Protein AF-A0A6N6RNP7-F1 (afdb_monomer_lite)

Radius of gyration: 32.23 Å; chains: 1; bounding box: 74×58×143 Å

Organism: NCBI:txid511998

Foldseek 3Di:
DDDDDDDDDDDDDDDDDDDPPPPPPPPDLPWQDEKEAEDLATKAFKKKWKAFQQQVDLVRGHDTDWIFGQHLLRITDRGTDSALQTKIKIKIFDDPCMAGFLLRHGDLDGIWIAIRHRDPDPDSPDHHYFYTALLRRLLLVLLSVPLQPPAAQADHVVPPGGDPVSSVRSSVVSNLLSCLFQLLLLDLVPPLTGQHLLLLPQDDPVSSLSSVSSSLSSQLSVLLLVQLCVPHRSVVSSVQQSVCSSNQFNAAGPRGGVVSVVVCQVCSQQGCRVSQPNDGSQCVQVSSCSSCVSVPHHDNCPVRHFFPHRDGDGGQQQCPPPDGLSRDQCRNPQVDGPVRCRNVVDDCPVRLVVVVVVCCVPPPPDDDDDDDDPPPPPPPDDPVVVVVSVVVSVVVVVVPDDDPLVVLLVVLVVQCVPPDPPDPSVVVSVVSVVVPPDPDDDD

pLDDT: mean 77.76, std 23.22, range [27.58, 98.75]

Secondary structure (DSSP, 8-state):
------------------------------PEEEE-BBBTTBEES-EEEEEEE-TTSTT-EEEEEEEEEE-TTSBEES-EES-TTS-EEEEEE--TT-EETTT-PPPSS-EEEEEE---S---TTS-EE--B-HHHHHHHHHHHHHTT--STT-----SS---HHHHHHHHHHHHHHHHHHHSTTSSTT--TTTS-S-GGG-SSHHHHHHHHHHHHHHHHHHHHHHHHTTTS-HHHHHHHHHHHGGGTB--B-SS-BHHHHHHHHTTGGGSBPTT-TT-BGGGHHHHHHHHHHHTT-----TT-PPPS-----SBSSSS-SSS-GGG-SSTT-SSS-HHHHHHHT----S-HHHHHHHHHHHH--PPPPP---TT-------HHHHHHHHHHHHHHHGGGSS-THHHHHHHHHHHHHHSPTTSHHHHHHHHHHHTT-S-----

Structure (mmCIF, N/CA/C/O backbone):
data_AF-A0A6N6RNP7-F1
#
_entry.id   AF-A0A6N6RNP7-F1
#
loop_
_atom_site.group_PDB
_atom_site.id
_atom_site.type_symbol
_atom_site.label_atom_id
_atom_site.label_alt_id
_atom_site.label_comp_id
_atom_site.label_asym_id
_atom_site.label_entity_id
_atom_site.label_seq_id
_atom_site.pdbx_PDB_ins_code
_atom_site.Cartn_x
_atom_site.Cartn_y
_atom_site.Cartn_z
_atom_site.occupancy
_atom_site.B_iso_or_equiv
_atom_site.auth_seq_id
_atom_site.auth_comp_id
_atom_site.auth_asym_id
_atom_site.auth_atom_id
_atom_site.pdbx_PDB_model_num
ATOM 1 N N . MET A 1 1 ? 1.261 -36.736 83.393 1.00 34.31 1 MET A N 1
ATOM 2 C CA . MET A 1 1 ? 2.538 -37.057 82.714 1.00 34.31 1 MET A CA 1
ATOM 3 C C . MET A 1 1 ? 2.283 -36.834 81.224 1.00 34.31 1 MET A C 1
ATOM 5 O O . MET A 1 1 ? 1.522 -37.599 80.670 1.00 34.31 1 MET A O 1
ATOM 9 N N . LYS A 1 2 ? 2.687 -35.765 80.535 1.00 36.19 2 LYS A N 1
ATOM 10 C CA . LYS A 1 2 ? 3.751 -34.768 80.705 1.00 36.19 2 LYS A CA 1
ATOM 11 C C . LYS A 1 2 ? 3.185 -33.338 80.804 1.00 36.19 2 LYS A C 1
ATOM 13 O O . LYS A 1 2 ? 2.125 -33.043 80.273 1.00 36.19 2 LYS A O 1
ATOM 18 N N . ILE A 1 3 ? 3.935 -32.510 81.520 1.00 34.00 3 ILE A N 1
ATOM 19 C CA . ILE A 1 3 ? 3.835 -31.059 81.726 1.00 34.00 3 ILE A CA 1
ATOM 20 C C . ILE A 1 3 ? 4.841 -30.405 80.766 1.00 34.00 3 ILE A C 1
ATOM 22 O O . ILE A 1 3 ? 5.908 -30.987 80.624 1.00 34.00 3 ILE A O 1
ATOM 26 N N . PHE A 1 4 ? 4.536 -29.247 80.164 1.00 36.50 4 PHE A N 1
ATOM 27 C CA . PHE A 1 4 ? 5.463 -28.124 79.867 1.00 36.50 4 PHE A CA 1
ATOM 28 C C . PHE A 1 4 ? 4.624 -26.968 79.263 1.00 36.50 4 PHE A C 1
ATOM 30 O O . PHE A 1 4 ? 3.989 -27.160 78.235 1.00 36.50 4 PHE A O 1
ATOM 37 N N . LEU A 1 5 ? 4.270 -25.923 80.020 1.00 33.34 5 LEU A N 1
ATOM 38 C CA . LEU A 1 5 ? 5.004 -24.682 80.355 1.00 33.34 5 LEU A CA 1
ATOM 39 C C . LEU A 1 5 ? 5.030 -23.592 79.246 1.00 33.34 5 LEU A C 1
ATOM 41 O O . LEU A 1 5 ? 5.875 -23.615 78.365 1.00 33.34 5 LEU A O 1
ATOM 45 N N . ILE A 1 6 ? 4.109 -22.626 79.383 1.00 35.81 6 ILE A N 1
ATOM 46 C CA . ILE A 1 6 ? 4.297 -21.154 79.410 1.00 35.81 6 ILE A CA 1
ATOM 47 C C . ILE A 1 6 ? 5.072 -20.482 78.259 1.00 35.81 6 ILE A C 1
ATOM 49 O O . ILE A 1 6 ? 6.287 -20.592 78.181 1.00 35.81 6 ILE A O 1
ATOM 53 N N . ALA A 1 7 ? 4.387 -19.565 77.562 1.00 33.91 7 ALA A N 1
ATOM 54 C CA . ALA A 1 7 ? 4.843 -18.176 77.408 1.00 33.91 7 ALA A CA 1
ATOM 55 C C . ALA A 1 7 ? 3.651 -17.258 77.090 1.00 33.91 7 ALA A C 1
ATOM 57 O O . ALA A 1 7 ? 3.058 -17.313 76.019 1.00 33.91 7 ALA A O 1
ATOM 58 N N . TRP A 1 8 ? 3.297 -16.434 78.074 1.00 31.23 8 TRP A N 1
ATOM 59 C CA . TRP A 1 8 ? 2.457 -15.251 77.933 1.00 31.23 8 TRP A CA 1
ATOM 60 C C . TRP A 1 8 ? 3.291 -14.117 77.329 1.00 31.23 8 TRP A C 1
ATOM 62 O O . TRP A 1 8 ? 4.338 -13.789 77.884 1.00 31.23 8 TRP A O 1
ATOM 72 N N . ILE A 1 9 ? 2.791 -13.459 76.284 1.00 41.38 9 ILE A N 1
ATOM 73 C CA . ILE A 1 9 ? 3.102 -12.051 76.011 1.00 41.38 9 ILE A CA 1
ATOM 74 C C . ILE A 1 9 ? 1.772 -11.347 75.760 1.00 41.38 9 ILE A C 1
ATOM 76 O O . ILE A 1 9 ? 1.000 -11.727 74.886 1.00 41.38 9 ILE A O 1
ATOM 80 N N . LEU A 1 10 ? 1.515 -10.341 76.585 1.00 39.69 10 LEU A N 1
ATOM 81 C CA . LEU A 1 10 ? 0.362 -9.459 76.555 1.00 39.69 10 LEU A CA 1
ATOM 82 C C . LEU A 1 10 ? 0.952 -8.056 76.398 1.00 39.69 10 LEU A C 1
ATOM 84 O O . LEU A 1 10 ? 1.680 -7.616 77.285 1.00 39.69 10 LEU A O 1
ATOM 88 N N . PHE A 1 11 ? 0.679 -7.374 75.287 1.00 37.47 11 PHE A N 1
ATOM 89 C CA . PHE A 1 11 ? 0.795 -5.919 75.208 1.00 37.47 11 PHE A CA 1
ATOM 90 C C . PHE A 1 11 ? -0.313 -5.340 74.322 1.00 37.47 11 PHE A C 1
ATOM 92 O O . PHE A 1 11 ? -0.812 -5.978 73.402 1.00 37.47 11 PHE A O 1
ATOM 99 N N . PHE A 1 12 ? -0.739 -4.160 74.744 1.00 35.28 12 PHE A N 1
ATOM 100 C CA . PHE A 1 12 ? -2.036 -3.509 74.597 1.00 35.28 12 PHE A CA 1
ATOM 101 C C . PHE A 1 12 ? -2.176 -2.600 73.354 1.00 35.28 12 PHE A C 1
ATOM 103 O O . PHE A 1 12 ? -1.173 -2.050 72.914 1.00 35.28 12 PHE A O 1
ATOM 110 N N . LEU A 1 13 ? -3.452 -2.306 73.003 1.00 32.56 13 LEU A N 1
ATOM 111 C CA . LEU A 1 13 ? -4.001 -1.069 72.374 1.00 32.56 13 LEU A CA 1
ATOM 112 C C . LEU A 1 13 ? -3.645 -0.854 70.878 1.00 32.56 13 LEU A C 1
ATOM 114 O O . LEU A 1 13 ? -2.506 -1.047 70.497 1.00 32.56 13 LEU A O 1
ATOM 118 N N . SER A 1 14 ? -4.497 -0.437 69.928 1.00 36.53 14 SER A N 1
ATOM 119 C CA . SER A 1 14 ? -5.805 0.257 69.848 1.00 36.53 14 SER A CA 1
ATOM 120 C C . SER A 1 14 ? -6.376 -0.040 68.433 1.00 36.53 14 SER A C 1
ATOM 122 O O . SER A 1 14 ? -5.580 -0.206 67.522 1.00 36.53 14 SER A O 1
ATOM 124 N N . GLY A 1 15 ? -7.678 -0.226 68.189 1.00 31.52 15 GLY A N 1
ATOM 125 C CA . GLY A 1 15 ? -8.587 0.848 67.746 1.00 31.52 15 GLY A CA 1
ATOM 126 C C . GLY A 1 15 ? -8.828 0.869 66.214 1.00 31.52 15 GLY A C 1
ATOM 127 O O . GLY A 1 15 ? -7.873 0.807 65.459 1.00 31.52 15 GLY A O 1
ATOM 128 N N . CYS A 1 16 ? -10.100 1.040 65.814 1.00 35.25 16 CYS A N 1
ATOM 129 C CA . CYS A 1 16 ? -10.663 1.303 64.468 1.00 35.25 16 CYS A CA 1
ATOM 130 C C . CYS A 1 16 ? -10.990 0.129 63.516 1.00 35.25 16 CYS A C 1
ATOM 132 O O . CYS A 1 16 ? -10.142 -0.388 62.808 1.00 35.25 16 CYS A O 1
ATOM 134 N N . THR A 1 17 ? -12.287 -0.217 63.513 1.00 40.47 17 THR A N 1
ATOM 135 C CA . THR A 1 17 ? -13.199 -0.287 62.348 1.00 40.47 17 THR A CA 1
ATOM 136 C C . THR A 1 17 ? -12.589 -0.583 60.974 1.00 40.47 17 THR A C 1
ATOM 138 O O . THR A 1 17 ? -12.050 0.330 60.358 1.00 40.47 17 THR A O 1
ATOM 141 N N . ASP A 1 18 ? -12.823 -1.790 60.450 1.00 34.75 18 ASP A N 1
ATOM 142 C CA . ASP A 1 18 ? -12.670 -2.064 59.019 1.00 34.75 18 ASP A CA 1
ATOM 143 C C . ASP A 1 18 ? -14.036 -2.195 58.343 1.00 34.75 18 ASP A C 1
ATOM 145 O O . ASP A 1 18 ? -14.863 -3.065 58.633 1.00 34.75 18 ASP A O 1
ATOM 149 N N . GLU A 1 19 ? -14.241 -1.223 57.468 1.00 37.06 19 GLU A N 1
ATOM 150 C CA . GLU A 1 19 ? -15.282 -1.064 56.477 1.00 37.06 19 GLU A CA 1
ATOM 151 C C . GLU A 1 19 ? -15.087 -2.146 55.403 1.00 37.06 19 GLU A C 1
ATOM 153 O O . GLU A 1 19 ? -13.989 -2.346 54.890 1.00 37.06 19 GLU A O 1
ATOM 158 N N . SER A 1 20 ? -16.153 -2.879 55.085 1.00 38.81 20 SER A N 1
ATOM 159 C CA . SER A 1 20 ? -16.161 -3.888 54.025 1.00 38.81 20 SER A CA 1
ATOM 160 C C . SER A 1 20 ? -15.982 -3.211 52.663 1.00 38.81 20 SER A C 1
ATOM 162 O O . SER A 1 20 ? -16.963 -2.876 51.997 1.00 38.81 20 SER A O 1
ATOM 164 N N . THR A 1 21 ? -14.738 -3.033 52.227 1.00 33.44 21 THR A N 1
ATOM 165 C CA . THR A 1 21 ? -14.406 -2.701 50.843 1.00 33.44 21 THR A CA 1
ATOM 166 C C . THR A 1 21 ? -14.657 -3.925 49.968 1.00 33.44 21 THR A C 1
ATOM 168 O O . THR A 1 21 ? -13.891 -4.886 49.931 1.00 33.44 21 THR A O 1
ATOM 171 N N . LEU A 1 22 ? -15.786 -3.892 49.259 1.00 34.84 22 LEU A N 1
ATOM 172 C CA . LEU A 1 22 ? -16.016 -4.714 48.079 1.00 34.84 22 LEU A CA 1
ATOM 173 C C . LEU A 1 22 ? -14.945 -4.339 47.050 1.00 34.84 22 LEU A C 1
ATOM 175 O O . LEU A 1 22 ? -15.019 -3.288 46.418 1.00 34.84 22 LEU A O 1
ATOM 179 N N . ILE A 1 23 ? -13.927 -5.185 46.917 1.00 34.41 23 ILE A N 1
ATOM 180 C CA . ILE A 1 23 ? -12.993 -5.124 45.799 1.00 34.41 23 ILE A CA 1
ATOM 181 C C . ILE A 1 23 ? -13.777 -5.608 44.581 1.00 34.41 23 ILE A C 1
ATOM 183 O O . ILE A 1 23 ? -13.951 -6.808 44.376 1.00 34.41 23 ILE A O 1
ATOM 187 N N . THR A 1 24 ? -14.290 -4.666 43.794 1.00 36.81 24 THR A N 1
ATOM 188 C CA . THR A 1 24 ? -14.668 -4.926 42.408 1.00 36.81 24 THR A CA 1
ATOM 189 C C . THR A 1 24 ? -13.386 -5.317 41.683 1.00 36.81 24 THR A C 1
ATOM 191 O O . THR A 1 24 ? -12.552 -4.463 41.387 1.00 36.81 24 THR A O 1
ATOM 194 N N . SER A 1 25 ? -13.186 -6.614 41.457 1.00 36.84 25 SER A N 1
ATOM 195 C CA . SER A 1 25 ? -12.193 -7.104 40.509 1.00 36.84 25 SER A CA 1
ATOM 196 C C . SER A 1 25 ? -12.619 -6.621 39.127 1.00 36.84 25 SER A C 1
ATOM 198 O O . SER A 1 25 ? -13.496 -7.204 38.493 1.00 36.84 25 SER A O 1
ATOM 200 N N . GLN A 1 26 ? -12.056 -5.495 38.706 1.00 37.09 26 GLN A N 1
ATOM 201 C CA . GLN A 1 26 ? -12.093 -5.056 37.325 1.00 37.09 26 GLN A CA 1
ATOM 202 C C . GLN A 1 26 ? -11.279 -6.099 36.552 1.00 37.09 26 GLN A C 1
ATOM 204 O O . GLN A 1 26 ? -10.057 -6.140 36.682 1.00 37.09 26 GLN A O 1
ATOM 209 N N . GLU A 1 27 ? -11.957 -7.020 35.863 1.00 37.94 27 GLU A N 1
ATOM 210 C CA . GLU A 1 27 ? -11.294 -7.913 34.915 1.00 37.94 27 GLU A CA 1
ATOM 211 C C . GLU A 1 27 ? -10.535 -7.024 33.928 1.00 37.94 27 GLU A C 1
ATOM 213 O O . GLU A 1 27 ? -11.124 -6.187 33.240 1.00 37.94 27 GLU A O 1
ATOM 218 N N . SER A 1 28 ? -9.208 -7.133 33.919 1.00 40.75 28 SER A N 1
ATOM 219 C CA . SER A 1 28 ? -8.407 -6.551 32.856 1.00 40.75 28 SER A CA 1
ATOM 220 C C . SER A 1 28 ? -8.803 -7.277 31.578 1.00 40.75 28 SER A C 1
ATOM 222 O O . SER A 1 28 ? -8.508 -8.465 31.450 1.00 40.75 28 SER A O 1
ATOM 224 N N . ILE A 1 29 ? -9.485 -6.591 30.660 1.00 52.88 29 ILE A N 1
ATOM 225 C CA . ILE A 1 29 ? -9.640 -7.090 29.294 1.00 52.88 29 ILE A CA 1
ATOM 226 C C . ILE A 1 29 ? -8.217 -7.310 28.785 1.00 52.88 29 ILE A C 1
ATOM 228 O O . ILE A 1 29 ? -7.416 -6.373 28.744 1.00 52.88 29 ILE A O 1
ATOM 232 N N . GLN A 1 30 ? -7.874 -8.564 28.512 1.00 70.12 30 GLN A N 1
ATOM 233 C CA . GLN A 1 30 ? -6.567 -8.939 28.007 1.00 70.12 30 GLN A CA 1
ATOM 234 C C . GLN A 1 30 ? -6.457 -8.418 26.574 1.00 70.12 30 GLN A C 1
ATOM 236 O O . GLN A 1 30 ? -6.955 -9.030 25.640 1.00 70.12 30 GLN A O 1
ATOM 241 N N . GLY A 1 31 ? -5.885 -7.225 26.424 1.00 83.12 31 GLY A N 1
ATOM 242 C CA . GLY A 1 31 ? -5.615 -6.636 25.121 1.00 83.12 31 GLY A CA 1
ATOM 243 C C . GLY A 1 31 ? -4.329 -7.210 24.544 1.00 83.12 31 GLY A C 1
ATOM 244 O O . GLY A 1 31 ? -3.287 -7.181 25.200 1.00 83.12 31 GLY A O 1
ATOM 245 N N . TYR A 1 32 ? -4.390 -7.691 23.311 1.00 89.88 32 TYR A N 1
ATOM 246 C CA . TYR A 1 32 ? -3.233 -8.215 22.602 1.00 89.88 32 TYR A CA 1
ATOM 247 C C . TYR A 1 32 ? -2.534 -7.095 21.818 1.00 89.88 32 TYR A C 1
ATOM 249 O O . TYR A 1 32 ? -3.190 -6.462 20.992 1.00 89.88 32 TYR A O 1
ATOM 257 N N . PRO A 1 33 ? -1.239 -6.814 22.027 1.00 92.50 33 PRO A N 1
ATOM 258 C CA . PRO A 1 33 ? -0.561 -5.721 21.331 1.00 92.50 33 PRO A CA 1
ATOM 259 C C . PRO A 1 33 ? -0.468 -5.972 19.822 1.00 92.50 33 PRO A C 1
ATOM 261 O O . PRO A 1 33 ? -0.300 -7.114 19.390 1.00 92.50 33 PRO A O 1
ATOM 264 N N . ILE A 1 34 ? -0.546 -4.891 19.042 1.00 94.62 34 ILE A N 1
ATOM 265 C CA . ILE A 1 34 ? -0.218 -4.895 17.612 1.00 94.62 34 ILE A CA 1
ATOM 266 C C . ILE A 1 34 ? 1.172 -4.278 17.447 1.00 94.62 34 ILE A C 1
ATOM 268 O O . ILE A 1 34 ? 1.403 -3.135 17.842 1.00 94.62 34 ILE A O 1
ATOM 272 N N . ASN A 1 35 ? 2.083 -5.036 16.849 1.00 94.75 35 ASN A N 1
ATOM 273 C CA . ASN A 1 35 ? 3.397 -4.580 16.426 1.00 94.75 35 ASN A CA 1
ATOM 274 C C . ASN A 1 35 ? 3.299 -4.098 14.979 1.00 94.75 35 ASN A C 1
ATOM 276 O O . ASN A 1 35 ? 2.870 -4.838 14.101 1.00 94.75 35 ASN A O 1
ATOM 280 N N . GLY A 1 36 ? 3.705 -2.870 14.699 1.00 96.62 36 GLY A N 1
ATOM 281 C CA . GLY A 1 36 ? 3.517 -2.332 13.362 1.00 96.62 36 GLY A CA 1
ATOM 282 C C . GLY A 1 36 ? 4.049 -0.928 13.196 1.00 96.62 36 GLY A C 1
ATOM 283 O O . GLY A 1 36 ? 4.578 -0.338 14.141 1.00 96.62 36 GLY A O 1
ATOM 284 N N . SER A 1 37 ? 3.878 -0.412 11.987 1.00 97.81 37 SER A N 1
ATOM 285 C CA . SER A 1 37 ? 4.248 0.940 11.584 1.00 97.81 37 SER A CA 1
ATOM 286 C C . SER A 1 37 ? 3.320 1.422 10.471 1.00 97.81 37 SER A C 1
ATOM 288 O O . SER A 1 37 ? 2.750 0.622 9.724 1.00 97.81 37 SER A O 1
ATOM 290 N N . ALA A 1 38 ? 3.197 2.740 10.349 1.00 98.25 38 ALA A N 1
ATOM 291 C CA . ALA A 1 38 ? 2.565 3.389 9.210 1.00 98.25 38 ALA A CA 1
ATOM 292 C C . ALA A 1 38 ? 3.651 3.924 8.279 1.00 98.25 38 ALA A C 1
ATOM 294 O O . ALA A 1 38 ? 4.532 4.650 8.743 1.00 98.25 38 ALA A O 1
ATOM 295 N N . VAL A 1 39 ? 3.643 3.509 7.011 1.00 97.62 39 VAL A N 1
ATOM 296 C CA . VAL A 1 39 ? 4.792 3.666 6.115 1.00 97.62 39 VAL A CA 1
ATOM 297 C C . VAL A 1 39 ? 4.351 4.024 4.693 1.00 97.62 39 VAL A C 1
ATOM 299 O O . VAL A 1 39 ? 3.913 3.164 3.934 1.00 97.62 39 VAL A O 1
ATOM 302 N N . LYS A 1 40 ? 4.531 5.300 4.327 1.00 93.31 40 LYS A N 1
ATOM 303 C CA . LYS A 1 40 ? 4.993 5.682 2.978 1.00 93.31 40 LYS A CA 1
ATOM 304 C C . LYS A 1 40 ? 6.508 5.794 3.066 1.00 93.31 40 LYS A C 1
ATOM 306 O O . LYS A 1 40 ? 7.212 4.889 2.656 1.00 93.31 40 LYS A O 1
ATOM 311 N N . ALA A 1 41 ? 6.949 6.808 3.804 1.00 93.75 41 ALA A N 1
ATOM 312 C CA . ALA A 1 41 ? 8.080 6.707 4.713 1.00 93.75 41 ALA A CA 1
ATOM 313 C C . ALA A 1 41 ? 7.553 6.490 6.146 1.00 93.75 41 ALA A C 1
ATOM 315 O O . ALA A 1 41 ? 6.372 6.764 6.374 1.00 93.75 41 ALA A O 1
ATOM 316 N N . PRO A 1 42 ? 8.333 5.967 7.110 1.00 97.38 42 PRO A N 1
ATOM 317 C CA . PRO A 1 42 ? 7.821 5.612 8.427 1.00 97.38 42 PRO A CA 1
ATOM 318 C C . PRO A 1 42 ? 7.362 6.852 9.191 1.00 97.38 42 PRO A C 1
ATOM 320 O O . PRO A 1 42 ? 8.125 7.800 9.364 1.00 97.38 42 PRO A O 1
ATOM 323 N N . TRP A 1 43 ? 6.111 6.865 9.641 1.00 98.00 43 TRP A N 1
ATOM 324 C CA . TRP A 1 43 ? 5.532 8.023 10.318 1.00 98.00 43 TRP A CA 1
ATOM 325 C C . TRP A 1 43 ? 5.838 8.023 11.807 1.00 98.00 43 TRP A C 1
ATOM 327 O O . TRP A 1 43 ? 5.526 7.067 12.517 1.00 98.00 43 TRP A O 1
ATOM 337 N N . VAL A 1 44 ? 6.338 9.145 12.307 1.00 98.00 44 VAL A N 1
ATOM 338 C CA . VAL A 1 44 ? 6.530 9.428 13.734 1.00 98.00 44 VAL A CA 1
ATOM 339 C C . VAL A 1 44 ? 5.406 10.346 14.221 1.00 98.00 44 VAL A C 1
ATOM 341 O O . VAL A 1 44 ? 5.016 11.259 13.498 1.00 98.00 44 VAL A O 1
ATOM 344 N N . LYS A 1 45 ? 4.884 10.129 15.440 1.00 97.81 45 LYS A N 1
ATOM 345 C CA . LYS A 1 45 ? 3.801 10.930 16.063 1.00 97.81 45 LYS A CA 1
ATOM 346 C C . LYS A 1 45 ? 2.492 10.970 15.262 1.00 97.81 45 LYS A C 1
ATOM 348 O O . LYS A 1 45 ? 1.789 11.980 15.255 1.00 97.81 45 LYS A O 1
ATOM 353 N N . ALA A 1 46 ? 2.157 9.887 14.570 1.00 98.62 46 ALA A N 1
ATOM 354 C CA . ALA A 1 46 ? 0.842 9.697 13.963 1.00 98.62 46 ALA A CA 1
ATOM 355 C C . ALA A 1 46 ? -0.155 9.139 14.986 1.00 98.62 46 ALA A C 1
ATOM 357 O O . ALA A 1 46 ? 0.236 8.398 15.891 1.00 98.62 46 ALA A O 1
ATOM 358 N N . ASP A 1 47 ? -1.438 9.463 14.824 1.00 98.69 47 ASP A N 1
ATOM 359 C CA . ASP A 1 47 ? -2.530 8.872 15.603 1.00 98.69 47 ASP A CA 1
ATOM 360 C C . ASP A 1 47 ? -2.864 7.488 15.028 1.00 98.69 47 ASP A C 1
ATOM 362 O O . ASP A 1 47 ? -3.072 7.356 13.824 1.00 98.69 47 ASP A O 1
ATOM 366 N N . VAL A 1 48 ? -2.951 6.461 15.879 1.00 98.75 48 VAL A N 1
ATOM 367 C CA . VAL A 1 48 ? -3.267 5.078 15.481 1.00 98.75 48 VAL A CA 1
ATOM 368 C C . VAL A 1 48 ? -4.599 4.678 16.104 1.00 98.75 48 VAL A C 1
ATOM 370 O O . VAL A 1 48 ? -4.746 4.694 17.327 1.00 98.75 48 VAL A O 1
ATOM 373 N N . LEU A 1 49 ? -5.582 4.328 15.281 1.00 98.69 49 LEU A N 1
ATOM 374 C CA . LEU A 1 49 ? -6.950 4.036 15.707 1.00 98.69 49 LEU A CA 1
ATOM 375 C C . LEU A 1 49 ? -7.348 2.642 15.217 1.00 98.69 49 LEU A C 1
ATOM 377 O O . LEU A 1 49 ? -7.149 2.325 14.047 1.00 98.69 49 LEU A O 1
ATOM 381 N N . LEU A 1 50 ? -7.909 1.816 16.100 1.00 98.56 50 LEU A N 1
ATOM 382 C CA . LEU A 1 50 ? -8.422 0.490 15.751 1.00 98.56 50 LEU A CA 1
ATOM 383 C C . LEU A 1 50 ? -9.934 0.464 15.951 1.00 98.56 50 LEU A C 1
ATOM 385 O O . LEU A 1 50 ? -10.420 0.681 17.065 1.00 98.56 50 LEU A O 1
ATOM 389 N N . TYR A 1 51 ? -10.655 0.177 14.876 1.00 98.56 51 TYR A N 1
ATOM 390 C CA . TYR A 1 51 ? -12.107 0.070 14.854 1.00 98.56 51 TYR A CA 1
ATOM 391 C C . TYR A 1 51 ? -12.512 -1.382 14.641 1.00 98.56 51 TYR A C 1
ATOM 393 O O . TYR A 1 51 ? -11.894 -2.078 13.835 1.00 98.56 51 TYR A O 1
ATOM 401 N N . GLU A 1 52 ? -13.544 -1.844 15.343 1.00 98.19 52 GLU A N 1
ATOM 402 C CA . GLU A 1 52 ? -14.229 -3.075 14.940 1.00 98.19 52 GLU A CA 1
ATOM 403 C C . GLU A 1 52 ? -14.886 -2.853 13.569 1.00 98.19 52 GLU A C 1
ATOM 405 O O . GLU A 1 52 ? -15.448 -1.784 13.320 1.00 98.19 52 GLU A O 1
ATOM 410 N N . LEU A 1 53 ? -14.787 -3.836 12.673 1.00 98.31 53 LEU A N 1
ATOM 411 C CA . LEU A 1 53 ? -15.413 -3.766 11.354 1.00 98.31 53 LEU A CA 1
ATOM 412 C C . LEU A 1 53 ? -16.947 -3.765 11.487 1.00 98.31 53 LEU A C 1
ATOM 414 O O . LEU A 1 53 ? -17.516 -4.683 12.075 1.00 98.31 53 LEU A O 1
ATOM 418 N N . ASP A 1 54 ? -17.620 -2.776 10.895 1.00 98.00 54 ASP A N 1
ATOM 419 C CA . ASP A 1 54 ? -19.086 -2.687 10.850 1.00 98.00 54 ASP A CA 1
ATOM 420 C C . ASP A 1 54 ? -19.574 -2.480 9.411 1.00 98.00 54 ASP A C 1
ATOM 422 O O . ASP A 1 54 ? -19.687 -1.357 8.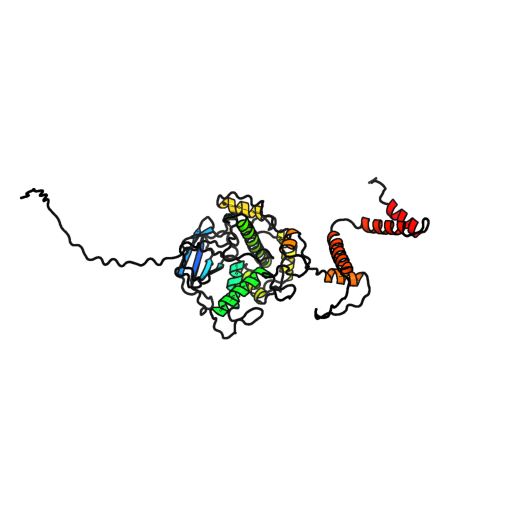925 1.00 98.00 54 ASP A O 1
ATOM 426 N N . LEU A 1 55 ? -19.924 -3.583 8.746 1.00 97.69 55 LEU A N 1
ATOM 427 C CA . LEU A 1 55 ? -20.377 -3.615 7.347 1.00 97.69 55 LEU A CA 1
ATOM 428 C C . LEU A 1 55 ? -21.712 -2.887 7.100 1.00 97.69 55 LEU A C 1
ATOM 430 O O . LEU A 1 55 ? -22.124 -2.723 5.955 1.00 97.69 55 LEU A O 1
ATOM 434 N N . SER A 1 56 ? -22.405 -2.437 8.154 1.00 95.88 56 SER A N 1
ATOM 435 C CA . SER A 1 56 ? -23.626 -1.631 8.021 1.00 95.88 56 SER A CA 1
ATOM 436 C C . SER A 1 56 ? -23.355 -0.127 7.881 1.00 95.88 56 SER A C 1
ATOM 438 O O . SER A 1 56 ? -24.273 0.654 7.602 1.00 95.88 56 SER A O 1
ATOM 440 N N . LYS A 1 57 ? -22.109 0.306 8.104 1.00 96.00 57 LYS A N 1
ATOM 441 C CA . LYS A 1 57 ? -21.687 1.710 8.027 1.00 96.00 57 LYS A CA 1
ATOM 442 C C . LYS A 1 57 ? -21.145 2.019 6.636 1.00 96.00 57 LYS A C 1
ATOM 444 O O . LYS A 1 57 ? -20.458 1.177 6.085 1.00 96.00 57 LYS A O 1
ATOM 449 N N . PRO A 1 58 ? -21.341 3.232 6.090 1.00 91.00 58 PRO A N 1
ATOM 450 C CA . PRO A 1 58 ? -20.751 3.605 4.800 1.00 91.00 58 PRO A CA 1
ATOM 451 C C . PRO A 1 58 ? -19.214 3.609 4.773 1.00 91.00 58 PRO A C 1
ATOM 453 O O . PRO A 1 58 ? -18.625 3.402 3.722 1.00 91.00 58 PRO A O 1
ATOM 456 N N . ASP A 1 59 ? -18.569 3.875 5.910 1.00 92.75 59 ASP A N 1
ATOM 457 C CA . ASP A 1 59 ? -17.108 3.896 6.075 1.00 92.75 59 ASP A CA 1
ATOM 458 C C . ASP A 1 59 ? -16.565 2.636 6.765 1.00 92.75 59 ASP A C 1
ATOM 460 O O . ASP A 1 59 ? -15.369 2.536 7.018 1.00 92.75 59 ASP A O 1
ATOM 464 N N . PHE A 1 60 ? -17.444 1.681 7.077 1.00 97.38 60 PHE A N 1
ATOM 465 C CA . PHE A 1 60 ? -17.154 0.386 7.695 1.00 97.38 60 PHE A CA 1
ATOM 466 C C . PHE A 1 60 ? -16.517 0.495 9.096 1.00 97.38 60 PHE A C 1
ATOM 468 O O . PHE A 1 60 ? -16.165 -0.516 9.710 1.00 97.38 60 PHE A O 1
ATOM 475 N N . LEU A 1 61 ? -16.396 1.717 9.631 1.00 97.44 61 LEU A N 1
ATOM 476 C CA . LEU A 1 61 ? -15.838 1.998 10.946 1.00 97.44 61 LEU A CA 1
ATOM 477 C C . LEU A 1 61 ? -16.931 1.806 12.004 1.00 97.44 61 LEU A C 1
ATOM 479 O O . LEU A 1 61 ? -17.827 2.640 12.170 1.00 97.44 61 LEU A O 1
ATOM 483 N N . GLY A 1 62 ? -16.846 0.695 12.732 1.00 97.88 62 GLY A N 1
ATOM 484 C CA . GLY A 1 62 ? -17.683 0.414 13.891 1.00 97.88 62 GLY A CA 1
ATOM 485 C C . GLY A 1 62 ? -17.196 1.127 15.150 1.00 97.88 62 GLY A C 1
ATOM 486 O O . GLY A 1 62 ? -16.780 2.290 15.135 1.00 97.88 62 GLY A O 1
ATOM 487 N N . ASP A 1 63 ? -17.249 0.425 16.279 1.00 97.81 63 ASP A N 1
ATOM 488 C CA . ASP A 1 63 ? -16.798 0.973 17.554 1.00 97.81 63 ASP A CA 1
ATOM 489 C C . ASP A 1 63 ? -15.270 1.141 17.574 1.00 97.81 63 ASP A C 1
ATOM 491 O O . ASP A 1 63 ? -14.515 0.239 17.207 1.00 97.81 63 ASP A O 1
ATOM 495 N N . LEU A 1 64 ? -14.798 2.300 18.049 1.00 98.19 64 LEU A N 1
ATOM 496 C CA . LEU A 1 64 ? -13.380 2.516 18.340 1.00 98.19 64 LEU A CA 1
ATOM 497 C C . LEU A 1 64 ? -12.997 1.681 19.567 1.00 98.19 64 LEU A C 1
ATOM 499 O O . LEU A 1 64 ? -13.403 1.997 20.688 1.00 98.19 64 LEU A O 1
ATOM 503 N N . VAL A 1 65 ? -12.188 0.645 19.362 1.00 97.19 65 VAL A N 1
ATOM 504 C CA . VAL A 1 65 ? -11.826 -0.316 20.414 1.00 97.19 65 VAL A CA 1
ATOM 505 C C . VAL A 1 65 ? -10.458 -0.054 21.038 1.00 97.19 65 VAL A C 1
ATOM 507 O O . VAL A 1 65 ? -10.210 -0.470 22.170 1.00 97.19 65 VAL A O 1
ATOM 510 N N . SER A 1 66 ? -9.563 0.634 20.326 1.00 97.38 66 SER A N 1
ATOM 511 C CA . SER A 1 66 ? -8.219 0.943 20.816 1.00 97.38 66 SER A CA 1
ATOM 512 C C . SER A 1 66 ? -7.652 2.197 20.150 1.00 97.38 66 SER A C 1
ATOM 514 O O . SER A 1 66 ? -7.955 2.490 18.992 1.00 97.38 66 SER A O 1
ATOM 516 N N . LYS A 1 67 ? -6.829 2.949 20.890 1.00 98.19 67 LYS A N 1
ATOM 517 C CA . LYS A 1 67 ? -6.142 4.154 20.407 1.00 98.19 67 LYS A CA 1
ATOM 518 C C . LYS A 1 67 ? -4.691 4.154 20.879 1.00 98.19 67 LYS A C 1
ATOM 520 O O . LYS A 1 67 ? -4.429 4.018 22.070 1.00 98.19 67 LYS A O 1
ATOM 525 N N . GLY A 1 68 ? -3.781 4.399 19.946 1.00 98.25 68 GLY A N 1
ATOM 526 C CA . GLY A 1 68 ? -2.349 4.528 20.163 1.00 98.25 68 GLY A CA 1
ATOM 527 C C . GLY A 1 68 ? -1.742 5.656 19.330 1.00 98.25 68 GLY A C 1
ATOM 528 O O . GLY A 1 68 ? -2.457 6.491 18.771 1.00 98.25 68 GLY A O 1
ATOM 529 N N . THR A 1 69 ? -0.417 5.664 19.242 1.00 98.62 69 THR A N 1
ATOM 530 C CA . THR A 1 69 ? 0.356 6.576 18.385 1.00 98.62 69 THR A CA 1
ATOM 531 C C . THR A 1 69 ? 1.547 5.847 17.763 1.00 98.62 69 THR A C 1
ATOM 533 O O . THR A 1 69 ? 1.829 4.709 18.142 1.00 98.62 69 THR A O 1
ATOM 536 N N . THR A 1 70 ? 2.282 6.483 16.850 1.00 98.50 70 THR A N 1
ATOM 537 C CA . THR A 1 70 ? 3.637 6.034 16.488 1.00 98.50 70 THR A CA 1
ATOM 538 C C . THR A 1 70 ? 4.708 6.719 17.338 1.00 98.50 70 THR A C 1
ATOM 540 O O . THR A 1 70 ? 4.602 7.907 17.653 1.00 98.50 70 THR A O 1
ATOM 543 N N . ASP A 1 71 ? 5.734 5.971 17.740 1.00 97.69 71 ASP A N 1
ATOM 544 C CA . ASP A 1 71 ? 6.871 6.484 18.509 1.00 97.69 71 ASP A CA 1
ATOM 545 C C . ASP A 1 71 ? 7.964 7.109 17.618 1.00 97.69 71 ASP A C 1
ATOM 547 O O . ASP A 1 71 ? 7.818 7.226 16.404 1.00 97.69 71 ASP A O 1
ATOM 551 N N . GLU A 1 72 ? 9.080 7.519 18.227 1.00 95.94 72 GLU A N 1
ATOM 552 C CA . GLU A 1 72 ? 10.241 8.112 17.536 1.00 95.94 72 GLU A CA 1
ATOM 553 C C . GLU A 1 72 ? 10.967 7.132 16.587 1.00 95.94 72 GLU A C 1
ATOM 555 O O . GLU A 1 72 ? 11.801 7.551 15.791 1.00 95.94 72 GLU A O 1
ATOM 560 N N . GLN A 1 73 ? 10.660 5.831 16.656 1.00 95.81 73 GLN A N 1
ATOM 561 C CA . GLN A 1 73 ? 11.104 4.803 15.707 1.00 95.81 73 GLN A CA 1
ATOM 562 C C . GLN A 1 73 ? 9.992 4.422 14.715 1.00 95.81 73 GLN A C 1
ATOM 564 O O . GLN A 1 73 ? 10.091 3.393 14.048 1.00 95.81 73 GLN A O 1
ATOM 569 N N . ALA A 1 74 ? 8.923 5.220 14.640 1.00 97.12 74 ALA A N 1
ATOM 570 C CA . ALA A 1 74 ? 7.728 4.970 13.842 1.00 97.12 74 ALA A CA 1
ATOM 571 C C . ALA A 1 74 ? 6.985 3.660 14.184 1.00 97.12 74 ALA A C 1
ATOM 573 O O . ALA A 1 74 ? 6.215 3.144 13.369 1.00 97.12 74 ALA A O 1
ATOM 574 N N . LYS A 1 75 ? 7.187 3.096 15.382 1.00 97.62 75 LYS A N 1
ATOM 575 C CA . LYS A 1 75 ? 6.489 1.888 15.848 1.00 97.62 75 LYS A CA 1
ATOM 576 C C . LYS A 1 75 ? 5.174 2.250 16.512 1.00 97.62 75 LYS A C 1
ATOM 578 O O . LYS A 1 75 ? 5.102 3.229 17.254 1.00 97.62 75 LYS A O 1
ATOM 583 N N . PHE A 1 76 ? 4.146 1.438 16.301 1.00 98.00 76 PHE A N 1
ATOM 584 C CA . PHE A 1 76 ? 2.893 1.562 17.034 1.00 98.00 76 PHE A CA 1
ATOM 585 C C . PHE A 1 76 ? 3.109 1.345 18.534 1.00 98.00 76 PHE A C 1
ATOM 587 O O . PHE A 1 76 ? 3.756 0.388 18.959 1.00 98.00 76 PHE A O 1
ATOM 594 N N . ILE A 1 77 ? 2.525 2.228 19.341 1.00 97.62 77 ILE A N 1
ATOM 595 C CA . ILE A 1 77 ? 2.503 2.141 20.800 1.00 97.62 77 ILE A CA 1
ATOM 596 C C . ILE A 1 77 ? 1.085 2.366 21.321 1.00 97.62 77 ILE A C 1
ATOM 598 O O . ILE A 1 77 ? 0.338 3.193 20.804 1.00 97.62 77 ILE A O 1
ATOM 602 N N . GLY A 1 78 ? 0.708 1.632 22.370 1.00 95.50 78 GLY A N 1
ATOM 603 C CA . GLY A 1 78 ? -0.591 1.791 23.037 1.00 95.50 78 GLY A CA 1
ATOM 604 C C . GLY A 1 78 ? -1.793 1.212 22.286 1.00 95.50 78 GLY A C 1
ATOM 605 O O . GLY A 1 78 ? -2.915 1.405 22.736 1.00 95.50 78 GLY A O 1
ATOM 606 N N . ILE A 1 79 ? -1.572 0.490 21.185 1.00 96.12 79 ILE A N 1
ATOM 607 C CA . ILE A 1 79 ? -2.633 -0.146 20.403 1.00 96.12 79 ILE A CA 1
ATOM 608 C C . ILE A 1 79 ? -2.744 -1.641 20.736 1.00 96.12 79 ILE A C 1
ATOM 610 O O . ILE A 1 79 ? -1.744 -2.360 20.816 1.00 96.12 79 ILE A O 1
ATOM 614 N N . THR A 1 80 ? -3.969 -2.112 20.957 1.00 94.31 80 THR A N 1
ATOM 615 C CA . THR A 1 80 ? -4.264 -3.499 21.334 1.00 94.31 80 THR A CA 1
ATOM 616 C C . THR A 1 80 ? -5.564 -3.995 20.709 1.00 94.31 80 THR A C 1
ATOM 618 O O . THR A 1 80 ? -6.510 -3.233 20.528 1.00 94.31 80 THR A O 1
ATOM 621 N N . VAL A 1 81 ? -5.628 -5.293 20.425 1.00 93.00 81 VAL A N 1
ATOM 622 C CA . VAL A 1 81 ? -6.828 -6.012 19.992 1.00 93.00 81 VAL A CA 1
ATOM 623 C C . VAL A 1 81 ? -7.524 -6.575 21.232 1.00 93.00 81 VAL A C 1
ATOM 625 O O . VAL A 1 81 ? -6.884 -7.323 21.970 1.00 93.00 81 VAL A O 1
ATOM 628 N N . PRO A 1 82 ? -8.793 -6.241 21.509 1.00 91.44 82 PRO A N 1
ATOM 629 C CA . PRO A 1 82 ? -9.491 -6.772 22.680 1.00 91.44 82 PRO A CA 1
ATOM 630 C C . PRO A 1 82 ? -10.061 -8.184 22.471 1.00 91.44 82 PRO A C 1
ATOM 632 O O . PRO A 1 82 ? -10.188 -8.926 23.440 1.00 91.44 82 PRO A O 1
ATOM 635 N N . ASP A 1 83 ? -10.421 -8.552 21.238 1.00 90.88 83 ASP A N 1
ATOM 636 C CA . ASP A 1 83 ? -11.040 -9.838 20.903 1.00 90.88 83 ASP A CA 1
ATOM 637 C C . ASP A 1 83 ? -10.562 -10.312 19.527 1.00 90.88 83 ASP A C 1
ATOM 639 O O . ASP A 1 83 ? -11.009 -9.838 18.492 1.00 90.88 83 ASP A O 1
ATOM 643 N N . VAL A 1 84 ? -9.650 -11.281 19.503 1.00 89.88 84 VAL A N 1
ATOM 644 C CA . VAL A 1 84 ? -9.060 -11.778 18.249 1.00 89.88 84 VAL A CA 1
ATOM 645 C C . VAL A 1 84 ? -10.066 -12.472 17.333 1.00 89.88 84 VAL A C 1
ATOM 647 O O . VAL A 1 84 ? -9.768 -12.664 16.162 1.00 89.88 84 VAL A O 1
ATOM 650 N N . THR A 1 85 ? -11.256 -12.826 17.825 1.00 91.44 85 THR A N 1
ATOM 651 C CA . THR A 1 85 ? -12.285 -13.500 17.020 1.00 91.44 85 THR A CA 1
ATOM 652 C C . THR A 1 85 ? -13.086 -12.547 16.131 1.00 91.44 85 THR A C 1
ATOM 654 O O . THR A 1 85 ? -13.995 -12.988 15.430 1.00 91.44 85 THR A O 1
ATOM 657 N N . ARG A 1 86 ? -12.747 -11.254 16.141 1.00 94.50 86 ARG A N 1
ATOM 658 C CA . ARG A 1 86 ? -13.394 -10.203 15.352 1.00 94.50 86 ARG A CA 1
ATOM 659 C C . ARG A 1 86 ? -12.441 -9.607 14.324 1.00 94.50 86 ARG A C 1
ATOM 661 O O . ARG A 1 86 ? -11.224 -9.650 14.489 1.00 94.50 86 ARG A O 1
ATOM 668 N N . HIS A 1 87 ? -13.025 -9.023 13.283 1.00 96.56 87 HIS A N 1
ATOM 669 C CA . HIS A 1 87 ? -12.310 -8.266 12.260 1.00 96.56 87 HIS A CA 1
ATOM 670 C C . HIS A 1 87 ? -12.135 -6.811 12.687 1.00 96.56 87 HIS A C 1
ATOM 672 O O . HIS A 1 87 ? -13.044 -6.220 13.280 1.00 96.56 87 HIS A O 1
ATOM 678 N N . TYR A 1 88 ? -10.999 -6.216 12.333 1.00 97.94 88 TYR A N 1
ATOM 679 C CA . TYR A 1 88 ? -10.702 -4.826 12.663 1.00 97.94 88 TYR A CA 1
ATOM 680 C C . TYR A 1 88 ? -10.129 -4.052 11.482 1.00 97.94 88 TYR A C 1
ATOM 682 O O . TYR A 1 88 ? -9.323 -4.567 10.706 1.00 97.94 88 TYR A O 1
ATOM 690 N N . LEU A 1 89 ? -10.492 -2.773 11.412 1.00 98.56 89 LEU A N 1
ATOM 691 C CA . LEU A 1 89 ? -9.864 -1.788 10.540 1.00 98.56 89 LEU A CA 1
ATOM 692 C C . LEU A 1 89 ? -8.893 -0.941 11.360 1.00 98.56 89 LEU A C 1
ATOM 694 O O . LEU A 1 89 ? -9.267 -0.308 12.353 1.00 98.56 89 LEU A O 1
ATOM 698 N N . LEU A 1 90 ? -7.635 -0.928 10.930 1.00 98.69 90 LEU A N 1
ATOM 699 C CA . LEU A 1 90 ? -6.632 -0.003 11.432 1.00 98.69 90 LEU A CA 1
ATOM 700 C C . LEU A 1 90 ? -6.685 1.266 10.582 1.00 98.69 90 LEU A C 1
ATOM 702 O O . LEU A 1 90 ? -6.550 1.195 9.364 1.00 98.69 90 LEU A O 1
ATOM 706 N N . HIS A 1 91 ? -6.832 2.415 11.229 1.00 98.62 91 HIS A N 1
ATOM 707 C CA . HIS A 1 91 ? -6.817 3.727 10.597 1.00 98.62 91 HIS A CA 1
ATOM 708 C C . HIS A 1 91 ? -5.741 4.580 11.271 1.00 98.62 91 HIS A C 1
ATOM 710 O O . HIS A 1 91 ? -5.840 4.925 12.452 1.00 98.62 91 HIS A O 1
ATOM 716 N N . VAL A 1 92 ? -4.693 4.911 10.521 1.00 98.75 92 VAL A N 1
ATOM 717 C CA . VAL A 1 92 ? -3.595 5.764 10.975 1.00 98.75 92 VAL A CA 1
ATOM 718 C C . VAL A 1 92 ? -3.720 7.136 10.331 1.00 98.75 92 VAL A C 1
ATOM 720 O O . VAL A 1 92 ? -3.885 7.239 9.118 1.00 98.75 92 VAL A O 1
ATOM 723 N N . LYS A 1 93 ? -3.632 8.191 11.141 1.00 98.19 93 LYS A N 1
ATOM 724 C CA . LYS A 1 93 ? -3.831 9.578 10.709 1.00 98.19 93 LYS A CA 1
ATOM 725 C C . LYS A 1 93 ? -2.609 10.425 11.017 1.00 98.19 93 LYS A C 1
ATOM 727 O O . LYS A 1 93 ? -2.126 10.429 12.152 1.00 98.19 93 LYS A O 1
ATOM 732 N N . SER A 1 94 ? -2.158 11.202 10.039 1.00 97.12 94 SER A N 1
ATOM 733 C CA . SER A 1 94 ? -1.186 12.261 10.291 1.00 97.12 94 SER A CA 1
ATOM 734 C C . SER A 1 94 ? -1.824 13.390 11.107 1.00 97.12 94 SER A C 1
ATOM 736 O O . SER A 1 94 ? -2.985 13.749 10.899 1.00 97.12 94 SER A O 1
ATOM 738 N N . THR A 1 95 ? -1.045 13.977 12.002 1.00 96.44 95 THR A N 1
ATOM 739 C CA . THR A 1 95 ? -1.356 15.177 12.781 1.00 96.44 95 THR A CA 1
ATOM 740 C C . THR A 1 95 ? -0.398 16.305 12.388 1.00 96.44 95 THR A C 1
ATOM 742 O O . THR A 1 95 ? 0.527 16.099 11.606 1.00 96.44 95 THR A O 1
ATOM 745 N N . GLU A 1 96 ? -0.570 17.499 12.959 1.00 95.50 96 GLU A N 1
ATOM 746 C CA . GLU A 1 96 ? 0.380 18.610 12.768 1.00 95.50 96 GLU A CA 1
ATOM 747 C C . GLU A 1 96 ? 1.796 18.292 13.288 1.00 95.50 96 GLU A C 1
ATOM 749 O O . GLU A 1 96 ? 2.761 18.928 12.869 1.00 95.50 96 GLU A O 1
ATOM 754 N N . GLU A 1 97 ? 1.930 17.318 14.195 1.00 96.19 97 GLU A N 1
ATOM 755 C CA . GLU A 1 97 ? 3.217 16.870 14.740 1.00 96.19 97 GLU A CA 1
ATOM 756 C C . GLU A 1 97 ? 3.798 15.667 13.987 1.00 96.19 97 GLU A C 1
ATOM 758 O O . GLU A 1 97 ? 4.920 15.251 14.283 1.00 96.19 97 GLU A O 1
ATOM 763 N N . THR A 1 98 ? 3.047 15.088 13.044 1.00 98.25 98 THR A N 1
ATOM 764 C CA . THR A 1 98 ? 3.492 13.910 12.302 1.00 98.25 98 THR A CA 1
ATOM 765 C C . THR A 1 98 ? 4.529 14.283 11.257 1.00 98.25 98 THR A C 1
ATOM 767 O O . THR A 1 98 ? 4.334 15.202 10.462 1.00 98.25 98 THR A O 1
ATOM 770 N N . TYR A 1 99 ? 5.608 13.509 11.218 1.00 96.94 99 TYR A N 1
ATOM 771 C CA . TYR A 1 99 ? 6.637 13.621 10.195 1.00 96.94 99 TYR A CA 1
ATOM 772 C C . TYR A 1 99 ? 7.146 12.253 9.759 1.00 96.94 99 TYR A C 1
ATOM 774 O O . TYR A 1 99 ? 6.987 11.245 10.450 1.00 96.94 99 TYR A O 1
ATOM 782 N N . GLU A 1 100 ? 7.775 12.241 8.596 1.00 95.75 100 GLU A N 1
ATOM 783 C CA . GLU A 1 100 ? 8.431 11.083 8.016 1.00 95.75 100 GLU A CA 1
ATOM 784 C C . GLU A 1 100 ? 9.847 10.928 8.568 1.00 95.75 100 GLU A C 1
ATOM 786 O O . GLU A 1 100 ? 10.644 11.873 8.608 1.00 95.75 100 GLU A O 1
ATOM 791 N N . LEU A 1 101 ? 10.159 9.713 9.003 1.00 93.81 101 LEU A N 1
ATOM 792 C CA . LEU A 1 101 ? 11.472 9.338 9.494 1.00 93.81 101 LEU A CA 1
ATOM 793 C C . LEU A 1 101 ? 12.540 9.555 8.403 1.00 93.81 101 LEU A C 1
ATOM 795 O O . LEU A 1 101 ? 12.290 9.361 7.217 1.00 93.81 101 LEU A O 1
ATOM 799 N N . GLY A 1 102 ? 13.734 10.003 8.795 1.00 88.94 102 GLY A N 1
ATOM 800 C CA . GLY A 1 102 ? 14.833 10.324 7.874 1.00 88.94 102 GLY A CA 1
ATOM 801 C C . GLY A 1 102 ? 14.759 11.723 7.245 1.00 88.94 102 GLY A C 1
ATOM 802 O O . GLY A 1 102 ? 15.766 12.430 7.247 1.00 88.94 102 GLY A O 1
ATOM 803 N N . SER A 1 103 ? 13.589 12.165 6.768 1.00 92.19 103 SER A N 1
ATOM 804 C CA . SER A 1 103 ? 13.429 13.470 6.094 1.00 92.19 103 SER A CA 1
ATOM 805 C C . SER A 1 103 ? 12.896 14.586 7.004 1.00 92.19 103 SER A C 1
ATOM 807 O O . SER A 1 103 ? 13.144 15.765 6.746 1.00 92.19 103 SER A O 1
ATOM 809 N N . ASN A 1 104 ? 12.178 14.233 8.078 1.00 93.06 104 ASN A N 1
ATOM 810 C CA . ASN A 1 104 ? 11.370 15.142 8.904 1.00 93.06 104 ASN A CA 1
ATOM 811 C C . ASN A 1 104 ? 10.315 15.937 8.110 1.00 93.06 104 ASN A C 1
ATOM 813 O O . ASN A 1 104 ? 9.837 16.974 8.577 1.00 93.06 104 ASN A O 1
ATOM 817 N N . ALA A 1 105 ? 9.964 15.480 6.908 1.00 94.56 105 ALA A N 1
ATOM 818 C CA . ALA A 1 105 ? 8.929 16.097 6.094 1.00 94.56 105 ALA A CA 1
ATOM 819 C C . ALA A 1 105 ? 7.533 15.695 6.585 1.00 94.56 105 ALA A C 1
ATOM 821 O O . ALA A 1 105 ? 7.353 14.645 7.199 1.00 94.56 105 ALA A O 1
ATOM 822 N N . THR A 1 106 ? 6.529 16.516 6.292 1.00 94.25 106 THR A N 1
ATOM 823 C CA . THR A 1 106 ? 5.128 16.149 6.518 1.00 94.25 106 THR A CA 1
ATOM 824 C C . THR A 1 106 ? 4.683 15.106 5.486 1.00 94.25 106 THR A C 1
ATOM 826 O O . THR A 1 106 ? 5.002 15.277 4.303 1.00 94.25 106 THR A O 1
ATOM 829 N N . PRO A 1 107 ? 3.916 14.073 5.879 1.00 94.38 107 PRO A N 1
ATOM 830 C CA . PRO A 1 107 ? 3.363 13.113 4.929 1.00 94.38 107 PRO A CA 1
ATOM 831 C C . PRO A 1 107 ? 2.478 13.771 3.865 1.00 94.38 107 PRO A C 1
ATOM 833 O O . PRO A 1 107 ? 1.667 14.642 4.180 1.00 94.38 107 PRO A O 1
ATOM 836 N N . ILE A 1 108 ? 2.609 13.332 2.609 1.00 91.06 108 ILE A N 1
ATOM 837 C CA . ILE A 1 108 ? 1.768 13.818 1.496 1.00 91.06 108 ILE A CA 1
ATOM 838 C C . ILE A 1 108 ? 0.396 13.126 1.425 1.00 91.06 108 ILE A C 1
ATOM 840 O O . ILE A 1 108 ? -0.563 13.691 0.908 1.00 91.06 108 ILE A O 1
ATOM 844 N N . ILE A 1 109 ? 0.308 11.905 1.955 1.00 90.88 109 ILE A N 1
ATOM 845 C CA . ILE A 1 109 ? -0.928 11.146 2.159 1.00 90.88 109 ILE A CA 1
ATOM 846 C C . ILE A 1 109 ? -1.194 11.217 3.657 1.00 90.88 109 ILE A C 1
ATOM 848 O O . ILE A 1 109 ? -0.288 10.949 4.440 1.00 90.88 109 ILE A O 1
ATOM 852 N N . ASN A 1 110 ? -2.391 11.618 4.070 1.00 93.38 110 ASN A N 1
ATOM 853 C CA . ASN A 1 110 ? -2.668 11.939 5.476 1.00 93.38 110 ASN A CA 1
ATOM 854 C C . ASN A 1 110 ? -3.370 10.815 6.253 1.00 93.38 110 ASN A C 1
ATOM 856 O O . ASN A 1 110 ? -3.426 10.860 7.485 1.00 93.38 110 ASN A O 1
ATOM 860 N N . GLU A 1 111 ? -3.879 9.802 5.556 1.00 96.44 111 GLU A N 1
ATOM 861 C CA . GLU A 1 111 ? -4.569 8.661 6.148 1.00 96.44 111 GLU A CA 1
ATOM 862 C C . GLU A 1 111 ? -4.087 7.358 5.513 1.00 96.44 111 GLU A C 1
ATOM 864 O O . GLU A 1 111 ? -4.063 7.227 4.289 1.00 96.44 111 GLU A O 1
ATOM 869 N N . LEU A 1 112 ? -3.738 6.387 6.355 1.00 98.50 112 LEU A N 1
ATOM 870 C CA . LEU A 1 112 ? -3.372 5.037 5.941 1.00 98.50 112 LEU A CA 1
ATOM 871 C C . LEU A 1 112 ? -4.276 4.016 6.629 1.00 98.50 112 LEU A C 1
ATOM 873 O O . LEU A 1 112 ? -4.581 4.143 7.816 1.00 98.50 112 LEU A O 1
ATOM 877 N N . TYR A 1 113 ? -4.685 2.997 5.881 1.00 98.69 113 TYR A N 1
ATOM 878 C CA . TYR A 1 113 ? -5.578 1.939 6.333 1.00 98.69 113 TYR A CA 1
ATOM 879 C C . TYR A 1 113 ? -4.896 0.575 6.245 1.00 98.69 113 TYR A C 1
ATOM 881 O O . TYR A 1 113 ? -4.051 0.334 5.382 1.00 98.69 113 TYR A O 1
ATOM 889 N N . SER A 1 114 ? -5.279 -0.324 7.144 1.00 98.69 114 SER A N 1
ATOM 890 C CA . SER A 1 114 ? -4.916 -1.740 7.106 1.00 98.69 114 SER A CA 1
ATOM 891 C C . SER A 1 114 ? -6.051 -2.579 7.690 1.00 98.69 114 SER A C 1
ATOM 893 O O . SER A 1 114 ? -6.944 -2.046 8.355 1.00 98.69 114 SER A O 1
ATOM 895 N N . PHE A 1 115 ? -6.028 -3.883 7.447 1.00 98.38 115 PHE A N 1
ATOM 896 C CA . PHE A 1 115 ? -7.081 -4.797 7.872 1.00 98.38 115 PHE A CA 1
ATOM 897 C C . PHE A 1 115 ? -6.499 -5.948 8.680 1.00 98.38 115 PHE A C 1
ATOM 899 O O . PHE A 1 115 ? -5.540 -6.593 8.263 1.00 98.38 115 PHE A O 1
ATOM 906 N N . LEU A 1 116 ? -7.100 -6.204 9.838 1.00 96.38 116 LEU A N 1
ATOM 907 C CA . LEU A 1 116 ? -6.789 -7.353 10.670 1.00 96.38 116 LEU A CA 1
ATOM 908 C C . LEU A 1 116 ? -7.972 -8.324 10.628 1.00 96.38 116 LEU A C 1
ATOM 910 O O . LEU A 1 116 ? -9.007 -8.029 11.239 1.00 96.38 116 LEU A O 1
ATOM 914 N N . PRO A 1 117 ? -7.839 -9.476 9.950 1.00 94.56 117 PRO A N 1
ATOM 915 C CA . PRO A 1 117 ? -8.887 -10.477 9.950 1.00 94.56 117 PRO A CA 1
ATOM 916 C C . PRO A 1 117 ? -9.024 -11.146 11.321 1.00 94.56 117 PRO A C 1
ATOM 918 O O . PRO A 1 117 ? -8.058 -11.286 12.079 1.00 94.56 117 PRO A O 1
ATOM 921 N N . ALA A 1 118 ? -10.231 -11.624 11.604 1.00 92.44 118 ALA A N 1
ATOM 922 C CA . ALA A 1 118 ? -10.526 -12.479 12.735 1.00 92.44 118 ALA A CA 1
ATOM 923 C C . ALA A 1 118 ? -9.625 -13.720 12.714 1.00 92.44 118 ALA A C 1
ATOM 925 O O . ALA A 1 118 ? -9.496 -14.421 11.709 1.00 92.44 118 ALA A O 1
ATOM 926 N N . SER A 1 119 ? -9.037 -14.026 13.864 1.00 84.56 119 SER A N 1
ATOM 927 C CA . SER A 1 119 ? -8.223 -15.209 14.088 1.00 84.56 119 SER A CA 1
ATOM 928 C C . SER A 1 119 ? -8.738 -15.984 15.292 1.00 84.56 119 SER A C 1
ATOM 930 O O . SER A 1 119 ? -8.926 -15.455 16.385 1.00 84.56 119 SER A O 1
ATOM 932 N N . LEU A 1 120 ? -8.920 -17.291 15.109 1.00 68.06 120 LEU A N 1
ATOM 933 C CA . LEU A 1 120 ? -9.323 -18.194 16.189 1.00 68.06 120 LEU A CA 1
ATOM 934 C C . LEU A 1 120 ? -8.157 -18.549 17.130 1.00 68.06 120 LEU A C 1
ATOM 936 O O . LEU A 1 120 ? -8.368 -19.206 18.151 1.00 68.06 120 LEU A O 1
ATOM 940 N N . ALA A 1 121 ? -6.926 -18.137 16.802 1.00 64.44 121 ALA A N 1
ATOM 941 C CA . ALA A 1 121 ? -5.752 -18.375 17.631 1.00 64.44 121 ALA A CA 1
ATOM 942 C C . ALA A 1 121 ? -5.643 -17.303 18.729 1.00 64.44 121 ALA A C 1
ATOM 944 O O . ALA A 1 121 ? -5.096 -16.221 18.526 1.00 64.44 121 ALA A O 1
ATOM 945 N N . SER A 1 122 ? -6.125 -17.628 19.929 1.00 62.06 122 SER A N 1
ATOM 946 C CA . SER A 1 122 ? -6.008 -16.780 21.125 1.00 62.06 122 SER A CA 1
ATOM 947 C C . SER A 1 122 ? -4.650 -16.908 21.832 1.00 62.06 122 SER A C 1
ATOM 949 O O . SER A 1 122 ? -4.575 -16.751 23.050 1.00 62.06 122 SER A O 1
ATOM 951 N N . ASP A 1 123 ? -3.588 -17.272 21.110 1.00 65.31 123 ASP A N 1
ATOM 952 C CA . ASP A 1 123 ? -2.272 -17.460 21.715 1.00 65.31 123 ASP A CA 1
ATOM 953 C C . ASP A 1 123 ? -1.636 -16.094 22.024 1.00 65.31 123 ASP A C 1
ATOM 955 O O . ASP A 1 123 ? -1.352 -15.282 21.137 1.00 65.31 123 ASP A O 1
ATOM 959 N N . ASP A 1 124 ? -1.434 -15.843 23.317 1.00 62.97 124 ASP A N 1
ATOM 960 C CA . ASP A 1 124 ? -0.782 -14.649 23.861 1.00 62.97 124 ASP A CA 1
ATOM 961 C C . ASP A 1 124 ? 0.684 -14.509 23.435 1.00 62.97 124 ASP A C 1
ATOM 963 O O . ASP A 1 124 ? 1.267 -13.436 23.586 1.00 62.97 124 ASP A O 1
ATOM 967 N N . THR A 1 125 ? 1.296 -15.582 22.928 1.00 63.62 125 THR A N 1
ATOM 968 C CA . THR A 1 125 ? 2.696 -15.595 22.488 1.00 63.62 125 THR A CA 1
ATOM 969 C C . THR A 1 125 ? 2.875 -15.233 21.017 1.00 63.62 125 THR A C 1
ATOM 971 O O . THR A 1 125 ? 4.003 -14.992 20.589 1.00 63.62 125 THR A O 1
ATOM 974 N N . VAL A 1 126 ? 1.786 -15.162 20.245 1.00 70.25 126 VAL A N 1
ATOM 975 C CA . VAL A 1 126 ? 1.839 -14.779 18.832 1.00 70.25 126 VAL A CA 1
ATOM 976 C C . VAL A 1 126 ? 1.940 -13.260 18.730 1.00 70.25 126 VAL A C 1
ATOM 978 O O . VAL A 1 126 ? 1.014 -12.526 19.095 1.00 70.25 126 VAL A O 1
ATOM 981 N N . GLU A 1 127 ? 3.076 -12.791 18.217 1.00 77.94 127 GLU A N 1
ATOM 982 C CA . GLU A 1 127 ? 3.245 -11.401 17.812 1.00 77.94 127 GLU A CA 1
ATOM 983 C C . GLU A 1 127 ? 2.289 -11.098 16.654 1.00 77.94 127 GLU A C 1
ATOM 985 O O . GLU A 1 127 ? 2.292 -11.768 15.623 1.00 77.94 127 GLU A O 1
ATOM 990 N N . ARG A 1 128 ? 1.434 -10.091 16.841 1.00 88.62 128 ARG A N 1
ATOM 991 C CA . ARG A 1 128 ? 0.515 -9.617 15.806 1.00 88.62 128 ARG A CA 1
ATOM 992 C C . ARG A 1 128 ? 1.177 -8.482 15.060 1.00 88.62 128 ARG A C 1
ATOM 994 O O . ARG A 1 128 ? 1.298 -7.389 15.607 1.00 88.62 128 ARG A O 1
ATOM 1001 N N . HIS A 1 129 ? 1.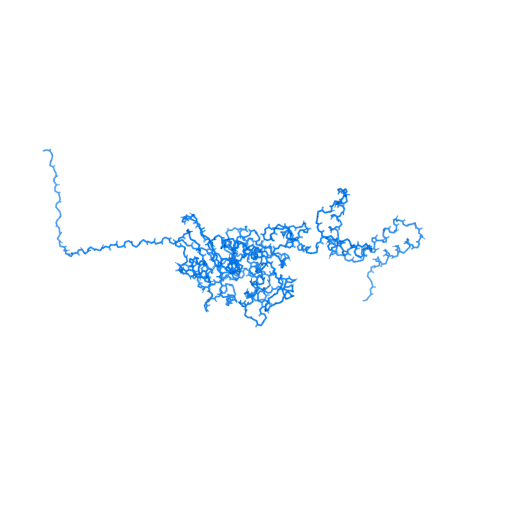602 -8.760 13.838 1.00 93.31 129 HIS A N 1
ATOM 1002 C CA . HIS A 1 129 ? 2.120 -7.745 12.939 1.00 93.31 129 HIS A CA 1
ATOM 1003 C C . HIS A 1 129 ? 0.989 -7.144 12.112 1.00 93.31 129 HIS A C 1
ATOM 1005 O O . HIS A 1 129 ? 0.135 -7.877 11.621 1.00 93.31 129 HIS A O 1
ATOM 1011 N N . LEU A 1 130 ? 0.973 -5.820 11.983 1.00 97.00 130 LEU A N 1
ATOM 1012 C CA . LEU A 1 130 ? 0.055 -5.127 11.088 1.00 97.00 130 LEU A CA 1
ATOM 1013 C C . LEU A 1 130 ? 0.683 -3.819 10.626 1.00 97.00 130 LEU A C 1
ATOM 1015 O O . LEU A 1 130 ? 1.048 -2.983 11.452 1.00 97.00 130 LEU A O 1
ATOM 1019 N N . PHE A 1 131 ? 0.784 -3.623 9.320 1.00 98.31 131 PHE A N 1
ATOM 1020 C CA . PHE A 1 131 ? 1.378 -2.427 8.733 1.00 98.31 131 PHE A CA 1
ATOM 1021 C C . PHE A 1 131 ? 0.342 -1.666 7.913 1.00 98.31 131 PHE A C 1
ATOM 1023 O O . PHE A 1 131 ? -0.500 -2.267 7.248 1.00 98.31 131 PHE A O 1
ATOM 1030 N N . ALA A 1 132 ? 0.384 -0.336 7.994 1.00 98.69 132 ALA A N 1
ATOM 1031 C CA . ALA A 1 132 ? -0.466 0.544 7.199 1.00 98.69 132 ALA A CA 1
ATOM 1032 C C . ALA A 1 132 ? 0.401 1.279 6.176 1.00 98.69 132 ALA A C 1
ATOM 1034 O O . ALA A 1 132 ? 1.327 1.996 6.550 1.00 98.69 132 ALA A O 1
ATOM 1035 N N . THR A 1 133 ? 0.124 1.095 4.893 1.00 98.75 133 THR A N 1
ATOM 1036 C CA . THR A 1 133 ? 0.906 1.636 3.774 1.00 98.75 133 THR A CA 1
ATOM 1037 C C . THR A 1 133 ? -0.038 2.143 2.685 1.00 98.75 133 THR A C 1
ATOM 1039 O O . THR A 1 133 ? -1.236 1.843 2.728 1.00 98.75 133 THR A O 1
ATOM 1042 N N . PRO A 1 134 ? 0.436 2.928 1.703 1.00 98.19 134 PRO A N 1
ATOM 1043 C CA . PRO A 1 134 ? -0.376 3.291 0.546 1.00 98.19 134 PRO A CA 1
ATOM 1044 C C . PRO A 1 134 ? -1.017 2.073 -0.137 1.00 98.19 134 PRO A C 1
ATOM 1046 O O . PRO A 1 134 ? -2.202 2.126 -0.448 1.00 98.19 134 PRO A O 1
ATOM 1049 N N . LEU A 1 135 ? -0.290 0.954 -0.261 1.00 98.56 135 LEU A N 1
ATOM 1050 C CA . LEU A 1 135 ? -0.796 -0.278 -0.876 1.00 98.56 135 LEU A CA 1
ATOM 1051 C C . LEU A 1 135 ? -1.904 -0.934 -0.040 1.00 98.56 135 LEU A C 1
ATOM 1053 O O . LEU A 1 135 ? -2.988 -1.196 -0.557 1.00 98.56 135 LEU A O 1
ATOM 1057 N N . THR A 1 136 ? -1.708 -1.118 1.273 1.00 98.75 136 THR A N 1
ATOM 1058 C CA . THR A 1 136 ? -2.787 -1.659 2.127 1.00 98.75 136 THR A CA 1
ATOM 1059 C C . THR A 1 136 ? -3.992 -0.720 2.162 1.00 98.75 136 THR A C 1
ATOM 1061 O O . THR A 1 136 ? -5.129 -1.174 2.252 1.00 98.75 136 THR A O 1
ATOM 1064 N N . THR A 1 137 ? -3.755 0.590 2.046 1.00 98.62 137 THR A N 1
ATOM 1065 C CA . THR A 1 137 ? -4.813 1.602 1.997 1.00 98.62 137 THR A CA 1
ATOM 1066 C C . THR A 1 137 ? -5.635 1.503 0.723 1.00 98.62 137 THR A C 1
ATOM 1068 O O . THR A 1 137 ? -6.861 1.548 0.804 1.00 98.62 137 THR A O 1
ATOM 1071 N N . MET A 1 138 ? -4.981 1.356 -0.433 1.00 98.56 138 MET A N 1
ATOM 1072 C CA . MET A 1 138 ? -5.664 1.127 -1.706 1.00 98.56 138 MET A CA 1
ATOM 1073 C C . MET A 1 138 ? -6.497 -0.150 -1.627 1.00 98.56 138 MET A C 1
ATOM 1075 O O . MET A 1 138 ? -7.693 -0.101 -1.888 1.00 98.56 138 MET A O 1
ATOM 1079 N N . ALA A 1 139 ? -5.918 -1.254 -1.149 1.00 98.62 139 ALA A N 1
ATOM 1080 C CA . ALA A 1 139 ? -6.618 -2.533 -1.086 1.00 98.62 139 ALA A CA 1
ATOM 1081 C C . ALA A 1 139 ? -7.844 -2.482 -0.158 1.00 98.62 139 ALA A C 1
ATOM 1083 O O . ALA A 1 139 ? -8.929 -2.912 -0.540 1.00 98.62 139 ALA A O 1
ATOM 1084 N N . VAL A 1 140 ? -7.712 -1.894 1.039 1.00 98.62 140 VAL A N 1
ATOM 1085 C CA . VAL A 1 140 ? -8.840 -1.742 1.975 1.00 98.62 140 VAL A CA 1
ATOM 1086 C C . VAL A 1 140 ? -9.926 -0.836 1.397 1.00 98.62 140 VAL A C 1
ATOM 1088 O O . VAL A 1 140 ? -11.101 -1.192 1.442 1.00 98.62 140 VAL A O 1
ATOM 1091 N N . LYS A 1 141 ? -9.564 0.328 0.845 1.00 98.00 141 LYS A N 1
ATOM 1092 C CA . LYS A 1 141 ? -10.561 1.266 0.311 1.00 98.00 141 LYS A CA 1
ATOM 1093 C C . LYS A 1 141 ? -11.249 0.727 -0.943 1.00 98.00 141 LYS A C 1
ATOM 1095 O O . LYS A 1 141 ? -12.454 0.921 -1.077 1.00 98.00 141 LYS A O 1
ATOM 1100 N N . LEU A 1 142 ? -10.522 0.035 -1.819 1.00 97.88 142 LEU A N 1
ATOM 1101 C CA . LEU A 1 142 ? -11.102 -0.635 -2.982 1.00 97.88 142 LEU A CA 1
ATOM 1102 C C . LEU A 1 142 ? -12.088 -1.718 -2.534 1.00 97.88 142 LEU A C 1
ATOM 1104 O O . LEU A 1 142 ? -13.220 -1.749 -3.011 1.00 97.88 142 LEU A O 1
ATOM 1108 N N . ALA A 1 143 ? -11.715 -2.517 -1.529 1.00 97.94 143 ALA A N 1
ATOM 1109 C CA . ALA A 1 143 ? -12.600 -3.529 -0.969 1.00 97.94 143 ALA A CA 1
ATOM 1110 C C . ALA A 1 143 ? -13.884 -2.915 -0.403 1.00 97.94 143 ALA A C 1
ATOM 1112 O O . ALA A 1 143 ? -14.972 -3.424 -0.640 1.00 97.94 143 ALA A O 1
ATOM 1113 N N . MET A 1 144 ? -13.786 -1.780 0.293 1.00 96.50 144 MET A N 1
ATOM 1114 C CA . MET A 1 144 ? -14.964 -1.071 0.804 1.00 96.50 144 MET A CA 1
ATOM 1115 C C . MET A 1 144 ? -15.877 -0.571 -0.323 1.00 96.50 144 MET A C 1
ATOM 1117 O O . MET A 1 144 ? -17.097 -0.632 -0.195 1.00 96.50 144 MET A O 1
ATOM 1121 N N . GLN A 1 145 ? -15.303 -0.086 -1.427 1.00 95.31 145 GLN A N 1
ATOM 1122 C CA . GLN A 1 145 ? -16.063 0.401 -2.584 1.00 95.31 145 GLN A CA 1
ATOM 1123 C C . GLN A 1 145 ? -16.746 -0.724 -3.366 1.00 95.31 145 GLN A C 1
ATOM 1125 O O . GLN A 1 145 ? -17.797 -0.495 -3.966 1.00 95.31 145 GLN A O 1
ATOM 1130 N N . LYS A 1 146 ? -16.146 -1.918 -3.383 1.00 96.69 146 LYS A N 1
ATOM 1131 C CA . LYS A 1 146 ? -16.547 -3.025 -4.256 1.00 96.69 146 LYS A CA 1
ATOM 1132 C C . LYS A 1 146 ? -17.125 -4.238 -3.525 1.00 96.69 146 LYS A C 1
ATOM 1134 O O . LYS A 1 146 ? -17.516 -5.187 -4.195 1.00 96.69 146 LYS A O 1
ATOM 1139 N N . ALA A 1 147 ? -17.278 -4.181 -2.199 1.00 97.12 147 ALA A N 1
ATOM 1140 C CA . ALA A 1 147 ? -17.778 -5.299 -1.397 1.00 97.12 147 ALA A CA 1
ATOM 1141 C C . ALA A 1 147 ? -19.115 -5.874 -1.895 1.00 97.12 147 ALA A C 1
ATOM 1143 O O . ALA A 1 147 ? -19.245 -7.084 -2.004 1.00 97.12 147 ALA A O 1
ATOM 1144 N N . ASP A 1 148 ? -20.076 -5.019 -2.251 1.00 97.12 148 ASP A N 1
ATOM 1145 C CA . ASP A 1 148 ? -21.396 -5.425 -2.773 1.00 97.12 148 ASP A CA 1
ATOM 1146 C C . ASP A 1 148 ? -21.422 -5.559 -4.313 1.00 97.12 148 ASP A C 1
ATOM 1148 O O . ASP A 1 148 ? -22.454 -5.820 -4.923 1.00 97.12 148 ASP A O 1
ATOM 1152 N N . SER A 1 149 ? -20.297 -5.324 -4.995 1.00 96.12 149 SER A N 1
ATOM 1153 C CA . SER A 1 149 ? -20.255 -5.273 -6.458 1.00 96.12 149 SER A CA 1
ATOM 1154 C C . SER A 1 149 ? -20.094 -6.661 -7.073 1.00 96.12 149 SER A C 1
ATOM 1156 O O . SER A 1 149 ? -19.275 -7.462 -6.624 1.00 96.12 149 SER A O 1
ATOM 1158 N N . LYS A 1 150 ? -20.813 -6.907 -8.173 1.00 94.81 150 LYS A N 1
ATOM 1159 C CA . LYS A 1 150 ? -20.603 -8.067 -9.061 1.00 94.81 150 LYS A CA 1
ATOM 1160 C C . LYS A 1 150 ? -19.896 -7.705 -10.373 1.00 94.81 150 LYS A C 1
ATOM 1162 O O . LYS A 1 150 ? -19.915 -8.486 -11.324 1.00 94.81 150 LYS A O 1
ATOM 1167 N N . GLU A 1 151 ? -19.379 -6.481 -10.478 1.00 90.88 151 GLU A N 1
ATOM 1168 C CA . GLU A 1 151 ? -18.669 -6.005 -11.666 1.00 90.88 151 GLU A CA 1
ATOM 1169 C C . GLU A 1 151 ? -17.235 -6.548 -11.701 1.00 90.88 151 GLU A C 1
ATOM 1171 O O . GLU A 1 151 ? -16.589 -6.698 -10.663 1.00 90.88 151 GLU A O 1
ATOM 1176 N N . GLY A 1 152 ? -16.713 -6.797 -12.905 1.00 87.31 152 GLY A N 1
ATOM 1177 C CA . GLY A 1 152 ? -15.328 -7.229 -13.099 1.00 87.31 152 GLY A CA 1
ATOM 1178 C C . GLY A 1 152 ? -14.999 -8.518 -12.341 1.00 87.31 152 GLY A C 1
ATOM 1179 O O . GLY A 1 152 ? -15.661 -9.540 -12.524 1.00 87.31 152 GLY A O 1
ATOM 1180 N N . LEU A 1 153 ? -13.966 -8.456 -11.498 1.00 89.50 153 LEU A N 1
ATOM 1181 C CA . LEU A 1 153 ? -13.482 -9.583 -10.695 1.00 89.50 153 LEU A CA 1
ATOM 1182 C C . LEU A 1 153 ? -14.281 -9.809 -9.396 1.00 89.50 153 LEU A C 1
ATOM 1184 O O . LEU A 1 153 ? -14.111 -10.849 -8.755 1.00 89.50 153 LEU A O 1
ATOM 1188 N N . PHE A 1 154 ? -15.130 -8.857 -8.991 1.00 95.50 154 PHE A N 1
ATOM 1189 C CA . PHE A 1 154 ? -15.808 -8.867 -7.693 1.00 95.50 154 PHE A CA 1
ATOM 1190 C C . PHE A 1 154 ? -17.002 -9.831 -7.643 1.00 95.50 154 PHE A C 1
ATOM 1192 O O . PHE A 1 154 ? -17.623 -10.158 -8.654 1.00 95.50 154 PHE A O 1
ATOM 1199 N N . LYS A 1 155 ? -17.290 -10.332 -6.435 1.00 95.31 155 LYS A N 1
ATOM 1200 C CA . LYS A 1 155 ? -18.211 -11.459 -6.188 1.00 95.31 155 LYS A CA 1
ATOM 1201 C C . LYS A 1 155 ? -19.395 -11.112 -5.278 1.00 95.31 155 LYS A C 1
ATOM 1203 O O . LYS A 1 155 ? -20.020 -12.031 -4.751 1.00 95.31 155 LYS A O 1
ATOM 1208 N N . GLY A 1 156 ? -19.685 -9.826 -5.086 1.00 95.06 156 GLY A N 1
ATOM 1209 C CA . GLY A 1 156 ? -20.903 -9.381 -4.410 1.00 95.06 156 GLY A CA 1
ATOM 1210 C C . GLY A 1 156 ? -22.163 -9.744 -5.199 1.00 95.06 156 GLY A C 1
ATOM 1211 O O . GLY A 1 156 ? -22.087 -10.276 -6.315 1.00 95.06 156 GLY A O 1
ATOM 1212 N N . ASP A 1 157 ? -23.334 -9.464 -4.633 1.00 96.31 157 ASP A N 1
ATOM 1213 C CA . ASP A 1 157 ? -24.618 -9.758 -5.282 1.00 96.31 157 ASP A CA 1
ATOM 1214 C C . ASP A 1 157 ? -25.471 -8.527 -5.649 1.00 96.31 157 ASP A C 1
ATOM 1216 O O . ASP A 1 157 ? -26.465 -8.667 -6.380 1.00 96.31 157 ASP A O 1
ATOM 1220 N N . GLU A 1 158 ? -25.012 -7.325 -5.285 1.00 96.88 158 GLU A N 1
ATOM 1221 C CA . GLU A 1 158 ? -25.687 -6.033 -5.457 1.00 96.88 158 GLU A CA 1
ATOM 1222 C C . GLU A 1 158 ? -27.067 -5.969 -4.778 1.00 96.88 158 GLU A C 1
ATOM 1224 O O . GLU A 1 158 ? -27.997 -5.326 -5.295 1.00 96.88 158 GLU A O 1
ATOM 1229 N N . ASP A 1 159 ? -27.252 -6.651 -3.644 1.00 96.31 159 ASP A N 1
ATOM 1230 C CA . ASP A 1 159 ? -28.504 -6.600 -2.883 1.00 96.31 159 ASP A CA 1
ATOM 1231 C C . ASP A 1 159 ? -28.616 -5.375 -1.950 1.00 96.31 159 ASP A C 1
ATOM 1233 O O . ASP A 1 159 ? -29.700 -5.088 -1.414 1.00 96.31 159 ASP A O 1
ATOM 1237 N N . GLY A 1 160 ? -27.530 -4.604 -1.821 1.00 94.88 160 GLY A N 1
ATOM 1238 C CA . GLY A 1 160 ? -27.430 -3.417 -0.979 1.00 94.88 160 GLY A CA 1
ATOM 1239 C C . GLY A 1 160 ? -27.039 -3.703 0.474 1.00 94.88 160 GLY A C 1
ATOM 1240 O O . GLY A 1 160 ? -27.035 -2.765 1.280 1.00 94.88 160 GLY A O 1
ATOM 1241 N N . ASN A 1 161 ? -26.738 -4.953 0.835 1.00 95.81 161 ASN A N 1
ATOM 1242 C CA . ASN A 1 161 ? -26.224 -5.356 2.141 1.00 95.81 161 ASN A CA 1
ATOM 1243 C C . ASN A 1 161 ? -24.927 -6.137 1.966 1.00 95.81 161 ASN A C 1
ATOM 1245 O O . ASN A 1 161 ? -24.889 -7.148 1.289 1.00 95.81 161 ASN A O 1
ATOM 1249 N N . ILE A 1 162 ? -23.888 -5.733 2.688 1.00 97.81 162 ILE A N 1
ATOM 1250 C CA . ILE A 1 162 ? -22.597 -6.409 2.605 1.00 97.81 162 ILE A CA 1
ATOM 1251 C C . ILE A 1 162 ? -22.507 -7.473 3.694 1.00 97.81 162 ILE A C 1
ATOM 1253 O O . ILE A 1 162 ? -22.591 -7.182 4.894 1.00 97.81 162 ILE A O 1
ATOM 1257 N N . THR A 1 163 ? -22.310 -8.717 3.279 1.00 97.06 163 THR A N 1
ATOM 1258 C CA . THR A 1 163 ? -22.024 -9.840 4.171 1.00 97.06 163 THR A CA 1
ATOM 1259 C C . THR A 1 163 ? -20.528 -9.967 4.465 1.00 97.06 163 THR A C 1
ATOM 1261 O O . THR A 1 163 ? -19.671 -9.454 3.750 1.00 97.06 163 THR A O 1
ATOM 1264 N N . GLU A 1 164 ? -20.185 -10.703 5.525 1.00 96.25 164 GLU A N 1
ATOM 1265 C CA . GLU A 1 164 ? -18.783 -10.998 5.854 1.00 96.25 164 GLU A CA 1
ATOM 1266 C C . GLU A 1 164 ? -18.069 -11.764 4.727 1.00 96.25 164 GLU A C 1
ATOM 1268 O O . GLU A 1 164 ? -16.889 -11.528 4.483 1.00 96.25 164 GLU A O 1
ATOM 1273 N N . SER A 1 165 ? -18.780 -12.650 4.018 1.00 97.06 165 SER A N 1
ATOM 1274 C CA . SER A 1 165 ? -18.211 -13.391 2.886 1.00 97.06 165 SER A CA 1
ATOM 1275 C C . SER A 1 165 ? -17.848 -12.452 1.743 1.00 97.06 165 SER A C 1
ATOM 1277 O O . SER A 1 165 ? -16.741 -12.527 1.226 1.00 97.06 165 SER A O 1
ATOM 1279 N N . GLU A 1 166 ? -18.756 -11.545 1.388 1.00 97.94 166 GLU A N 1
ATOM 1280 C CA . GLU A 1 166 ? -18.536 -10.563 0.326 1.00 97.94 166 GLU A CA 1
ATOM 1281 C C . GLU A 1 166 ? -17.411 -9.597 0.672 1.00 97.94 166 GLU A C 1
ATOM 1283 O O . GLU A 1 166 ? -16.554 -9.320 -0.163 1.00 97.94 166 GLU A O 1
ATOM 1288 N N . TRP A 1 167 ? -17.350 -9.150 1.930 1.00 97.88 167 TRP A N 1
ATOM 1289 C CA . TRP A 1 167 ? -16.231 -8.352 2.413 1.00 97.88 167 TRP A CA 1
ATOM 1290 C C . TRP A 1 167 ? -14.893 -9.078 2.243 1.00 97.88 167 TRP A C 1
ATOM 1292 O O . TRP A 1 167 ? -13.960 -8.503 1.690 1.00 97.88 167 TRP A O 1
ATOM 1302 N N . LEU A 1 168 ? -14.782 -10.328 2.704 1.00 97.69 168 LEU A N 1
ATOM 1303 C CA . LEU A 1 168 ? -13.523 -11.075 2.632 1.00 97.69 168 LEU A CA 1
ATOM 1304 C C . LEU A 1 168 ? -13.135 -11.413 1.188 1.00 97.69 168 LEU A C 1
ATOM 1306 O O . LEU A 1 168 ? -11.958 -11.314 0.840 1.00 97.69 168 LEU A O 1
ATOM 1310 N N . ASP A 1 169 ? -14.103 -11.768 0.341 1.00 97.81 169 ASP A N 1
ATOM 1311 C CA . ASP A 1 169 ? -13.864 -11.992 -1.085 1.00 97.81 169 ASP A CA 1
ATOM 1312 C C . ASP A 1 169 ? -13.385 -10.702 -1.763 1.00 97.81 169 ASP A C 1
ATOM 1314 O O . ASP A 1 169 ? -12.346 -10.702 -2.423 1.00 97.81 169 ASP A O 1
ATOM 1318 N N . SER A 1 170 ? -14.083 -9.586 -1.541 1.00 98.12 170 SER A N 1
ATOM 1319 C CA . SER A 1 170 ? -13.711 -8.281 -2.090 1.00 98.12 170 SER A CA 1
ATOM 1320 C C . SER A 1 170 ? -12.370 -7.783 -1.565 1.00 98.12 170 SER A C 1
ATOM 1322 O O . SER A 1 170 ? -11.628 -7.155 -2.318 1.00 98.12 170 SER A O 1
ATOM 1324 N N . PHE A 1 171 ? -12.048 -8.049 -0.299 1.00 98.31 171 PHE A N 1
ATOM 1325 C CA . PHE A 1 171 ? -10.757 -7.725 0.296 1.00 98.31 171 PHE A CA 1
ATOM 1326 C C . PHE A 1 171 ? -9.627 -8.469 -0.408 1.00 98.31 171 PHE A C 1
ATOM 1328 O O . PHE A 1 171 ? -8.706 -7.823 -0.899 1.00 98.31 171 PHE A O 1
ATOM 1335 N N . ASN A 1 172 ? -9.742 -9.793 -0.549 1.00 97.62 172 ASN A N 1
ATOM 1336 C CA . ASN A 1 172 ? -8.727 -10.598 -1.228 1.00 97.62 172 ASN A CA 1
ATOM 1337 C C . ASN A 1 172 ? -8.543 -10.168 -2.692 1.00 97.62 172 ASN A C 1
ATOM 1339 O O . ASN A 1 172 ? -7.413 -9.981 -3.131 1.00 97.62 172 ASN A O 1
ATOM 1343 N N . ILE A 1 173 ? -9.642 -9.945 -3.423 1.00 97.62 173 ILE A N 1
ATOM 1344 C CA . ILE A 1 173 ? -9.595 -9.487 -4.822 1.00 97.62 173 ILE A CA 1
ATOM 1345 C C . ILE A 1 173 ? -8.934 -8.110 -4.926 1.00 97.62 173 ILE A C 1
ATOM 1347 O O . ILE A 1 173 ? -8.098 -7.889 -5.794 1.00 97.62 173 ILE A O 1
ATOM 1351 N N . SER A 1 174 ? -9.262 -7.187 -4.020 1.00 98.44 174 SER A N 1
ATOM 1352 C CA . SER A 1 174 ? -8.650 -5.854 -4.002 1.00 98.44 174 SER A CA 1
ATOM 1353 C C . SER A 1 174 ? -7.162 -5.909 -3.684 1.00 98.44 174 SER A C 1
ATOM 1355 O O . SER A 1 174 ? -6.391 -5.137 -4.248 1.00 98.44 174 SER A O 1
ATOM 1357 N N . THR A 1 175 ? -6.743 -6.815 -2.796 1.00 98.50 175 THR A N 1
ATOM 1358 C CA . THR A 1 175 ? -5.324 -7.071 -2.541 1.00 98.50 175 THR A CA 1
ATOM 1359 C C . THR A 1 175 ? -4.625 -7.538 -3.815 1.00 98.50 175 THR A C 1
ATOM 1361 O O . THR A 1 175 ? -3.581 -6.984 -4.144 1.00 98.50 175 THR A O 1
ATOM 1364 N N . ASP A 1 176 ? -5.200 -8.493 -4.550 1.00 97.38 176 ASP A N 1
ATOM 1365 C CA . ASP A 1 176 ? -4.614 -8.986 -5.804 1.00 97.38 176 ASP A CA 1
ATOM 1366 C C . ASP A 1 176 ? -4.532 -7.880 -6.870 1.00 97.38 176 ASP A C 1
ATOM 1368 O O . ASP A 1 176 ? -3.485 -7.693 -7.486 1.00 97.38 176 ASP A O 1
ATOM 1372 N N . ILE A 1 177 ? -5.599 -7.086 -7.044 1.00 97.44 177 ILE A N 1
ATOM 1373 C CA . ILE A 1 177 ? -5.625 -5.950 -7.983 1.00 97.44 177 ILE A CA 1
ATOM 1374 C C . ILE A 1 177 ? -4.511 -4.955 -7.649 1.00 97.44 177 ILE A C 1
ATOM 1376 O O . ILE A 1 177 ? -3.746 -4.558 -8.524 1.00 97.44 177 ILE A O 1
ATOM 1380 N N . VAL A 1 178 ? -4.387 -4.562 -6.379 1.00 98.00 178 VAL A N 1
ATOM 1381 C CA . VAL A 1 178 ? -3.379 -3.579 -5.957 1.00 98.00 178 VAL A CA 1
ATOM 1382 C C . VAL A 1 178 ? -1.963 -4.121 -6.106 1.00 98.00 178 VAL A C 1
ATOM 1384 O O . VAL A 1 178 ? -1.070 -3.366 -6.479 1.00 98.00 178 VAL A O 1
ATOM 1387 N N . LYS A 1 179 ? -1.733 -5.408 -5.836 1.00 97.06 179 LYS A N 1
ATOM 1388 C CA . LYS A 1 179 ? -0.420 -6.026 -6.059 1.00 97.06 179 LYS A CA 1
ATOM 1389 C C . LYS A 1 179 ? -0.079 -6.077 -7.549 1.00 97.06 179 LYS A C 1
ATOM 1391 O O . LYS A 1 179 ? 0.987 -5.614 -7.926 1.00 97.06 179 LYS A O 1
ATOM 1396 N N . SER A 1 180 ? -1.022 -6.499 -8.383 1.00 94.88 180 SER A N 1
ATOM 1397 C CA . SER A 1 180 ? -0.846 -6.582 -9.839 1.00 94.88 180 SER A CA 1
ATOM 1398 C C . SER A 1 180 ? -0.563 -5.208 -10.460 1.00 94.88 180 SER A C 1
ATOM 1400 O O . SER A 1 180 ? 0.355 -5.039 -11.253 1.00 94.88 180 SER A O 1
ATOM 1402 N N . LEU A 1 181 ? -1.319 -4.184 -10.049 1.00 94.38 181 LEU A N 1
ATOM 1403 C CA . LEU A 1 181 ? -1.263 -2.860 -10.671 1.00 94.38 181 LEU A CA 1
ATOM 1404 C C . LEU A 1 181 ? -0.338 -1.868 -9.969 1.00 94.38 181 LEU A C 1
ATOM 1406 O O . LEU A 1 181 ? 0.025 -0.874 -10.570 1.00 94.38 181 LEU A O 1
ATOM 1410 N N . MET A 1 182 ? 0.023 -2.042 -8.703 1.00 95.12 182 MET A N 1
ATOM 1411 C CA . MET A 1 182 ? 0.851 -1.065 -7.964 1.00 95.12 182 MET A CA 1
ATOM 1412 C C . MET A 1 182 ? 1.981 -1.739 -7.180 1.00 95.12 182 MET A C 1
ATOM 1414 O O . MET A 1 182 ? 2.714 -1.090 -6.430 1.00 95.12 182 MET A O 1
ATOM 1418 N N . GLY A 1 183 ? 2.114 -3.055 -7.331 1.00 93.19 183 GLY A N 1
ATOM 1419 C CA . GLY A 1 183 ? 3.171 -3.853 -6.737 1.00 93.19 183 GLY A CA 1
ATOM 1420 C C . GLY A 1 183 ? 4.440 -3.925 -7.576 1.00 93.19 183 GLY A C 1
ATOM 1421 O O . GLY A 1 183 ? 5.474 -4.265 -7.012 1.00 93.19 183 GLY A O 1
ATOM 1422 N N . TYR A 1 184 ? 4.399 -3.550 -8.862 1.00 89.88 184 TYR A N 1
ATOM 1423 C CA . TYR A 1 184 ? 5.561 -3.524 -9.771 1.00 89.88 184 TYR A CA 1
ATOM 1424 C C . TYR A 1 184 ? 6.303 -4.872 -9.867 1.00 89.88 184 TYR A C 1
ATOM 1426 O O . TYR A 1 184 ? 7.536 -4.898 -9.909 1.00 89.88 184 TYR A O 1
ATOM 1434 N N . SER A 1 185 ? 5.557 -5.974 -9.766 1.00 87.25 185 SER A N 1
ATOM 1435 C CA . SER A 1 185 ? 6.058 -7.353 -9.652 1.00 87.25 185 SER A CA 1
ATOM 1436 C C . SER A 1 185 ? 7.097 -7.558 -8.525 1.00 87.25 185 SER A C 1
ATOM 1438 O O . SER A 1 185 ? 8.028 -8.369 -8.602 1.00 87.25 185 SER A O 1
ATOM 1440 N N . LEU A 1 186 ? 7.041 -6.717 -7.480 1.00 90.12 186 LEU A N 1
ATOM 1441 C CA . LEU A 1 186 ? 7.943 -6.754 -6.319 1.00 90.12 186 LEU A CA 1
ATOM 1442 C C . LEU A 1 186 ? 7.319 -7.444 -5.107 1.00 90.12 186 LEU A C 1
ATOM 1444 O O . LEU A 1 186 ? 8.035 -7.775 -4.159 1.00 90.12 186 LEU A O 1
ATOM 1448 N N . VAL A 1 187 ? 5.995 -7.575 -5.080 1.00 93.50 187 VAL A N 1
ATOM 1449 C CA . VAL A 1 187 ? 5.243 -7.931 -3.869 1.00 93.50 187 VAL A CA 1
ATOM 1450 C C . VAL A 1 187 ? 4.329 -9.132 -4.058 1.00 93.50 187 VAL A C 1
ATOM 1452 O O . VAL A 1 187 ? 3.567 -9.430 -3.145 1.00 93.50 187 VAL A O 1
ATOM 1455 N N . ASP A 1 188 ? 4.404 -9.848 -5.176 1.00 90.62 188 ASP A N 1
ATOM 1456 C CA . ASP A 1 188 ? 3.474 -10.939 -5.523 1.00 90.62 188 ASP A CA 1
ATOM 1457 C C . ASP A 1 188 ? 3.540 -12.089 -4.514 1.00 90.62 188 ASP A C 1
ATOM 1459 O O . ASP A 1 188 ? 2.510 -12.584 -4.058 1.00 90.62 188 ASP A O 1
ATOM 1463 N N . ASP A 1 189 ? 4.724 -12.357 -3.967 1.00 90.38 189 ASP A N 1
ATOM 1464 C CA . ASP A 1 189 ? 4.926 -13.321 -2.877 1.00 90.38 189 ASP A CA 1
ATOM 1465 C C . ASP A 1 189 ? 4.898 -12.709 -1.464 1.00 90.38 189 ASP A C 1
ATOM 1467 O O . ASP A 1 189 ? 5.129 -13.397 -0.465 1.00 90.38 189 ASP A O 1
ATOM 1471 N N . ILE A 1 190 ? 4.628 -11.408 -1.341 1.00 93.94 190 ILE A N 1
ATOM 1472 C CA . ILE A 1 190 ? 4.699 -10.679 -0.072 1.00 93.94 190 ILE A CA 1
ATOM 1473 C C . ILE A 1 190 ? 3.297 -10.453 0.499 1.00 93.94 190 ILE A C 1
ATOM 1475 O O . ILE A 1 190 ? 2.413 -9.873 -0.136 1.00 93.94 190 ILE A O 1
ATOM 1479 N N . ASP A 1 191 ? 3.104 -10.842 1.762 1.00 96.12 191 ASP A N 1
ATOM 1480 C CA . ASP A 1 191 ? 1.953 -10.397 2.546 1.00 96.12 191 ASP A CA 1
ATOM 1481 C C . ASP A 1 191 ? 2.158 -8.941 2.986 1.00 96.12 191 ASP A C 1
ATOM 1483 O O . ASP A 1 191 ? 2.813 -8.644 3.991 1.00 96.12 191 ASP A O 1
ATOM 1487 N N . ILE A 1 192 ? 1.563 -8.023 2.227 1.00 97.81 192 ILE A N 1
ATOM 1488 C CA . ILE A 1 192 ? 1.655 -6.576 2.446 1.00 97.81 192 ILE A CA 1
ATOM 1489 C C . ILE A 1 192 ? 1.074 -6.115 3.799 1.00 97.81 192 ILE A C 1
ATOM 1491 O O . ILE A 1 192 ? 1.359 -4.999 4.240 1.00 97.81 192 ILE A O 1
ATOM 1495 N N . TYR A 1 193 ? 0.282 -6.938 4.493 1.00 97.94 193 TYR A N 1
ATOM 1496 C CA . TYR A 1 193 ? -0.303 -6.574 5.787 1.00 97.94 193 TYR A CA 1
ATOM 1497 C C . TYR A 1 193 ? 0.621 -6.914 6.957 1.00 97.94 193 TYR A C 1
ATOM 1499 O O . TYR A 1 193 ? 0.618 -6.191 7.959 1.00 97.94 193 TYR A O 1
ATOM 1507 N N . THR A 1 194 ? 1.420 -7.980 6.845 1.00 95.56 194 THR A N 1
ATOM 1508 C CA . THR A 1 194 ? 2.227 -8.516 7.956 1.00 95.56 194 THR A CA 1
ATOM 1509 C C . THR A 1 194 ? 3.738 -8.419 7.742 1.00 95.56 194 THR A C 1
ATOM 1511 O O . THR A 1 194 ? 4.482 -8.438 8.726 1.00 95.56 194 THR A O 1
ATOM 1514 N N . GLN A 1 195 ? 4.215 -8.244 6.507 1.00 95.69 195 GLN A N 1
ATOM 1515 C CA . GLN A 1 195 ? 5.622 -7.963 6.220 1.00 95.69 195 GLN A CA 1
ATOM 1516 C C . GLN A 1 195 ? 5.968 -6.519 6.605 1.00 95.69 195 GLN A C 1
ATOM 1518 O O . GLN A 1 195 ? 5.299 -5.572 6.197 1.00 95.69 195 GLN A O 1
ATOM 1523 N N . THR A 1 196 ? 7.055 -6.321 7.359 1.00 95.50 196 THR A N 1
ATOM 1524 C CA . THR A 1 196 ? 7.512 -4.965 7.701 1.00 95.50 196 THR A CA 1
ATOM 1525 C C . THR A 1 196 ? 8.056 -4.245 6.461 1.00 95.50 196 THR A C 1
ATOM 1527 O O . THR A 1 196 ? 8.968 -4.767 5.822 1.00 95.50 196 THR A O 1
ATOM 1530 N N . PRO A 1 197 ? 7.583 -3.024 6.146 1.00 96.56 197 PRO A N 1
ATOM 1531 C CA . PRO A 1 197 ? 8.200 -2.153 5.143 1.00 96.56 197 PRO A CA 1
ATOM 1532 C C . PRO A 1 197 ? 9.293 -1.246 5.745 1.00 96.56 197 PRO A C 1
ATOM 1534 O O . PRO A 1 197 ? 9.962 -0.496 5.034 1.00 96.56 197 PRO A O 1
ATOM 1537 N N . VAL A 1 198 ? 9.506 -1.283 7.067 1.00 95.69 198 VAL A N 1
ATOM 1538 C CA . VAL A 1 198 ? 10.687 -0.664 7.687 1.00 95.69 198 VAL A CA 1
ATOM 1539 C C . VAL A 1 198 ? 11.830 -1.669 7.610 1.00 95.69 198 VAL A C 1
ATOM 1541 O O . VAL A 1 198 ? 11.928 -2.570 8.447 1.00 95.69 198 VAL A O 1
ATOM 1544 N N . VAL A 1 199 ? 12.682 -1.533 6.592 1.00 94.44 199 VAL A N 1
ATOM 1545 C CA . VAL A 1 199 ? 13.721 -2.526 6.252 1.00 94.44 199 VAL A CA 1
ATOM 1546 C C . VAL A 1 199 ? 14.689 -2.760 7.414 1.00 94.44 199 VAL A C 1
ATOM 1548 O O . VAL A 1 199 ? 15.025 -3.898 7.730 1.00 94.44 199 VAL A O 1
ATOM 1551 N N . ALA A 1 200 ? 15.048 -1.698 8.140 1.00 92.44 200 ALA A N 1
ATOM 1552 C CA . ALA A 1 200 ? 15.912 -1.772 9.319 1.00 92.44 200 ALA A CA 1
ATOM 1553 C C . ALA A 1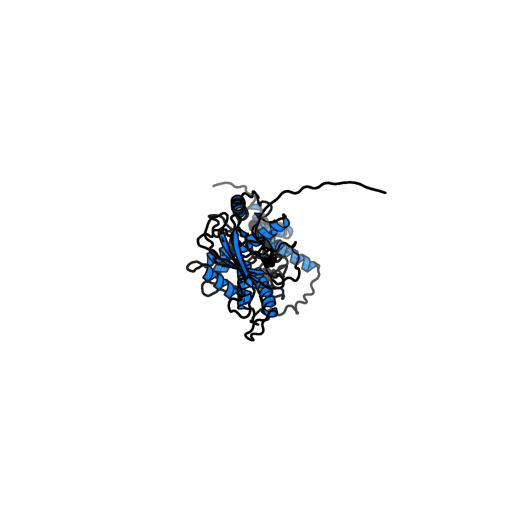 200 ? 15.316 -2.581 10.495 1.00 92.44 200 ALA A C 1
ATOM 1555 O O . ALA A 1 200 ? 16.044 -2.955 11.415 1.00 92.44 200 ALA A O 1
ATOM 1556 N N . HIS A 1 201 ? 14.003 -2.840 10.497 1.00 91.31 201 HIS A N 1
ATOM 1557 C CA . HIS A 1 201 ? 13.322 -3.650 11.513 1.00 91.31 201 HIS A CA 1
ATOM 1558 C C . HIS A 1 201 ? 13.151 -5.121 11.111 1.00 91.31 201 HIS A C 1
ATOM 1560 O O . HIS A 1 201 ? 12.665 -5.911 11.923 1.00 91.31 201 HIS A O 1
ATOM 1566 N N . ALA A 1 202 ? 13.530 -5.511 9.892 1.00 89.56 202 ALA A N 1
ATOM 1567 C CA . ALA A 1 202 ? 13.424 -6.898 9.462 1.00 89.56 202 ALA A CA 1
ATOM 1568 C C . ALA A 1 202 ? 14.385 -7.810 10.249 1.00 89.56 202 ALA A C 1
ATOM 1570 O O . ALA A 1 202 ? 15.535 -7.472 10.530 1.00 89.56 202 ALA A O 1
ATOM 1571 N N . SER A 1 203 ? 13.890 -8.991 10.621 1.00 83.56 203 SER A N 1
ATOM 1572 C CA . SER A 1 203 ? 14.540 -9.897 11.578 1.00 83.56 203 SER A CA 1
ATOM 1573 C C . SER A 1 203 ? 15.568 -10.859 10.966 1.00 83.56 203 SER A C 1
ATOM 1575 O O . SER A 1 203 ? 16.312 -11.508 11.703 1.00 83.56 203 SER A O 1
ATOM 1577 N N . SER A 1 204 ? 15.619 -10.972 9.638 1.00 83.12 204 SER A N 1
ATOM 1578 C CA . SER A 1 204 ? 16.546 -11.837 8.897 1.00 83.12 204 SER A CA 1
ATOM 1579 C C . SER A 1 204 ? 16.866 -11.243 7.523 1.00 83.12 204 SER A C 1
ATOM 1581 O O . SER A 1 204 ? 16.142 -10.370 7.056 1.00 83.12 204 SER A O 1
ATOM 1583 N N . GLU A 1 205 ? 17.921 -11.719 6.855 1.00 79.06 205 GLU A N 1
ATOM 1584 C CA . GLU A 1 205 ? 18.284 -11.232 5.512 1.00 79.06 205 GLU A CA 1
ATOM 1585 C C . GLU A 1 205 ? 17.227 -11.555 4.443 1.00 79.06 205 GLU A C 1
ATOM 1587 O O . GLU A 1 205 ? 16.981 -10.724 3.575 1.00 79.06 205 GLU A O 1
ATOM 1592 N N . GLY A 1 206 ? 16.546 -12.706 4.539 1.00 78.62 206 GLY A N 1
ATOM 1593 C CA . GLY A 1 206 ? 15.396 -13.008 3.674 1.00 78.62 206 GLY A CA 1
ATOM 1594 C C . GLY A 1 206 ? 14.278 -11.984 3.876 1.00 78.62 206 GLY A C 1
ATOM 1595 O O . GLY A 1 206 ? 13.904 -11.281 2.945 1.00 78.62 206 GLY A O 1
ATOM 1596 N N . ASN A 1 207 ? 13.879 -11.771 5.134 1.00 87.12 207 ASN A N 1
ATOM 1597 C CA . ASN A 1 207 ? 12.853 -10.782 5.482 1.00 87.12 207 ASN A CA 1
ATOM 1598 C C . ASN A 1 207 ? 13.267 -9.342 5.130 1.00 87.12 207 ASN A C 1
ATOM 1600 O O . ASN A 1 207 ? 12.397 -8.490 4.965 1.00 87.12 207 ASN A O 1
ATOM 1604 N N . LYS A 1 208 ? 14.572 -9.036 5.066 1.00 91.38 208 LYS A N 1
ATOM 1605 C CA . LYS A 1 208 ? 15.081 -7.737 4.600 1.00 91.38 208 LYS A CA 1
ATOM 1606 C C . LYS A 1 208 ? 14.909 -7.569 3.098 1.00 91.38 208 LYS A C 1
ATOM 1608 O O . LYS A 1 208 ? 14.604 -6.460 2.677 1.00 91.38 208 LYS A O 1
ATOM 1613 N N . SER A 1 209 ? 15.111 -8.626 2.310 1.00 90.62 209 SER A N 1
ATOM 1614 C CA . SER A 1 209 ? 14.850 -8.590 0.867 1.00 90.62 209 SER A CA 1
ATOM 1615 C C . SER A 1 209 ? 13.376 -8.289 0.602 1.00 90.62 209 SER A C 1
ATOM 1617 O O . SER A 1 209 ? 13.070 -7.349 -0.127 1.00 90.62 209 SER A O 1
ATOM 1619 N N . ASP A 1 210 ? 12.474 -8.996 1.286 1.00 92.62 210 ASP A N 1
ATOM 1620 C CA . ASP A 1 210 ? 11.029 -8.778 1.154 1.00 92.62 210 ASP A CA 1
ATOM 1621 C C . ASP A 1 210 ? 10.636 -7.380 1.650 1.00 92.62 210 ASP A C 1
ATOM 1623 O O . ASP A 1 210 ? 9.920 -6.645 0.975 1.00 92.62 210 ASP A O 1
ATOM 1627 N N . ALA A 1 211 ? 11.175 -6.945 2.796 1.00 95.06 211 ALA A N 1
ATOM 1628 C CA . ALA A 1 211 ? 10.962 -5.586 3.295 1.00 95.06 211 ALA A CA 1
ATOM 1629 C C . ALA A 1 211 ? 11.428 -4.518 2.296 1.00 95.06 211 ALA A C 1
ATOM 1631 O O . ALA A 1 211 ? 10.777 -3.485 2.153 1.00 95.06 211 ALA A O 1
ATOM 1632 N N . PHE A 1 212 ? 12.560 -4.750 1.629 1.00 94.44 212 PHE A N 1
ATOM 1633 C CA . PHE A 1 212 ? 13.128 -3.829 0.654 1.00 94.44 212 PHE A CA 1
ATOM 1634 C C . PHE A 1 212 ? 12.257 -3.738 -0.599 1.00 94.44 212 PHE A C 1
ATOM 1636 O O . PHE A 1 212 ? 11.916 -2.630 -1.003 1.00 94.44 212 PHE A O 1
ATOM 1643 N N . HIS A 1 213 ? 11.853 -4.873 -1.175 1.00 93.12 213 HIS A N 1
ATOM 1644 C CA . HIS A 1 213 ? 10.950 -4.913 -2.328 1.00 93.12 213 HIS A CA 1
ATOM 1645 C C . HIS A 1 213 ? 9.600 -4.270 -2.007 1.00 93.12 213 HIS A C 1
ATOM 1647 O O . HIS A 1 213 ? 9.143 -3.386 -2.732 1.00 93.12 213 HIS A O 1
ATOM 1653 N N . TYR A 1 214 ? 9.014 -4.622 -0.860 1.00 96.69 214 TYR A N 1
ATOM 1654 C CA . TYR A 1 214 ? 7.762 -4.026 -0.417 1.00 96.69 214 TYR A CA 1
ATOM 1655 C C . TYR A 1 214 ? 7.884 -2.511 -0.243 1.00 96.69 214 TYR A C 1
ATOM 1657 O O . TYR A 1 214 ? 7.041 -1.748 -0.719 1.00 96.69 214 TYR A O 1
ATOM 1665 N N . ARG A 1 215 ? 8.965 -2.044 0.388 1.00 96.50 215 ARG A N 1
ATOM 1666 C CA . ARG A 1 215 ? 9.186 -0.610 0.570 1.00 96.50 215 ARG A CA 1
ATOM 1667 C C . ARG A 1 215 ? 9.456 0.116 -0.747 1.00 96.50 215 ARG A C 1
ATOM 1669 O O . ARG A 1 215 ? 8.987 1.239 -0.898 1.00 96.50 215 ARG A O 1
ATOM 1676 N N . LEU A 1 216 ? 10.140 -0.509 -1.702 1.00 95.25 216 LEU A N 1
ATOM 1677 C CA . LEU A 1 216 ? 10.354 0.066 -3.029 1.00 95.25 216 LEU A CA 1
ATOM 1678 C C . LEU A 1 216 ? 9.025 0.254 -3.779 1.00 95.25 216 LEU A C 1
ATOM 1680 O O . LEU A 1 216 ? 8.791 1.341 -4.303 1.00 95.25 216 LEU A O 1
ATOM 1684 N N . ALA A 1 217 ? 8.125 -0.735 -3.751 1.00 96.06 217 ALA A N 1
ATOM 1685 C CA . ALA A 1 217 ? 6.787 -0.621 -4.345 1.00 96.06 217 ALA A CA 1
ATOM 1686 C C . ALA A 1 217 ? 5.949 0.499 -3.694 1.00 96.06 217 ALA A C 1
ATOM 1688 O O . ALA A 1 217 ? 5.279 1.277 -4.379 1.00 96.06 217 ALA A O 1
ATOM 1689 N N . ILE A 1 218 ? 6.038 0.638 -2.365 1.00 97.44 218 ILE A N 1
ATOM 1690 C CA . ILE A 1 218 ? 5.400 1.733 -1.617 1.00 97.44 218 ILE A CA 1
ATOM 1691 C C . ILE A 1 218 ? 5.913 3.104 -2.082 1.00 97.44 218 ILE A C 1
ATOM 1693 O O . ILE A 1 218 ? 5.111 4.014 -2.314 1.00 97.44 218 ILE A O 1
ATOM 1697 N N . GLU A 1 219 ? 7.232 3.276 -2.201 1.00 95.94 219 GLU A N 1
ATOM 1698 C CA . GLU A 1 219 ? 7.820 4.552 -2.623 1.00 95.94 219 GLU A CA 1
ATOM 1699 C C . GLU A 1 219 ? 7.537 4.852 -4.100 1.00 95.94 219 GLU A C 1
ATOM 1701 O O . GLU A 1 219 ? 7.244 6.002 -4.431 1.00 95.94 219 GLU A O 1
ATOM 1706 N N . ALA A 1 220 ? 7.545 3.837 -4.970 1.00 95.19 220 ALA A N 1
ATOM 1707 C CA . ALA A 1 220 ? 7.164 3.965 -6.376 1.00 95.19 220 ALA A CA 1
ATOM 1708 C C . ALA A 1 220 ? 5.705 4.421 -6.529 1.00 95.19 220 ALA A C 1
ATOM 1710 O O . ALA A 1 220 ? 5.434 5.393 -7.236 1.00 95.19 220 ALA A O 1
ATOM 1711 N N . THR A 1 221 ? 4.788 3.822 -5.764 1.00 95.62 221 THR A N 1
ATOM 1712 C CA . THR A 1 221 ? 3.380 4.246 -5.700 1.00 95.62 221 THR A CA 1
ATOM 1713 C C . THR A 1 221 ? 3.247 5.692 -5.217 1.00 95.62 221 THR A C 1
ATOM 1715 O O . THR A 1 221 ? 2.522 6.494 -5.808 1.00 95.62 221 THR A O 1
ATOM 1718 N N . GLY A 1 222 ? 3.971 6.064 -4.155 1.00 95.25 222 GLY A N 1
ATOM 1719 C CA . GLY A 1 222 ? 3.988 7.440 -3.653 1.00 95.25 222 GLY A CA 1
ATOM 1720 C C . GLY A 1 222 ? 4.510 8.439 -4.691 1.00 95.25 222 GLY A C 1
ATOM 1721 O O . GLY A 1 222 ? 3.930 9.514 -4.859 1.00 95.25 222 GLY A O 1
ATOM 1722 N N . ALA A 1 223 ? 5.572 8.074 -5.412 1.00 94.75 223 ALA A N 1
ATOM 1723 C CA . ALA A 1 223 ? 6.145 8.875 -6.488 1.00 94.75 223 ALA A CA 1
ATOM 1724 C C . ALA A 1 223 ? 5.176 9.034 -7.666 1.00 94.75 223 ALA A C 1
ATOM 1726 O O . ALA A 1 223 ? 5.056 10.144 -8.185 1.00 94.75 223 ALA A O 1
ATOM 1727 N N . LEU A 1 224 ? 4.433 7.983 -8.036 1.00 94.50 224 LEU A N 1
ATOM 1728 C CA . LEU A 1 224 ? 3.400 8.054 -9.070 1.00 94.50 224 LEU A CA 1
ATOM 1729 C C . LEU A 1 224 ? 2.299 9.041 -8.672 1.00 94.50 224 LEU A C 1
ATOM 1731 O O . LEU A 1 224 ? 1.998 9.965 -9.426 1.00 94.50 224 LEU A O 1
ATOM 1735 N N . ILE A 1 225 ? 1.751 8.911 -7.462 1.00 95.25 225 ILE A N 1
ATOM 1736 C CA . ILE A 1 225 ? 0.711 9.825 -6.962 1.00 95.25 225 ILE A CA 1
ATOM 1737 C C . ILE A 1 225 ? 1.210 11.274 -6.996 1.00 95.25 225 ILE A C 1
ATOM 1739 O O . ILE A 1 225 ? 0.514 12.155 -7.498 1.00 95.25 225 ILE A O 1
ATOM 1743 N N . GLN A 1 226 ? 2.432 11.528 -6.522 1.00 93.06 226 GLN A N 1
ATOM 1744 C CA . GLN A 1 226 ? 3.027 12.866 -6.536 1.00 93.06 226 GLN A CA 1
ATOM 1745 C C . GLN A 1 226 ? 3.299 13.387 -7.957 1.00 93.06 226 GLN A C 1
ATOM 1747 O O . GLN A 1 226 ? 3.187 14.590 -8.200 1.00 93.06 226 GLN A O 1
ATOM 1752 N N . HIS A 1 227 ? 3.662 12.508 -8.892 1.00 92.31 227 HIS A N 1
ATOM 1753 C CA . HIS A 1 227 ? 3.874 12.853 -10.297 1.00 92.31 227 HIS A CA 1
ATOM 1754 C C . HIS A 1 227 ? 2.567 13.293 -10.967 1.00 92.31 227 HIS A C 1
ATOM 1756 O O . HIS A 1 227 ? 2.527 14.304 -11.674 1.00 92.31 227 HIS A O 1
ATOM 1762 N N . LEU A 1 228 ? 1.488 12.551 -10.716 1.00 93.62 228 LEU A N 1
ATOM 1763 C CA . LEU A 1 228 ? 0.161 12.832 -11.259 1.00 93.62 228 LEU A CA 1
ATOM 1764 C C . LEU A 1 228 ? -0.507 14.035 -10.570 1.00 93.62 228 LEU A C 1
ATOM 1766 O O . LEU A 1 228 ? -1.343 14.702 -11.177 1.00 93.62 228 LEU A O 1
ATOM 1770 N N . SER A 1 229 ? -0.100 14.382 -9.343 1.00 91.31 229 SER A N 1
ATOM 1771 C CA . SER A 1 229 ? -0.707 15.466 -8.561 1.00 91.31 229 SER A CA 1
ATOM 1772 C C . SER A 1 229 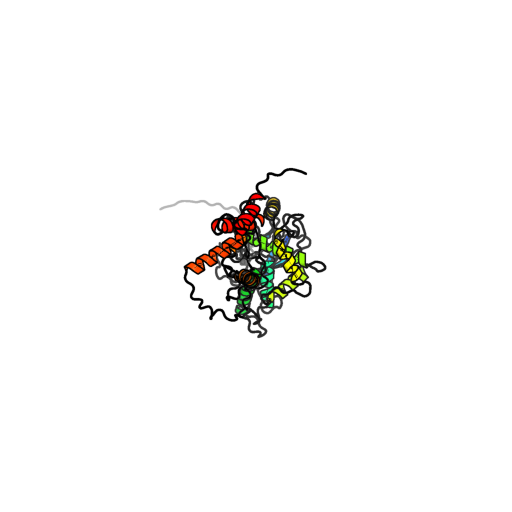? -0.454 16.879 -9.069 1.00 91.31 229 SER A C 1
ATOM 1774 O O . SER A 1 229 ? -0.972 17.786 -8.443 1.00 91.31 229 SER A O 1
ATOM 1776 N N . LYS A 1 230 ? 0.287 17.100 -10.165 1.00 81.69 230 LYS A N 1
ATOM 1777 C CA . LYS A 1 230 ? 0.560 18.406 -10.823 1.00 81.69 230 LYS A CA 1
ATOM 1778 C C . LYS A 1 230 ? -0.082 19.642 -10.147 1.00 81.69 230 LYS A C 1
ATOM 1780 O O . LYS A 1 230 ? 0.600 20.332 -9.395 1.00 81.69 230 LYS A O 1
ATOM 1785 N N . ASP A 1 231 ? -1.376 19.888 -10.396 1.00 84.31 231 ASP A N 1
ATOM 1786 C CA . ASP A 1 231 ? -2.164 21.012 -9.848 1.00 84.31 231 ASP A CA 1
ATOM 1787 C C . ASP A 1 231 ? -3.238 20.590 -8.813 1.00 84.31 231 ASP A C 1
ATOM 1789 O O . ASP A 1 231 ? -4.039 21.416 -8.369 1.00 84.31 231 ASP A O 1
ATOM 1793 N N . ASN A 1 232 ? -3.279 19.312 -8.436 1.00 91.19 232 ASN A N 1
ATOM 1794 C CA . ASN A 1 232 ? -4.279 18.704 -7.559 1.00 91.19 232 ASN A CA 1
ATOM 1795 C C . ASN A 1 232 ? -3.669 18.248 -6.225 1.00 91.19 232 ASN A C 1
ATOM 1797 O O . ASN A 1 232 ? -2.466 18.040 -6.093 1.00 91.19 232 ASN A O 1
ATOM 1801 N N . ASP A 1 233 ? -4.513 18.066 -5.211 1.00 91.50 233 ASP A N 1
ATOM 1802 C CA . ASP A 1 233 ? -4.071 17.470 -3.950 1.00 91.50 233 ASP A CA 1
ATOM 1803 C C . ASP A 1 233 ? -3.733 15.981 -4.138 1.00 91.50 233 ASP A C 1
ATOM 1805 O O . ASP A 1 233 ? -4.446 15.257 -4.841 1.00 91.50 233 ASP A O 1
ATOM 1809 N N . SER A 1 234 ? -2.673 15.502 -3.483 1.00 92.69 234 SER A N 1
ATOM 1810 C CA . SER A 1 234 ? -2.240 14.102 -3.579 1.00 92.69 234 SER A CA 1
ATOM 1811 C C . SER A 1 234 ? -3.322 13.116 -3.129 1.00 92.69 234 SER A C 1
ATOM 1813 O O . SER A 1 234 ? -3.393 12.019 -3.675 1.00 92.69 234 SER A O 1
ATOM 1815 N N . ASN A 1 235 ? -4.206 13.486 -2.192 1.00 91.62 235 ASN A N 1
ATOM 1816 C CA . ASN A 1 235 ? -5.313 12.617 -1.779 1.00 91.62 235 ASN A CA 1
ATOM 1817 C C . ASN A 1 235 ? -6.424 12.562 -2.835 1.00 91.62 235 ASN A C 1
ATOM 1819 O O . ASN A 1 235 ? -7.085 11.533 -2.960 1.00 91.62 235 ASN A O 1
ATOM 1823 N N . THR A 1 236 ? -6.622 13.634 -3.613 1.00 93.75 236 THR A N 1
ATOM 1824 C CA . THR A 1 236 ? -7.525 13.605 -4.774 1.00 93.75 236 THR A CA 1
ATOM 1825 C C . THR A 1 236 ? -7.005 12.611 -5.802 1.00 93.75 236 THR A C 1
ATOM 1827 O O . THR A 1 236 ? -7.727 11.691 -6.162 1.00 93.75 236 THR A O 1
ATOM 1830 N N . ILE A 1 237 ? -5.731 12.723 -6.190 1.00 95.81 237 ILE A N 1
ATOM 1831 C CA . ILE A 1 237 ? -5.117 11.782 -7.137 1.00 95.81 237 ILE A CA 1
ATOM 1832 C C . ILE A 1 237 ? -5.110 10.352 -6.605 1.00 95.81 237 ILE A C 1
ATOM 1834 O O . ILE A 1 237 ? -5.374 9.426 -7.361 1.00 95.81 237 ILE A O 1
ATOM 1838 N N . PHE A 1 238 ? -4.841 10.156 -5.314 1.00 95.56 238 PHE A N 1
ATOM 1839 C CA . PHE A 1 238 ? -4.918 8.834 -4.698 1.00 95.56 238 PHE A CA 1
ATOM 1840 C C . PHE A 1 238 ? -6.298 8.196 -4.918 1.00 95.56 238 PHE A C 1
ATOM 1842 O O . PHE A 1 238 ? -6.383 7.026 -5.277 1.00 95.56 238 PHE A O 1
ATOM 1849 N N . ASN A 1 239 ? -7.377 8.959 -4.713 1.00 94.06 239 ASN A N 1
ATOM 1850 C CA . ASN A 1 239 ? -8.739 8.460 -4.905 1.00 94.06 239 ASN A CA 1
ATOM 1851 C C . ASN A 1 239 ? -9.090 8.263 -6.388 1.00 94.06 239 ASN A C 1
ATOM 1853 O O . ASN A 1 239 ? -9.818 7.328 -6.705 1.00 94.06 239 ASN A O 1
ATOM 1857 N N . ASP A 1 240 ? -8.570 9.106 -7.279 1.00 95.44 240 ASP A N 1
ATOM 1858 C CA . ASP A 1 240 ? -8.709 8.939 -8.727 1.00 95.44 240 ASP A CA 1
ATOM 1859 C C . ASP A 1 240 ? -8.063 7.635 -9.198 1.00 95.44 240 ASP A C 1
ATOM 1861 O O . ASP A 1 240 ? -8.720 6.836 -9.854 1.00 95.44 240 ASP A O 1
ATOM 1865 N N . VAL A 1 241 ? -6.807 7.390 -8.806 1.00 95.69 241 VAL A N 1
ATOM 1866 C CA . VAL A 1 241 ? -6.077 6.154 -9.133 1.00 95.69 241 VAL A CA 1
ATOM 1867 C C . VAL A 1 241 ? -6.797 4.933 -8.570 1.00 95.69 241 VAL A C 1
ATOM 1869 O O . VAL A 1 241 ? -6.939 3.932 -9.261 1.00 95.69 241 VAL A O 1
ATOM 1872 N N . LEU A 1 242 ? -7.298 5.029 -7.334 1.00 95.00 242 LEU A N 1
ATOM 1873 C CA . LEU A 1 242 ? -8.094 3.975 -6.707 1.00 95.00 242 LEU A CA 1
ATOM 1874 C C . LEU A 1 242 ? -9.372 3.660 -7.499 1.00 95.00 242 LEU A C 1
ATOM 1876 O O . LEU A 1 242 ? -9.750 2.498 -7.608 1.00 95.00 242 LEU A O 1
ATOM 1880 N N . SER A 1 243 ? -10.048 4.689 -8.014 1.00 93.56 243 SER A N 1
ATOM 1881 C CA . SER A 1 243 ? -11.262 4.514 -8.811 1.00 93.56 243 SER A CA 1
ATOM 1882 C C . SER A 1 243 ? -10.967 3.960 -10.202 1.00 93.56 243 SER A C 1
ATOM 1884 O O . SER A 1 243 ? -11.801 3.217 -10.709 1.00 93.56 243 SER A O 1
ATOM 1886 N N . ASP A 1 244 ? -9.841 4.343 -10.807 1.00 94.88 244 ASP A N 1
ATOM 1887 C CA . ASP A 1 244 ? -9.403 3.872 -12.128 1.00 94.88 244 ASP A CA 1
ATOM 1888 C C . ASP A 1 244 ? -9.142 2.363 -12.077 1.00 94.88 244 ASP A C 1
ATOM 1890 O O . ASP A 1 244 ? -9.824 1.596 -12.739 1.00 94.88 244 ASP A O 1
ATOM 1894 N N . MET A 1 245 ? -8.307 1.910 -11.134 1.00 94.00 245 MET A N 1
ATOM 1895 C CA . MET A 1 245 ? -7.978 0.483 -10.973 1.00 94.00 245 MET A CA 1
ATOM 1896 C C . MET A 1 245 ? -9.143 -0.418 -10.556 1.00 94.00 245 MET A C 1
ATOM 1898 O O . MET A 1 245 ? -8.983 -1.635 -10.455 1.00 94.00 245 MET A O 1
ATOM 1902 N N . ALA A 1 246 ? -10.307 0.153 -10.247 1.00 92.94 246 ALA A N 1
ATOM 1903 C CA . ALA A 1 246 ? -11.407 -0.576 -9.640 1.00 92.94 246 ALA A CA 1
ATOM 1904 C C . ALA A 1 246 ? -12.071 -1.590 -10.583 1.00 92.94 246 ALA A C 1
ATOM 1906 O O . ALA A 1 246 ? -12.853 -2.418 -10.115 1.00 92.94 246 ALA A O 1
ATOM 1907 N N . ASP A 1 247 ? -11.798 -1.531 -11.884 1.00 90.12 247 ASP A N 1
ATOM 1908 C CA . ASP A 1 247 ? -12.225 -2.535 -12.863 1.00 90.12 247 ASP A CA 1
ATOM 1909 C C . ASP A 1 247 ? -11.091 -3.470 -13.322 1.00 90.12 247 ASP A C 1
ATOM 1911 O O . ASP A 1 247 ? -11.312 -4.337 -14.168 1.00 90.12 247 ASP A O 1
ATOM 1915 N N . GLY A 1 248 ? -9.909 -3.336 -12.715 1.00 91.56 248 GLY A N 1
ATOM 1916 C CA . GLY A 1 248 ? -8.716 -4.098 -13.060 1.00 91.56 248 GLY A CA 1
ATOM 1917 C C . GLY A 1 248 ? -7.822 -3.439 -14.111 1.00 91.56 248 GLY A C 1
ATOM 1918 O O . GLY A 1 248 ? -6.839 -4.072 -14.489 1.00 91.56 248 GLY A O 1
ATOM 1919 N N . ASN A 1 249 ? -8.107 -2.209 -14.560 1.00 91.62 249 ASN A N 1
ATOM 1920 C CA . ASN A 1 249 ? -7.291 -1.493 -15.545 1.00 91.62 249 ASN A CA 1
ATOM 1921 C C . ASN A 1 249 ? -6.849 -0.106 -15.057 1.00 91.62 249 ASN A C 1
ATOM 1923 O O . ASN A 1 249 ? -7.485 0.521 -14.220 1.00 91.62 249 ASN A O 1
ATOM 1927 N N . ILE A 1 250 ? -5.735 0.390 -15.594 1.00 91.81 250 ILE A N 1
ATOM 1928 C CA . ILE A 1 250 ? -5.315 1.790 -15.481 1.00 91.81 250 ILE A CA 1
ATOM 1929 C C . ILE A 1 250 ? -5.433 2.410 -16.868 1.00 91.81 250 ILE A C 1
ATOM 1931 O O . ILE A 1 250 ? -4.689 2.075 -17.789 1.00 91.81 250 ILE A O 1
ATOM 1935 N N . GLU A 1 251 ? -6.352 3.352 -17.011 1.00 91.25 251 GLU A N 1
ATOM 1936 C CA . GLU A 1 251 ? -6.756 3.916 -18.302 1.00 91.25 251 GLU A CA 1
ATOM 1937 C C . GLU A 1 251 ? -6.947 5.436 -18.259 1.00 91.25 251 GLU A C 1
ATOM 1939 O O . GLU A 1 251 ? -7.064 6.095 -19.301 1.00 91.25 251 GLU A O 1
ATOM 1944 N N . GLY A 1 252 ? -6.825 6.018 -17.067 1.00 92.50 252 GLY A N 1
ATOM 1945 C CA . GLY A 1 252 ? -6.908 7.446 -16.820 1.00 92.50 252 GLY A CA 1
ATOM 1946 C C . GLY A 1 252 ? -8.200 7.824 -16.108 1.00 92.50 252 GLY A C 1
ATOM 1947 O O . GLY A 1 252 ? -9.286 7.359 -16.436 1.00 92.50 252 GLY A O 1
ATOM 1948 N N . ALA A 1 253 ? -8.080 8.769 -15.181 1.00 94.44 253 ALA A N 1
ATOM 1949 C CA . ALA A 1 253 ? -9.185 9.249 -14.364 1.00 94.44 253 ALA A CA 1
ATOM 1950 C C . ALA A 1 253 ? -9.550 10.712 -14.680 1.00 94.44 253 ALA A C 1
ATOM 1952 O O . ALA A 1 253 ? -9.147 11.294 -15.688 1.00 94.44 253 ALA A O 1
ATOM 1953 N N . GLU A 1 254 ? -10.335 11.338 -13.802 1.00 92.69 254 GLU A N 1
ATOM 1954 C CA . GLU A 1 254 ? -10.753 12.735 -13.953 1.00 92.69 254 GLU A CA 1
ATOM 1955 C C . GLU A 1 254 ? -9.554 13.701 -13.983 1.00 92.69 254 GLU A C 1
ATOM 1957 O O . GLU A 1 254 ? -9.525 14.633 -14.794 1.00 92.69 254 GLU A O 1
ATOM 1962 N N . HIS A 1 255 ? -8.553 13.470 -13.128 1.00 93.75 255 HIS A N 1
ATOM 1963 C CA . HIS A 1 255 ? -7.447 14.404 -12.906 1.00 93.75 255 HIS A CA 1
ATOM 1964 C C . HIS A 1 255 ? -6.103 13.960 -13.501 1.00 93.75 255 HIS A C 1
ATOM 1966 O O . HIS A 1 255 ? -5.129 14.713 -13.413 1.00 93.75 255 HIS A O 1
ATOM 1972 N N . TYR A 1 256 ? -6.030 12.789 -14.136 1.00 93.00 256 TYR A N 1
ATOM 1973 C CA . TYR A 1 256 ? -4.848 12.350 -14.879 1.00 93.00 256 TYR A CA 1
ATOM 1974 C C . TYR A 1 256 ? -5.225 11.530 -16.112 1.00 93.00 256 TYR A C 1
ATOM 1976 O O . TYR A 1 256 ? -6.324 11.012 -16.227 1.00 93.00 256 TYR A O 1
ATOM 1984 N N . ASN A 1 257 ? -4.292 11.402 -17.050 1.00 91.56 257 ASN A N 1
ATOM 1985 C CA . ASN A 1 257 ? -4.459 10.584 -18.249 1.00 91.56 257 ASN A CA 1
ATOM 1986 C C . ASN A 1 257 ? -3.442 9.437 -18.253 1.00 91.56 257 ASN A C 1
ATOM 1988 O O . ASN A 1 257 ? -2.369 9.560 -17.658 1.00 91.56 257 ASN A O 1
ATOM 1992 N N . LEU A 1 258 ? -3.754 8.363 -18.980 1.00 89.44 258 LEU A N 1
ATOM 1993 C CA . LEU A 1 258 ? -2.868 7.209 -19.128 1.00 89.44 258 LEU A CA 1
ATOM 1994 C C . LEU A 1 258 ? -1.463 7.585 -19.629 1.00 89.44 258 LEU A C 1
ATOM 1996 O O . LEU A 1 258 ? -0.481 7.033 -19.152 1.00 89.44 258 LEU A O 1
ATOM 2000 N N . GLU A 1 259 ? -1.336 8.562 -20.536 1.00 87.81 259 GLU A N 1
ATOM 2001 C CA . GLU A 1 259 ? -0.031 8.970 -21.081 1.00 87.81 259 GLU A CA 1
ATOM 2002 C C . GLU A 1 259 ? 0.926 9.481 -19.989 1.00 87.81 259 GLU A C 1
ATOM 2004 O O . GLU A 1 259 ? 2.133 9.236 -20.052 1.00 87.81 259 GLU A O 1
ATOM 2009 N N . ASP A 1 260 ? 0.408 10.178 -18.975 1.00 87.56 260 ASP A N 1
ATOM 2010 C CA . ASP A 1 260 ? 1.201 10.627 -17.832 1.00 87.56 260 ASP A CA 1
ATOM 2011 C C . ASP A 1 260 ? 1.698 9.440 -16.987 1.00 87.56 260 ASP A C 1
ATOM 2013 O O . ASP A 1 260 ? 2.864 9.437 -16.590 1.00 87.56 260 ASP A O 1
ATOM 2017 N N . VAL A 1 261 ? 0.869 8.407 -16.789 1.00 88.25 261 VAL A N 1
ATOM 2018 C CA . VAL A 1 261 ? 1.278 7.159 -16.117 1.00 88.25 261 VAL A CA 1
ATOM 2019 C C . VAL A 1 261 ? 2.341 6.434 -16.945 1.00 88.25 261 VAL A C 1
ATOM 2021 O O . VAL A 1 261 ? 3.404 6.102 -16.428 1.00 88.25 261 VAL A O 1
ATOM 2024 N N . THR A 1 262 ? 2.123 6.272 -18.253 1.00 83.94 262 THR A N 1
ATOM 2025 C CA . THR A 1 262 ? 3.088 5.621 -19.150 1.00 83.94 262 THR A CA 1
ATOM 2026 C C . THR A 1 262 ? 4.437 6.326 -19.160 1.00 83.94 262 THR A C 1
ATOM 2028 O O . THR A 1 262 ? 5.487 5.684 -19.090 1.00 83.94 262 THR A O 1
ATOM 2031 N N . ARG A 1 263 ? 4.436 7.661 -19.203 1.00 83.00 263 ARG A N 1
ATOM 2032 C CA . ARG A 1 263 ? 5.673 8.448 -19.162 1.00 83.00 263 ARG A CA 1
ATOM 2033 C C . ARG A 1 263 ? 6.406 8.293 -17.831 1.00 83.00 263 ARG A C 1
ATOM 2035 O O . ARG A 1 263 ? 7.635 8.271 -17.824 1.00 83.00 263 ARG A O 1
ATOM 2042 N N . PHE A 1 264 ? 5.672 8.205 -16.723 1.00 86.94 264 PHE A N 1
ATOM 2043 C CA . PHE A 1 264 ? 6.255 7.936 -15.413 1.00 86.94 264 PHE A CA 1
ATOM 2044 C C . PHE A 1 264 ? 6.953 6.566 -15.390 1.00 86.94 264 PHE A C 1
ATOM 2046 O O . PHE A 1 264 ? 8.132 6.498 -15.029 1.00 86.94 264 PHE A O 1
ATOM 2053 N N . SER A 1 265 ? 6.273 5.515 -15.862 1.00 83.25 265 SER A N 1
ATOM 2054 C CA . SER A 1 265 ? 6.773 4.132 -15.876 1.00 83.25 265 SER A CA 1
ATOM 2055 C C . SER A 1 265 ? 8.037 3.946 -16.721 1.00 83.25 265 SER A C 1
ATOM 2057 O O . SER A 1 265 ? 8.965 3.273 -16.286 1.00 83.25 265 SER A O 1
ATOM 2059 N N . GLN A 1 266 ? 8.139 4.608 -17.881 1.00 79.88 266 GLN A N 1
ATOM 2060 C CA . GLN A 1 266 ? 9.306 4.505 -18.779 1.00 79.88 266 GLN A CA 1
ATOM 2061 C C . GLN A 1 266 ? 10.644 4.886 -18.132 1.00 79.88 266 GLN A C 1
ATOM 2063 O O . GLN A 1 266 ? 11.705 4.496 -18.616 1.00 79.88 266 GLN A O 1
ATOM 2068 N N . ALA A 1 267 ? 10.609 5.689 -17.072 1.00 81.50 267 ALA A N 1
ATOM 2069 C CA . ALA A 1 267 ? 11.797 6.151 -16.371 1.00 81.50 267 ALA A CA 1
ATOM 2070 C C . ALA A 1 267 ? 11.666 5.948 -14.857 1.00 81.50 267 ALA A C 1
ATOM 2072 O O . ALA A 1 267 ? 12.237 6.728 -14.090 1.00 81.50 267 ALA A O 1
ATOM 2073 N N . LEU A 1 268 ? 10.918 4.918 -14.436 1.00 83.94 268 LEU A N 1
ATOM 2074 C CA . LEU A 1 268 ? 10.505 4.694 -13.050 1.00 83.94 268 LEU A CA 1
ATOM 2075 C C . LEU A 1 268 ? 11.677 4.790 -12.069 1.00 83.94 268 LEU A C 1
ATOM 2077 O O . LEU A 1 268 ? 11.651 5.607 -11.157 1.00 83.94 268 LEU A O 1
ATOM 2081 N N . MET A 1 269 ? 12.772 4.071 -12.318 1.00 86.25 269 MET A N 1
ATOM 2082 C CA . MET A 1 269 ? 13.942 4.070 -11.429 1.00 86.25 269 MET A CA 1
ATOM 2083 C C . MET A 1 269 ? 14.646 5.435 -11.300 1.00 86.25 269 MET A C 1
ATOM 2085 O O . MET A 1 269 ? 15.403 5.651 -10.356 1.00 86.25 269 MET A O 1
ATOM 2089 N N . THR A 1 270 ? 14.397 6.380 -12.207 1.00 88.69 270 THR A N 1
ATOM 2090 C CA . THR A 1 270 ? 14.938 7.752 -12.136 1.00 88.69 270 THR A CA 1
ATOM 2091 C C . THR A 1 270 ? 13.974 8.749 -11.495 1.00 88.69 270 THR A C 1
ATOM 2093 O O . THR A 1 270 ? 14.324 9.917 -11.317 1.00 88.69 270 THR A O 1
ATOM 2096 N N . GLN A 1 271 ? 12.763 8.311 -11.145 1.00 90.75 271 GLN A N 1
ATOM 2097 C CA . GLN A 1 271 ? 11.781 9.162 -10.489 1.00 90.75 271 GLN A CA 1
ATOM 2098 C C . GLN A 1 271 ? 12.250 9.515 -9.070 1.00 90.75 271 GLN A C 1
ATOM 2100 O O . GLN A 1 271 ? 12.885 8.691 -8.400 1.00 90.75 271 GLN A O 1
ATOM 2105 N N . PRO A 1 272 ? 11.962 10.741 -8.601 1.00 94.12 272 PRO A N 1
ATOM 2106 C CA . PRO A 1 272 ? 12.346 11.176 -7.267 1.00 94.12 272 PRO A CA 1
ATOM 2107 C C . PRO A 1 272 ? 11.569 10.409 -6.194 1.00 94.12 272 PRO A C 1
ATOM 2109 O O . PRO A 1 272 ? 10.364 10.185 -6.321 1.00 94.12 272 PRO A O 1
ATOM 2112 N N . ILE A 1 273 ? 12.243 10.083 -5.092 1.00 94.81 273 ILE A N 1
ATOM 2113 C CA . ILE A 1 273 ? 11.566 9.610 -3.883 1.00 94.81 273 ILE A CA 1
ATOM 2114 C C . ILE A 1 273 ? 10.844 10.803 -3.256 1.00 94.81 273 ILE A C 1
ATOM 2116 O O . ILE A 1 273 ? 11.449 11.845 -2.985 1.00 94.81 273 ILE A O 1
ATOM 2120 N N . VAL A 1 274 ? 9.546 10.663 -2.987 1.00 94.38 274 VAL A N 1
ATOM 2121 C CA . VAL A 1 274 ? 8.773 11.724 -2.329 1.00 94.38 274 VAL A CA 1
ATOM 2122 C C . VAL A 1 274 ? 9.365 12.007 -0.952 1.00 94.38 274 VAL A C 1
ATOM 2124 O O . VAL A 1 274 ? 9.490 11.094 -0.137 1.00 94.38 274 VAL A O 1
ATOM 2127 N N . ASN A 1 275 ? 9.705 13.275 -0.701 1.00 93.38 275 ASN A N 1
ATOM 2128 C CA . ASN A 1 275 ? 10.425 13.742 0.490 1.00 93.38 275 ASN A CA 1
ATOM 2129 C C . ASN A 1 275 ? 11.841 13.145 0.672 1.00 93.38 275 ASN A C 1
ATOM 2131 O O . ASN A 1 275 ? 12.431 13.290 1.742 1.00 93.38 275 ASN A O 1
ATOM 2135 N N . GLY A 1 276 ? 12.417 12.526 -0.363 1.00 92.50 276 GLY A N 1
ATOM 2136 C CA . GLY A 1 276 ? 13.777 11.968 -0.363 1.00 92.50 276 GLY A CA 1
ATOM 2137 C C . GLY A 1 276 ? 14.886 12.964 -0.730 1.00 92.50 276 GLY A C 1
ATOM 2138 O O . GLY A 1 276 ? 16.044 12.580 -0.864 1.00 92.50 276 GLY A O 1
ATOM 2139 N N . GLY A 1 277 ? 14.563 14.248 -0.913 1.00 91.44 277 GLY A N 1
ATOM 2140 C CA . GLY A 1 277 ? 15.520 15.249 -1.393 1.00 91.44 277 GLY A CA 1
ATOM 2141 C C . GLY A 1 277 ? 15.869 15.033 -2.867 1.00 91.44 277 GLY A C 1
ATOM 2142 O O . GLY A 1 277 ? 14.971 14.905 -3.692 1.00 91.44 277 GLY A O 1
ATOM 2143 N N . ASP A 1 278 ? 17.164 14.996 -3.189 1.00 92.56 278 ASP A N 1
ATOM 2144 C CA . ASP A 1 278 ? 17.657 14.772 -4.559 1.00 92.56 278 ASP A CA 1
ATOM 2145 C C . ASP A 1 278 ? 17.734 13.275 -4.935 1.00 92.56 278 ASP A C 1
ATOM 2147 O O . ASP A 1 278 ? 18.165 12.940 -6.036 1.00 92.56 278 ASP A O 1
ATOM 2151 N N . GLN A 1 279 ? 17.358 12.370 -4.023 1.00 93.75 279 GLN A N 1
ATOM 2152 C CA . GLN A 1 279 ? 17.457 10.924 -4.227 1.00 93.75 279 GLN A CA 1
ATOM 2153 C C . GLN A 1 279 ? 16.327 10.391 -5.115 1.00 93.75 279 GLN A C 1
ATOM 2155 O O . GLN A 1 279 ? 15.158 10.762 -4.972 1.00 93.75 279 GLN A O 1
ATOM 2160 N N . THR A 1 280 ? 16.684 9.469 -6.003 1.00 93.56 280 THR A N 1
ATOM 2161 C CA . THR A 1 280 ? 15.758 8.756 -6.891 1.00 93.56 280 THR A CA 1
ATOM 2162 C C . THR A 1 280 ? 15.489 7.337 -6.398 1.00 93.56 280 THR A C 1
ATOM 2164 O O . THR A 1 280 ? 16.159 6.853 -5.485 1.00 93.56 280 THR A O 1
ATOM 2167 N N . LEU A 1 281 ? 14.541 6.630 -7.019 1.00 91.19 281 LEU A N 1
ATOM 2168 C CA . LEU A 1 281 ? 14.307 5.207 -6.739 1.00 91.19 281 LEU A CA 1
ATOM 2169 C C . LEU A 1 281 ? 15.551 4.331 -7.017 1.00 91.19 281 LEU A C 1
ATOM 2171 O O . LEU A 1 281 ? 15.732 3.303 -6.371 1.00 91.19 281 LEU A O 1
ATOM 2175 N N . SER A 1 282 ? 16.471 4.756 -7.889 1.00 88.88 282 SER A N 1
ATOM 2176 C CA . SER A 1 282 ? 17.782 4.101 -8.067 1.00 88.88 282 SER A CA 1
ATOM 2177 C C . SER A 1 282 ? 18.709 4.283 -6.861 1.00 88.88 282 SER A C 1
ATOM 2179 O O . SER A 1 282 ? 19.536 3.419 -6.577 1.00 88.88 282 SER A O 1
ATOM 2181 N N . ASP A 1 283 ? 18.554 5.379 -6.117 1.00 91.06 283 ASP A N 1
ATOM 2182 C CA . ASP A 1 283 ? 19.332 5.691 -4.912 1.00 91.06 283 ASP A CA 1
ATOM 2183 C C . ASP A 1 283 ? 18.696 5.104 -3.639 1.00 91.06 283 ASP A C 1
ATOM 2185 O O . ASP A 1 283 ? 19.080 5.449 -2.518 1.00 91.06 283 ASP A O 1
ATOM 2189 N N . PHE A 1 284 ? 17.706 4.221 -3.784 1.00 92.25 284 PHE A N 1
ATOM 2190 C CA . PHE A 1 284 ? 16.831 3.805 -2.692 1.00 92.25 284 PHE A CA 1
ATOM 2191 C C . PHE A 1 284 ? 17.572 3.149 -1.514 1.00 92.25 284 PHE A C 1
ATOM 2193 O O . PHE A 1 284 ? 17.266 3.435 -0.358 1.00 92.25 284 PHE A O 1
ATOM 2200 N N . ALA A 1 285 ? 18.628 2.369 -1.759 1.00 91.81 285 ALA A N 1
ATOM 2201 C CA . ALA A 1 285 ? 19.451 1.810 -0.677 1.00 91.81 285 ALA A CA 1
ATOM 2202 C C . ALA A 1 285 ? 20.186 2.894 0.147 1.00 91.81 285 ALA A C 1
ATOM 2204 O O . ALA A 1 285 ? 20.338 2.763 1.363 1.00 91.81 285 ALA A O 1
ATOM 2205 N N . GLU A 1 286 ? 20.627 3.984 -0.492 1.00 90.00 286 GLU A N 1
ATOM 2206 C CA . GLU A 1 286 ? 21.218 5.141 0.198 1.00 90.00 286 GLU A CA 1
ATOM 2207 C C . GLU A 1 286 ? 20.160 5.896 1.011 1.00 90.00 286 GLU A C 1
ATOM 2209 O O . GLU A 1 286 ? 20.414 6.330 2.139 1.00 90.00 286 GLU A O 1
ATOM 2214 N N . TYR A 1 287 ? 18.957 6.035 0.451 1.00 93.12 287 TYR A N 1
ATOM 2215 C CA . TYR A 1 287 ? 17.823 6.645 1.139 1.00 93.12 287 TYR A CA 1
ATOM 2216 C C . TYR A 1 287 ? 17.474 5.866 2.416 1.00 93.12 287 TYR A C 1
ATOM 2218 O O . TYR A 1 287 ? 17.435 6.445 3.505 1.00 93.12 287 TYR A O 1
ATOM 2226 N N . LEU A 1 288 ? 17.354 4.538 2.322 1.00 94.62 288 LEU A N 1
ATOM 2227 C CA . LEU A 1 288 ? 17.113 3.670 3.476 1.00 94.62 288 LEU A CA 1
ATOM 2228 C C . LEU A 1 288 ? 18.233 3.742 4.516 1.00 94.62 288 LEU A C 1
ATOM 2230 O O . LEU A 1 288 ? 17.962 3.688 5.715 1.00 94.62 288 LEU A O 1
ATOM 2234 N N . ARG A 1 289 ? 19.493 3.905 4.097 1.00 91.81 289 ARG A N 1
ATOM 2235 C CA . ARG A 1 289 ? 20.614 4.089 5.032 1.00 91.81 289 ARG A CA 1
ATOM 2236 C C . ARG A 1 289 ? 20.460 5.360 5.861 1.00 91.81 289 ARG A C 1
ATOM 2238 O O . ARG A 1 289 ? 20.704 5.340 7.068 1.00 91.81 289 ARG A O 1
ATOM 2245 N N . SER A 1 290 ? 20.030 6.447 5.227 1.00 90.38 290 SER A N 1
ATOM 2246 C CA . SER A 1 290 ? 19.758 7.715 5.910 1.00 90.38 290 SER A CA 1
ATOM 2247 C C . SER A 1 290 ? 18.582 7.586 6.887 1.00 90.38 290 SER A C 1
ATOM 2249 O O . SER A 1 290 ? 18.666 8.061 8.022 1.00 90.38 290 SER A O 1
ATOM 2251 N N . GLU A 1 291 ? 17.525 6.871 6.490 1.00 94.12 291 GLU A N 1
ATOM 2252 C CA . GLU A 1 291 ? 16.398 6.524 7.364 1.00 94.12 291 GLU A CA 1
ATOM 2253 C C . GLU A 1 291 ? 16.853 5.693 8.577 1.00 94.12 291 GLU A C 1
ATOM 2255 O O . GLU A 1 291 ? 16.590 6.076 9.719 1.00 94.12 291 GLU A O 1
ATOM 2260 N N . ALA A 1 292 ? 17.600 4.606 8.368 1.00 94.12 292 ALA A N 1
ATOM 2261 C CA . ALA A 1 292 ? 18.093 3.736 9.439 1.00 94.12 292 ALA A CA 1
ATOM 2262 C C . ALA A 1 292 ? 19.007 4.485 10.425 1.00 94.12 292 ALA A C 1
ATOM 2264 O O . ALA A 1 292 ? 18.882 4.337 11.647 1.00 94.12 292 ALA A O 1
ATOM 2265 N N . ALA A 1 293 ? 19.878 5.359 9.912 1.00 92.56 293 ALA A N 1
ATOM 2266 C CA . ALA A 1 293 ? 20.757 6.178 10.738 1.00 92.56 293 ALA A CA 1
ATOM 2267 C C . ALA A 1 293 ? 19.972 7.113 11.675 1.00 92.56 293 ALA A C 1
ATOM 2269 O O . ALA A 1 293 ? 20.415 7.355 12.801 1.00 92.56 293 ALA A O 1
ATOM 2270 N N . SER A 1 294 ? 18.791 7.590 11.260 1.00 91.88 294 SER A N 1
ATOM 2271 C CA . SER A 1 294 ? 17.942 8.460 12.088 1.00 91.88 294 SER A CA 1
ATOM 2272 C C . SER A 1 294 ? 17.406 7.771 13.354 1.00 91.88 294 SER A C 1
ATOM 2274 O O . SER A 1 294 ? 17.158 8.438 14.358 1.00 91.88 294 SER A O 1
ATOM 2276 N N . ILE A 1 295 ? 17.336 6.435 13.353 1.00 92.88 295 ILE A N 1
ATOM 2277 C CA . ILE A 1 295 ? 16.973 5.601 14.513 1.00 92.88 295 ILE A CA 1
ATOM 2278 C C . ILE A 1 295 ? 18.178 4.878 15.126 1.00 92.88 295 ILE A C 1
ATOM 2280 O O . ILE A 1 295 ? 18.019 3.951 15.919 1.00 92.88 295 ILE A O 1
ATOM 2284 N N . ASN A 1 296 ? 19.396 5.342 14.828 1.00 92.94 296 ASN A N 1
ATOM 2285 C CA . ASN A 1 296 ? 20.663 4.785 15.312 1.00 92.94 296 ASN A CA 1
ATOM 2286 C C . ASN A 1 296 ? 20.906 3.319 14.905 1.00 92.94 296 ASN A C 1
ATOM 2288 O O . ASN A 1 296 ? 21.610 2.590 15.610 1.00 92.94 296 ASN A O 1
ATOM 2292 N N . ILE A 1 297 ? 20.353 2.890 13.770 1.00 91.81 297 ILE A N 1
ATOM 2293 C CA . ILE A 1 297 ? 20.667 1.603 13.151 1.00 91.81 297 ILE A CA 1
ATOM 2294 C C . ILE A 1 297 ? 21.670 1.851 12.024 1.00 91.81 297 ILE A C 1
ATOM 2296 O O . ILE A 1 297 ? 21.452 2.683 11.151 1.00 91.81 297 ILE A O 1
ATOM 2300 N N . ASN A 1 298 ? 22.792 1.134 12.059 1.00 89.06 298 ASN A N 1
ATOM 2301 C CA . ASN A 1 298 ? 23.797 1.173 11.002 1.00 89.06 298 ASN A CA 1
ATOM 2302 C C . ASN A 1 298 ? 23.671 -0.095 10.154 1.00 89.06 298 ASN A C 1
ATOM 2304 O O . ASN A 1 298 ? 24.280 -1.113 10.484 1.00 89.06 298 ASN A O 1
ATOM 2308 N N . ASP A 1 299 ? 22.854 -0.017 9.108 1.00 86.25 299 ASP A N 1
ATOM 2309 C CA . ASP A 1 299 ? 22.689 -1.059 8.095 1.00 86.25 299 ASP A CA 1
ATOM 2310 C C . ASP A 1 299 ? 23.193 -0.515 6.750 1.00 86.25 299 ASP A C 1
ATOM 2312 O O . ASP A 1 299 ? 22.999 0.665 6.446 1.00 86.25 299 ASP A O 1
ATOM 2316 N N . ASP A 1 300 ? 23.908 -1.329 5.975 1.00 78.81 300 ASP A N 1
ATOM 2317 C CA . ASP A 1 300 ? 24.532 -0.865 4.731 1.00 78.81 300 ASP A CA 1
ATOM 2318 C C . ASP A 1 300 ? 23.653 -1.075 3.493 1.00 78.81 300 ASP A C 1
ATOM 2320 O O . ASP A 1 300 ? 23.910 -0.433 2.469 1.00 78.81 300 ASP A O 1
ATOM 2324 N N . PHE A 1 301 ? 22.618 -1.917 3.615 1.00 84.88 301 PHE A N 1
ATOM 2325 C CA . PHE A 1 301 ? 21.689 -2.339 2.562 1.00 84.88 301 PHE A CA 1
ATOM 2326 C C . PHE A 1 301 ? 22.361 -2.768 1.245 1.00 84.88 301 PHE A C 1
ATOM 2328 O O . PHE A 1 301 ? 21.740 -2.774 0.188 1.00 84.88 301 PHE A O 1
ATOM 2335 N N . SER A 1 302 ? 23.651 -3.109 1.279 1.00 73.56 302 SER A N 1
ATOM 2336 C CA . SER A 1 302 ? 24.458 -3.350 0.077 1.00 73.56 302 SER A CA 1
ATOM 2337 C C . SER A 1 302 ? 24.121 -4.679 -0.601 1.00 73.56 302 SER A C 1
ATOM 2339 O O . SER A 1 302 ? 24.337 -4.848 -1.803 1.00 73.56 302 SER A O 1
ATOM 2341 N N . HIS A 1 303 ? 23.565 -5.618 0.168 1.00 77.12 303 HIS A N 1
ATOM 2342 C CA . HIS A 1 303 ? 23.068 -6.900 -0.320 1.00 77.12 303 HIS A CA 1
ATOM 2343 C C . HIS A 1 303 ? 21.695 -6.786 -0.993 1.00 77.12 303 HIS A C 1
ATOM 2345 O O . HIS A 1 303 ? 21.349 -7.649 -1.797 1.00 77.12 303 HIS A O 1
ATOM 2351 N N . GLN A 1 304 ? 20.943 -5.723 -0.706 1.00 81.75 304 GLN A N 1
ATOM 2352 C CA . GLN A 1 304 ? 19.672 -5.413 -1.344 1.00 81.75 304 GLN A CA 1
ATOM 2353 C C . GLN A 1 304 ? 19.960 -4.580 -2.594 1.00 81.75 304 GLN A C 1
ATOM 2355 O O . GLN A 1 304 ? 20.185 -3.373 -2.536 1.00 81.75 304 GLN A O 1
ATOM 2360 N N . GLN A 1 305 ? 20.033 -5.251 -3.740 1.00 65.12 305 GLN A N 1
ATOM 2361 C CA . GLN A 1 305 ? 20.159 -4.561 -5.017 1.00 65.12 305 GLN A CA 1
ATOM 2362 C C . GLN A 1 305 ? 18.766 -4.104 -5.457 1.00 65.12 305 GLN A C 1
ATOM 2364 O O . GLN A 1 305 ? 17.841 -4.920 -5.428 1.00 65.12 305 GLN A O 1
ATOM 2369 N N . PRO A 1 306 ? 18.587 -2.835 -5.860 1.00 65.00 306 PRO A N 1
ATOM 2370 C CA . PRO A 1 306 ? 17.356 -2.447 -6.520 1.00 65.00 306 PRO A CA 1
ATOM 2371 C C . PRO A 1 306 ? 17.181 -3.273 -7.796 1.00 65.00 306 PRO A C 1
ATOM 2373 O O . PRO A 1 306 ? 18.155 -3.682 -8.435 1.00 65.00 306 PRO A O 1
ATOM 2376 N N . ALA A 1 307 ? 15.924 -3.512 -8.154 1.00 63.44 307 ALA A N 1
ATOM 2377 C CA . ALA A 1 307 ? 15.562 -4.041 -9.456 1.00 63.44 307 ALA A CA 1
ATOM 2378 C C . ALA A 1 307 ? 16.252 -3.238 -10.572 1.00 63.44 307 ALA A C 1
ATOM 2380 O O . ALA A 1 307 ? 16.324 -2.009 -10.489 1.00 63.44 307 ALA A O 1
ATOM 2381 N N . GLN A 1 308 ? 16.770 -3.914 -11.605 1.00 60.28 308 GLN A N 1
ATOM 2382 C CA . GLN A 1 308 ? 17.388 -3.202 -12.734 1.00 60.28 308 GLN A CA 1
ATOM 2383 C C . GLN A 1 308 ? 16.325 -2.510 -13.595 1.00 60.28 308 GLN A C 1
ATOM 2385 O O . GLN A 1 308 ? 16.556 -1.408 -14.087 1.00 60.28 308 GLN A O 1
ATOM 2390 N N . THR A 1 309 ? 15.154 -3.138 -13.692 1.00 65.31 309 THR A N 1
ATOM 2391 C CA . THR A 1 309 ? 13.927 -2.599 -14.277 1.00 65.31 309 THR A CA 1
ATOM 2392 C C . THR A 1 309 ? 12.775 -2.899 -13.332 1.00 65.31 309 THR A C 1
ATOM 2394 O O . THR A 1 309 ? 12.731 -3.967 -12.725 1.00 65.31 309 THR A O 1
ATOM 2397 N N . LEU A 1 310 ? 11.860 -1.943 -13.211 1.00 70.19 310 LEU A N 1
ATOM 2398 C CA . LEU A 1 310 ? 10.541 -2.157 -12.638 1.00 70.19 310 LEU A CA 1
ATOM 2399 C C . LEU A 1 310 ? 9.533 -2.034 -13.770 1.00 70.19 310 LEU A C 1
ATOM 2401 O O . LEU A 1 310 ? 9.495 -0.995 -14.437 1.00 70.19 310 LEU A O 1
ATOM 2405 N N . THR A 1 311 ? 8.740 -3.076 -13.956 1.00 68.12 311 THR A N 1
ATOM 2406 C CA . THR A 1 311 ? 7.666 -3.097 -14.939 1.00 68.12 311 THR A CA 1
ATOM 2407 C C . THR A 1 311 ? 6.376 -2.649 -14.277 1.00 68.12 311 THR A C 1
ATOM 2409 O O . THR A 1 311 ? 6.119 -2.909 -13.103 1.00 68.12 311 THR A O 1
ATOM 2412 N N . GLN A 1 312 ? 5.599 -1.869 -15.019 1.00 78.62 312 GLN A N 1
ATOM 2413 C CA . GLN A 1 312 ? 4.287 -1.407 -14.602 1.00 78.62 312 GLN A CA 1
ATOM 2414 C C . GLN A 1 312 ? 3.292 -1.901 -15.639 1.00 78.62 312 GLN A C 1
ATOM 2416 O O . GLN A 1 312 ? 3.267 -1.389 -16.760 1.00 78.62 312 GLN A O 1
ATOM 2421 N N . TYR A 1 313 ? 2.441 -2.829 -15.226 1.00 84.00 313 TYR A N 1
ATOM 2422 C CA . TYR A 1 313 ? 1.308 -3.269 -16.020 1.00 84.00 313 TYR A CA 1
ATOM 2423 C C . TYR A 1 313 ? 0.090 -2.376 -15.776 1.00 84.00 313 TYR A C 1
ATOM 2425 O O . TYR A 1 313 ? -0.086 -1.803 -14.699 1.00 84.00 313 TYR A O 1
ATOM 2433 N N . TYR A 1 314 ? -0.729 -2.196 -16.811 1.00 88.75 314 TYR A N 1
ATOM 2434 C CA . TYR A 1 314 ? -1.939 -1.361 -16.763 1.00 88.75 314 TYR A CA 1
ATOM 2435 C C . TYR A 1 314 ? -3.221 -2.190 -16.754 1.00 88.75 314 TYR A C 1
ATOM 2437 O O . TYR A 1 314 ? -4.306 -1.634 -16.866 1.00 88.75 314 TYR A O 1
ATOM 2445 N N . MET A 1 315 ? -3.093 -3.506 -16.649 1.00 90.31 315 MET A N 1
ATOM 2446 C CA . MET A 1 315 ? -4.190 -4.450 -16.511 1.00 90.31 315 MET A CA 1
ATOM 2447 C C . MET A 1 315 ? -3.772 -5.532 -15.523 1.00 90.31 315 MET A C 1
ATOM 2449 O O . MET A 1 315 ? -2.584 -5.788 -15.351 1.00 90.31 315 MET A O 1
ATOM 2453 N N . VAL A 1 316 ? -4.755 -6.091 -14.830 1.00 92.88 316 VAL A N 1
ATOM 2454 C CA . VAL A 1 316 ? -4.564 -7.049 -13.731 1.00 92.88 316 VAL A CA 1
ATOM 2455 C C . VAL A 1 316 ? -4.232 -8.473 -14.195 1.00 92.88 316 VAL A C 1
ATOM 2457 O O . VAL A 1 316 ? -3.828 -9.280 -13.370 1.00 92.88 316 VAL A O 1
ATOM 2460 N N . ASP A 1 317 ? -4.459 -8.774 -15.471 1.00 89.56 317 ASP A N 1
ATOM 2461 C CA . ASP A 1 317 ? -4.210 -10.058 -16.137 1.00 89.56 317 ASP A CA 1
ATOM 2462 C C . ASP A 1 317 ? -3.756 -9.707 -17.566 1.00 89.56 317 ASP A C 1
ATOM 2464 O O . ASP A 1 317 ? -4.574 -9.326 -18.412 1.00 89.56 317 ASP A O 1
ATOM 2468 N N . VAL A 1 318 ? -2.437 -9.634 -17.766 1.00 86.88 318 VAL A N 1
ATOM 2469 C CA . VAL A 1 318 ? -1.815 -9.020 -18.955 1.00 86.88 318 VAL A CA 1
ATOM 2470 C C . VAL A 1 318 ? -1.877 -9.916 -20.182 1.00 86.88 318 VAL A C 1
ATOM 2472 O O . VAL A 1 318 ? -2.095 -9.422 -21.296 1.00 86.88 318 VAL A O 1
ATOM 2475 N N . ASP A 1 319 ? -1.728 -11.217 -19.996 1.00 82.12 319 ASP A N 1
ATOM 2476 C CA . ASP A 1 319 ? -1.792 -12.207 -21.064 1.00 82.12 319 ASP A CA 1
ATOM 2477 C C . ASP A 1 319 ? -3.190 -12.839 -21.232 1.00 82.12 319 ASP A C 1
ATOM 2479 O O . ASP A 1 319 ? -3.463 -13.497 -22.248 1.00 82.12 319 ASP A O 1
ATOM 2483 N N . ASN A 1 320 ? -4.109 -12.549 -20.303 1.00 86.31 320 ASN A N 1
ATOM 2484 C CA . ASN A 1 320 ? -5.484 -13.029 -20.276 1.00 86.31 320 ASN A CA 1
ATOM 2485 C C . ASN A 1 320 ? -5.558 -14.568 -20.237 1.00 86.31 320 ASN A C 1
ATOM 2487 O O . ASN A 1 320 ? -6.397 -15.185 -20.918 1.00 86.31 320 ASN A O 1
ATOM 2491 N N . ASP A 1 321 ? -4.683 -15.202 -19.457 1.00 80.31 321 ASP A N 1
ATOM 2492 C CA . ASP A 1 321 ? -4.667 -16.651 -19.245 1.00 80.31 321 ASP A CA 1
ATOM 2493 C C . ASP A 1 321 ? -5.596 -17.108 -18.090 1.00 80.31 321 ASP A C 1
ATOM 2495 O O . ASP A 1 321 ? -5.941 -18.295 -17.968 1.00 80.31 321 ASP A O 1
ATOM 2499 N N . GLY A 1 322 ? -6.116 -16.140 -17.323 1.00 85.62 322 GLY A N 1
ATOM 2500 C CA . GLY A 1 322 ? -7.033 -16.334 -16.204 1.00 85.62 322 GLY A CA 1
ATOM 2501 C C . GLY A 1 322 ? -6.363 -16.340 -14.828 1.00 85.62 322 GLY A C 1
ATOM 2502 O O . GLY A 1 322 ? -7.075 -16.501 -13.822 1.00 85.62 322 GLY A O 1
ATOM 2503 N N . PHE A 1 323 ? -5.045 -16.166 -14.763 1.00 86.56 323 PHE A N 1
ATOM 2504 C CA . PHE A 1 323 ? -4.312 -15.806 -13.561 1.00 86.56 323 PHE A CA 1
ATOM 2505 C C . PHE A 1 323 ? -4.073 -14.294 -13.555 1.00 86.56 323 PHE A C 1
ATOM 2507 O O . PHE A 1 323 ? -3.768 -13.666 -14.553 1.00 86.56 323 PHE A O 1
ATOM 2514 N N . VAL A 1 324 ? -4.319 -13.669 -12.406 1.00 91.50 324 VAL A N 1
ATOM 2515 C CA . VAL A 1 324 ? -3.972 -12.254 -12.239 1.00 91.50 324 VAL A CA 1
ATOM 2516 C C . VAL A 1 324 ? -2.480 -12.159 -11.995 1.00 91.50 324 VAL A C 1
ATOM 2518 O O . VAL A 1 324 ? -1.967 -13.007 -11.268 1.00 91.50 324 VAL A O 1
ATOM 2521 N N . ASN A 1 325 ? -1.842 -11.095 -12.467 1.00 90.62 325 ASN A N 1
ATOM 2522 C CA . ASN A 1 325 ? -0.395 -10.908 -12.406 1.00 90.62 325 ASN A CA 1
ATOM 2523 C C . ASN A 1 325 ? 0.207 -11.224 -11.026 1.00 90.62 325 ASN A C 1
ATOM 2525 O O . ASN A 1 325 ? 1.120 -12.014 -10.860 1.00 90.62 325 ASN A O 1
ATOM 2529 N N . SER A 1 326 ? -0.420 -10.735 -9.949 1.00 92.75 326 SER A N 1
ATOM 2530 C CA . SER A 1 326 ? 0.041 -11.024 -8.574 1.00 92.75 326 SER A CA 1
ATOM 2531 C C . SER A 1 326 ? -0.005 -12.500 -8.124 1.00 92.75 326 SER A C 1
ATOM 2533 O O . SER A 1 326 ? 0.279 -12.803 -6.958 1.00 92.75 326 SER A O 1
ATOM 2535 N N . ARG A 1 327 ? -0.475 -13.398 -8.991 1.00 90.19 327 ARG A N 1
ATOM 2536 C CA . ARG A 1 327 ? -0.585 -14.853 -8.831 1.00 90.19 327 ARG A CA 1
ATOM 2537 C C . ARG A 1 327 ? -0.124 -15.600 -10.086 1.00 90.19 327 ARG A C 1
ATOM 2539 O O . ARG A 1 327 ? -0.368 -16.809 -10.160 1.00 90.19 327 ARG A O 1
ATOM 2546 N N . ASP A 1 328 ? 0.473 -14.887 -11.026 1.00 87.56 328 ASP A N 1
ATOM 2547 C CA . ASP A 1 328 ? 1.147 -15.429 -12.186 1.00 87.56 328 ASP A CA 1
ATOM 2548 C C . ASP A 1 328 ? 2.657 -15.325 -11.949 1.00 87.56 328 ASP A C 1
ATOM 2550 O O . ASP A 1 328 ? 3.125 -14.423 -11.261 1.00 87.56 328 ASP A O 1
ATOM 2554 N N . ASP A 1 329 ? 3.408 -16.311 -12.426 1.00 87.00 329 ASP A N 1
ATOM 2555 C CA . ASP A 1 329 ? 4.868 -16.255 -12.373 1.00 87.00 329 ASP A CA 1
ATOM 2556 C C . ASP A 1 329 ? 5.442 -15.584 -13.642 1.00 87.00 329 ASP A C 1
ATOM 2558 O O . ASP A 1 329 ? 6.624 -15.237 -13.636 1.00 87.00 329 ASP A O 1
ATOM 2562 N N . ASP A 1 330 ? 4.665 -15.477 -14.727 1.00 84.75 330 ASP A N 1
ATOM 2563 C CA . ASP A 1 330 ? 5.062 -14.953 -16.046 1.00 84.75 330 ASP A CA 1
ATOM 2564 C C . ASP A 1 330 ? 3.929 -14.073 -16.604 1.00 84.75 330 ASP A C 1
ATOM 2566 O O . ASP A 1 330 ? 3.150 -14.508 -17.451 1.00 84.75 330 ASP A O 1
ATOM 2570 N N . ASP A 1 331 ? 3.834 -12.843 -16.087 1.00 85.62 331 ASP A N 1
ATOM 2571 C CA . ASP A 1 331 ? 2.702 -11.924 -16.287 1.00 85.62 331 ASP A CA 1
ATOM 2572 C C . ASP A 1 331 ? 2.301 -11.704 -17.759 1.00 85.62 331 ASP A C 1
ATOM 2574 O O . ASP A 1 331 ? 1.136 -11.430 -18.059 1.00 85.62 331 ASP A O 1
ATOM 2578 N N . ASP A 1 332 ? 3.258 -11.741 -18.689 1.00 80.94 332 ASP A N 1
ATOM 2579 C CA . ASP A 1 332 ? 3.032 -11.464 -20.111 1.00 80.94 332 ASP A CA 1
ATOM 2580 C C . ASP A 1 332 ? 3.247 -12.678 -21.037 1.00 80.94 332 ASP A C 1
ATOM 2582 O O . ASP A 1 332 ? 3.095 -12.561 -22.269 1.00 80.94 332 ASP A O 1
ATOM 2586 N N . ASN A 1 333 ? 3.512 -13.847 -20.438 1.00 80.88 333 ASN A N 1
ATOM 2587 C CA . ASN A 1 333 ? 3.752 -15.137 -21.080 1.00 80.88 333 ASN A CA 1
ATOM 2588 C C . ASN A 1 333 ? 4.844 -15.072 -22.174 1.00 80.88 333 ASN A C 1
ATOM 2590 O O . ASN A 1 333 ? 4.752 -15.734 -23.225 1.00 80.88 333 ASN A O 1
ATOM 2594 N N . ASP A 1 334 ? 5.887 -14.258 -21.962 1.00 72.69 334 ASP A N 1
ATOM 2595 C CA . ASP A 1 334 ? 7.017 -14.118 -22.889 1.00 72.69 334 ASP A CA 1
ATOM 2596 C C . ASP A 1 334 ? 8.062 -15.251 -22.762 1.00 72.69 334 ASP A C 1
ATOM 2598 O O . ASP A 1 334 ? 8.914 -15.437 -23.650 1.00 72.69 334 ASP A O 1
ATOM 2602 N N . GLY A 1 335 ? 7.940 -16.074 -21.712 1.00 76.69 335 GLY A N 1
ATOM 2603 C CA . GLY A 1 335 ? 8.810 -17.204 -21.403 1.00 76.69 335 GLY A CA 1
ATOM 2604 C C . GLY A 1 335 ? 9.936 -16.890 -20.410 1.00 76.69 335 GLY A C 1
ATOM 2605 O O . GLY A 1 335 ? 10.790 -17.763 -20.174 1.00 76.69 335 GLY A O 1
ATOM 2606 N N . LEU A 1 336 ? 9.974 -15.684 -19.842 1.00 77.19 336 LEU A N 1
ATOM 2607 C CA . LEU A 1 336 ? 10.783 -15.295 -18.690 1.00 77.19 336 LEU A CA 1
ATOM 2608 C C . LEU A 1 336 ? 9.858 -14.969 -17.517 1.00 77.19 336 LEU A C 1
ATOM 2610 O O . LEU A 1 336 ? 9.042 -14.075 -17.604 1.00 77.19 336 LEU A O 1
ATOM 2614 N N . ASN A 1 337 ? 10.056 -15.623 -16.369 1.00 83.25 337 ASN A N 1
ATOM 2615 C CA . ASN A 1 337 ? 9.292 -15.224 -15.183 1.00 83.25 337 ASN A CA 1
ATOM 2616 C C . ASN A 1 337 ? 9.696 -13.831 -14.684 1.00 83.25 337 ASN A C 1
ATOM 2618 O O . ASN A 1 337 ? 10.863 -13.435 -14.810 1.00 83.25 337 ASN A O 1
ATOM 2622 N N . ASP A 1 338 ? 8.794 -13.168 -13.968 1.00 80.00 338 ASP A N 1
ATOM 2623 C CA . ASP A 1 338 ? 8.953 -11.800 -13.458 1.00 80.00 338 ASP A CA 1
ATOM 2624 C C . ASP A 1 338 ? 10.258 -11.589 -12.666 1.00 80.00 338 ASP A C 1
ATOM 2626 O O . ASP A 1 338 ? 10.903 -10.531 -12.680 1.00 80.00 338 ASP A O 1
ATOM 2630 N N . ILE A 1 339 ? 10.706 -12.624 -11.941 1.00 79.25 339 ILE A N 1
ATOM 2631 C CA . ILE A 1 339 ? 11.968 -12.590 -11.191 1.00 79.25 339 ILE A CA 1
ATOM 2632 C C . ILE A 1 339 ? 13.162 -12.487 -12.148 1.00 79.25 339 ILE A C 1
ATOM 2634 O O . ILE A 1 339 ? 14.110 -11.735 -11.885 1.00 79.25 339 ILE A O 1
ATOM 2638 N N . GLN A 1 340 ? 13.159 -13.262 -13.231 1.00 76.69 340 GLN A N 1
ATOM 2639 C CA . GLN A 1 340 ? 14.192 -13.214 -14.263 1.00 76.69 340 GLN A CA 1
ATOM 2640 C C . GLN A 1 340 ? 14.175 -11.877 -14.998 1.00 76.69 340 GLN A C 1
ATOM 2642 O O . GLN A 1 340 ? 15.251 -11.304 -15.212 1.00 76.69 340 GLN A O 1
ATOM 2647 N N . GLU A 1 341 ? 13.000 -11.353 -15.327 1.00 74.94 341 GLU A N 1
ATOM 2648 C CA . GLU A 1 341 ? 12.849 -10.059 -15.991 1.00 74.94 341 GLU A CA 1
ATOM 2649 C C . GLU A 1 341 ? 13.464 -8.928 -15.159 1.00 74.94 341 GLU A C 1
ATOM 2651 O O . GLU A 1 341 ? 14.384 -8.224 -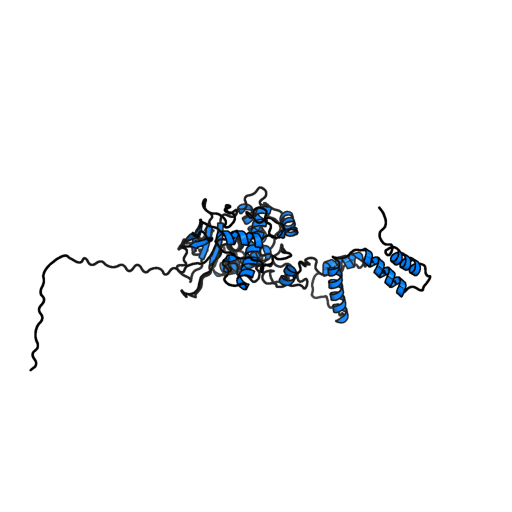15.603 1.00 74.94 341 GLU A O 1
ATOM 2656 N N . ARG A 1 342 ? 13.078 -8.849 -13.879 1.00 74.25 342 ARG A N 1
ATOM 2657 C CA . ARG A 1 342 ? 13.566 -7.858 -12.907 1.00 74.25 342 ARG A CA 1
ATOM 2658 C C . ARG A 1 342 ? 15.087 -7.864 -12.747 1.00 74.25 342 ARG A C 1
ATOM 2660 O O . ARG A 1 342 ? 15.716 -6.814 -12.559 1.00 74.25 342 ARG A O 1
ATOM 2667 N N . LEU A 1 343 ? 15.691 -9.053 -12.785 1.00 69.50 343 LEU A N 1
ATOM 2668 C CA . LEU A 1 343 ? 17.135 -9.242 -12.617 1.00 69.50 343 LEU A CA 1
ATOM 2669 C C . LEU A 1 343 ? 17.934 -8.991 -13.897 1.00 69.50 343 LEU A C 1
ATOM 2671 O O . LEU A 1 343 ? 19.124 -8.675 -13.810 1.00 69.50 343 LEU A O 1
ATOM 2675 N N . THR A 1 344 ? 17.316 -9.157 -15.066 1.00 63.91 344 THR A N 1
ATOM 2676 C CA . THR A 1 344 ? 17.996 -9.047 -16.364 1.00 63.91 344 THR A CA 1
ATOM 2677 C C . THR A 1 344 ? 17.671 -7.765 -17.125 1.00 63.91 344 THR A C 1
ATOM 2679 O O . THR A 1 344 ? 18.315 -7.513 -18.145 1.00 63.91 344 THR A O 1
ATOM 2682 N N . ALA A 1 345 ? 16.731 -6.954 -16.622 1.00 58.22 345 ALA A N 1
ATOM 2683 C CA . ALA A 1 345 ? 16.166 -5.796 -17.318 1.00 58.22 345 ALA A CA 1
ATOM 2684 C C . ALA A 1 345 ? 15.606 -6.159 -18.705 1.00 58.22 345 ALA A C 1
ATOM 2686 O O . ALA A 1 345 ? 15.685 -5.369 -19.649 1.00 58.22 345 ALA A O 1
ATOM 2687 N N . ARG A 1 346 ? 15.091 -7.385 -18.829 1.00 55.06 346 ARG A N 1
ATOM 2688 C CA . ARG A 1 346 ? 14.424 -7.897 -20.022 1.00 55.06 346 ARG A CA 1
ATOM 2689 C C . ARG A 1 346 ? 12.966 -8.048 -19.657 1.00 55.06 346 ARG A C 1
ATOM 2691 O O . ARG A 1 346 ? 12.622 -9.033 -19.038 1.00 55.06 346 ARG A O 1
ATOM 2698 N N . ASP A 1 347 ? 12.205 -7.025 -19.983 1.00 54.62 347 ASP A N 1
ATOM 2699 C CA . ASP A 1 347 ? 10.756 -7.082 -20.063 1.00 54.62 347 ASP A CA 1
ATOM 2700 C C . ASP A 1 347 ? 10.477 -7.052 -21.562 1.00 54.62 347 ASP A C 1
ATOM 2702 O O . ASP A 1 347 ? 10.872 -6.092 -22.253 1.00 54.62 347 ASP A O 1
ATOM 2706 N N . THR A 1 348 ? 9.942 -8.152 -22.091 1.00 50.28 348 THR A N 1
ATOM 2707 C CA . THR A 1 348 ? 9.474 -8.189 -23.471 1.00 50.28 348 THR A CA 1
ATOM 2708 C C . THR A 1 348 ? 7.956 -8.255 -23.527 1.00 50.28 348 THR A C 1
ATOM 2710 O O . THR A 1 348 ? 7.391 -9.008 -24.307 1.00 50.28 348 THR A O 1
ATOM 2713 N N . THR A 1 349 ? 7.320 -7.222 -22.962 1.00 45.03 349 THR A N 1
ATOM 2714 C CA . THR A 1 349 ? 5.984 -6.738 -23.382 1.00 45.03 349 THR A CA 1
ATOM 2715 C C . THR A 1 349 ? 5.833 -6.627 -24.913 1.00 45.03 349 THR A C 1
ATOM 2717 O O . THR A 1 349 ? 4.732 -6.594 -25.474 1.00 45.03 349 THR A O 1
ATOM 2720 N N . LEU A 1 350 ? 6.952 -6.596 -25.646 1.00 39.62 350 LEU A N 1
ATOM 2721 C CA . LEU A 1 350 ? 7.032 -7.073 -27.022 1.00 39.62 350 LEU A CA 1
ATOM 2722 C C . LEU A 1 350 ? 7.011 -8.605 -27.066 1.00 39.62 350 LEU A C 1
ATOM 2724 O O . LEU A 1 350 ? 8.060 -9.213 -27.284 1.00 39.62 350 LEU A O 1
ATOM 2728 N N . GLN A 1 351 ? 5.811 -9.185 -26.964 1.00 41.12 351 GLN A N 1
ATOM 2729 C CA . GLN A 1 351 ? 5.540 -10.589 -27.275 1.00 41.12 351 GLN A CA 1
ATOM 2730 C C . GLN A 1 351 ? 6.516 -11.110 -28.346 1.00 41.12 351 GLN A C 1
ATOM 2732 O O . GLN A 1 351 ? 6.704 -10.422 -29.367 1.00 41.12 351 GLN A O 1
ATOM 2737 N N . PRO A 1 352 ? 7.066 -12.332 -28.233 1.00 41.72 352 PRO A N 1
ATOM 2738 C CA . PRO A 1 352 ? 7.832 -12.951 -29.315 1.00 41.72 352 PRO A CA 1
ATOM 2739 C C . PRO A 1 352 ? 7.107 -12.821 -30.669 1.00 41.72 352 PRO A C 1
ATOM 2741 O O . PRO A 1 352 ? 7.738 -12.623 -31.711 1.00 41.72 352 PRO A O 1
ATOM 2744 N N . LEU A 1 353 ? 5.765 -12.802 -30.640 1.00 39.88 353 LEU A N 1
ATOM 2745 C CA . LEU A 1 353 ? 4.890 -12.513 -31.770 1.00 39.88 353 LEU A CA 1
ATOM 2746 C C . LEU A 1 353 ? 5.025 -11.109 -32.372 1.00 39.88 353 LEU A C 1
ATOM 2748 O O . LEU A 1 353 ? 4.989 -11.015 -33.586 1.00 39.88 353 LEU A O 1
ATOM 2752 N N . GLN A 1 354 ? 5.202 -10.020 -31.619 1.00 41.81 354 GLN A N 1
ATOM 2753 C CA . GLN A 1 354 ? 5.360 -8.678 -32.208 1.00 41.81 354 GLN A CA 1
ATOM 2754 C C . GLN A 1 354 ? 6.706 -8.520 -32.921 1.00 41.81 354 GLN A C 1
ATOM 2756 O O . GLN A 1 354 ? 6.800 -7.840 -33.950 1.00 41.81 354 GLN A O 1
ATOM 2761 N N . ILE A 1 355 ? 7.747 -9.180 -32.407 1.00 41.66 355 ILE A N 1
ATOM 2762 C CA . ILE A 1 355 ? 9.043 -9.297 -33.082 1.00 41.66 355 ILE A CA 1
ATOM 2763 C C . ILE A 1 355 ? 8.871 -10.135 -34.357 1.00 41.66 355 ILE A C 1
ATOM 2765 O O . ILE A 1 355 ? 9.317 -9.717 -35.430 1.00 41.66 355 ILE A O 1
ATOM 2769 N N . PHE A 1 356 ? 8.144 -11.255 -34.276 1.00 40.47 356 PHE A N 1
ATOM 2770 C CA . PHE A 1 356 ? 7.839 -12.117 -35.421 1.00 40.47 356 PHE A CA 1
ATOM 2771 C C . PHE A 1 356 ? 6.929 -11.440 -36.459 1.00 40.47 356 PHE A C 1
ATOM 2773 O O . PHE A 1 356 ? 7.138 -11.607 -37.654 1.00 40.47 356 PHE A O 1
ATOM 2780 N N . GLU A 1 357 ? 5.958 -10.629 -36.042 1.00 41.59 357 GLU A N 1
ATOM 2781 C CA . GLU A 1 357 ? 5.031 -9.878 -36.891 1.00 41.59 357 GLU A CA 1
ATOM 2782 C C . GLU A 1 357 ? 5.731 -8.711 -37.578 1.00 41.59 357 GLU A C 1
ATOM 2784 O O . GLU A 1 357 ? 5.532 -8.513 -38.777 1.00 41.59 357 GLU A O 1
ATOM 2789 N N . LYS A 1 358 ? 6.589 -7.962 -36.871 1.00 41.88 358 LYS A N 1
ATOM 2790 C CA . LYS A 1 358 ? 7.436 -6.934 -37.498 1.00 41.88 358 LYS A CA 1
ATOM 2791 C C . LYS A 1 358 ? 8.411 -7.554 -38.490 1.00 41.88 358 LYS A C 1
ATOM 2793 O O . LYS A 1 358 ? 8.563 -7.013 -39.583 1.00 41.88 358 LYS A O 1
ATOM 2798 N N . TYR A 1 359 ? 9.027 -8.687 -38.150 1.00 40.09 359 TYR A N 1
ATOM 2799 C CA . TYR A 1 359 ? 9.924 -9.411 -39.051 1.00 40.09 359 TYR A CA 1
ATOM 2800 C C . TYR A 1 359 ? 9.170 -9.973 -40.265 1.00 40.09 359 TYR A C 1
ATOM 2802 O O . TYR A 1 359 ? 9.582 -9.754 -41.401 1.00 40.09 359 TYR A O 1
ATOM 2810 N N . ALA A 1 360 ? 8.005 -10.594 -40.060 1.00 40.31 360 ALA A N 1
ATOM 2811 C CA . ALA A 1 360 ? 7.139 -11.075 -41.131 1.00 40.31 360 ALA A CA 1
ATOM 2812 C C . ALA A 1 360 ? 6.652 -9.925 -42.024 1.00 40.31 360 ALA A C 1
ATOM 2814 O O . ALA A 1 360 ? 6.658 -10.077 -43.236 1.00 40.31 360 ALA A O 1
ATOM 2815 N N . GLN A 1 361 ? 6.308 -8.756 -41.476 1.00 44.06 361 GLN A N 1
ATOM 2816 C CA . GLN A 1 361 ? 5.937 -7.570 -42.261 1.00 44.06 361 GLN A CA 1
ATOM 2817 C C . GLN A 1 361 ? 7.116 -6.956 -43.036 1.00 44.06 361 GLN A C 1
ATOM 2819 O O . GLN A 1 361 ? 6.892 -6.362 -44.094 1.00 44.06 361 GLN A O 1
ATOM 2824 N N . GLN A 1 362 ? 8.348 -7.067 -42.527 1.00 42.59 362 GLN A N 1
ATOM 2825 C CA . GLN A 1 362 ? 9.544 -6.465 -43.131 1.00 42.59 362 GLN A CA 1
ATOM 2826 C C . GLN A 1 362 ? 10.248 -7.369 -44.155 1.00 42.59 362 GLN A C 1
ATOM 2828 O O . GLN A 1 362 ? 10.717 -6.856 -45.170 1.00 42.59 362 GLN A O 1
ATOM 2833 N N . GLU A 1 363 ? 10.299 -8.685 -43.940 1.00 40.88 363 GLU A N 1
ATOM 2834 C CA . GLU A 1 363 ? 11.091 -9.607 -44.771 1.00 40.88 363 GLU A CA 1
ATOM 2835 C C . GLU A 1 363 ? 10.266 -10.371 -45.816 1.00 40.88 363 GLU A C 1
ATOM 2837 O O . GLU A 1 363 ? 10.800 -10.767 -46.854 1.00 40.88 363 GLU A O 1
ATOM 2842 N N . ILE A 1 364 ? 8.957 -10.571 -45.625 1.00 41.81 364 ILE A N 1
ATOM 2843 C CA . ILE A 1 364 ? 8.165 -11.376 -46.564 1.00 41.81 364 ILE A CA 1
ATOM 2844 C C . ILE A 1 364 ? 6.773 -10.769 -46.696 1.00 41.81 364 ILE A C 1
ATOM 2846 O O . ILE A 1 364 ? 6.036 -10.699 -45.734 1.00 41.81 364 ILE A O 1
ATOM 2850 N N . GLY A 1 365 ? 6.350 -10.370 -47.899 1.00 34.66 365 GLY A N 1
ATOM 2851 C CA . GLY A 1 365 ? 4.992 -9.863 -48.174 1.00 34.66 365 GLY A CA 1
ATOM 2852 C C . GLY A 1 365 ? 3.860 -10.895 -47.989 1.00 34.66 365 GLY A C 1
ATOM 2853 O O . GLY A 1 365 ? 2.992 -11.026 -48.857 1.00 34.66 365 GLY A O 1
ATOM 2854 N N . ALA A 1 366 ? 3.880 -11.666 -46.905 1.00 34.75 366 ALA A N 1
ATOM 2855 C CA . ALA A 1 366 ? 2.876 -12.619 -46.497 1.00 34.75 366 ALA A CA 1
ATOM 2856 C C . ALA A 1 366 ? 1.650 -11.867 -45.969 1.00 34.75 366 ALA A C 1
ATOM 2858 O O . ALA A 1 366 ? 1.735 -10.964 -45.141 1.00 34.75 366 ALA A O 1
ATOM 2859 N N . ARG A 1 367 ? 0.479 -12.238 -46.489 1.00 33.56 367 ARG A N 1
ATOM 2860 C CA . ARG A 1 367 ? -0.800 -11.786 -45.947 1.00 33.56 367 ARG A CA 1
ATOM 2861 C C . ARG A 1 367 ? -0.947 -12.342 -44.535 1.00 33.56 367 ARG A C 1
ATOM 2863 O O . ARG A 1 367 ? -0.937 -13.558 -44.371 1.00 33.56 367 ARG A O 1
ATOM 2870 N N . THR A 1 368 ? -1.139 -11.451 -43.575 1.00 34.50 368 THR A N 1
ATOM 2871 C CA . THR A 1 368 ? -1.534 -11.737 -42.195 1.00 34.50 368 THR A CA 1
ATOM 2872 C C . THR A 1 368 ? -2.771 -12.646 -42.178 1.00 34.50 368 THR A C 1
ATOM 2874 O O . THR A 1 368 ? -3.809 -12.255 -42.727 1.00 34.50 368 THR A O 1
ATOM 2877 N N . PRO A 1 369 ? -2.719 -13.851 -41.587 1.00 32.81 369 PRO A N 1
ATOM 2878 C CA . PRO A 1 369 ? -3.921 -14.521 -41.122 1.00 32.81 369 PRO A CA 1
ATOM 2879 C C . PRO A 1 369 ? -4.398 -13.790 -39.863 1.00 32.81 369 PRO A C 1
ATOM 2881 O O . PRO A 1 369 ? -3.617 -13.575 -38.945 1.00 32.81 369 PRO A O 1
ATOM 2884 N N . ALA A 1 370 ? -5.666 -13.389 -39.823 1.00 32.75 370 ALA A N 1
ATOM 2885 C CA . ALA A 1 370 ? -6.287 -12.962 -38.576 1.00 32.75 370 ALA A CA 1
ATOM 2886 C C . ALA A 1 370 ? -6.523 -14.216 -37.721 1.00 32.75 370 ALA A C 1
ATOM 2888 O O . ALA A 1 370 ? -7.260 -15.102 -38.156 1.00 32.75 370 ALA A O 1
ATOM 2889 N N . LEU A 1 371 ? -5.885 -14.307 -36.556 1.00 32.53 371 LEU A N 1
ATOM 2890 C CA . LEU A 1 371 ? -6.057 -15.411 -35.613 1.00 32.53 371 LEU A CA 1
ATOM 2891 C C . LEU A 1 371 ? -6.753 -14.883 -34.358 1.00 32.53 371 LEU A C 1
ATOM 2893 O O . LEU A 1 371 ? -6.135 -14.271 -33.499 1.00 32.53 371 LEU A O 1
ATOM 2897 N N . ASN A 1 372 ? -8.060 -15.125 -34.298 1.00 30.47 372 ASN A N 1
ATOM 2898 C CA . ASN A 1 372 ? -8.773 -15.278 -33.038 1.00 30.47 372 ASN A CA 1
ATOM 2899 C C . ASN A 1 372 ? -8.803 -16.787 -32.761 1.00 30.47 372 ASN A C 1
ATOM 2901 O O . ASN A 1 372 ? -9.184 -17.530 -33.667 1.00 30.47 372 ASN A O 1
ATOM 2905 N N . ASP A 1 373 ? -8.487 -17.184 -31.527 1.00 27.58 373 ASP A N 1
ATOM 2906 C CA . ASP A 1 373 ? -8.589 -18.542 -30.963 1.00 27.58 373 ASP A CA 1
ATOM 2907 C C . ASP A 1 373 ? -7.323 -19.428 -31.105 1.00 27.58 373 ASP A C 1
ATOM 2909 O O . ASP A 1 373 ? -6.967 -19.915 -32.179 1.00 27.58 373 ASP A O 1
ATOM 2913 N N . TYR A 1 374 ? -6.647 -19.651 -29.969 1.00 32.16 374 TYR A N 1
ATOM 2914 C CA . TYR A 1 374 ? -5.422 -20.452 -29.800 1.00 32.16 374 TYR A CA 1
ATOM 2915 C C . TYR A 1 374 ? -5.624 -21.969 -30.003 1.00 32.16 374 TYR A C 1
ATOM 2917 O O . TYR A 1 374 ? -4.674 -22.743 -29.898 1.00 32.16 374 TYR A O 1
ATOM 2925 N N . SER A 1 375 ? -6.834 -22.428 -30.333 1.00 29.17 375 SER A N 1
ATOM 2926 C CA . SER A 1 375 ? -7.129 -23.856 -30.512 1.00 29.17 375 SER A CA 1
ATOM 2927 C C . SER A 1 375 ? -6.809 -24.433 -31.904 1.00 29.17 375 SER A C 1
ATOM 2929 O O . SER A 1 375 ? -6.887 -25.651 -32.075 1.00 29.17 375 SER A O 1
ATOM 2931 N N . ASP A 1 376 ? -6.375 -23.616 -32.874 1.00 29.12 376 ASP A N 1
ATOM 2932 C CA . ASP A 1 376 ? -6.140 -24.061 -34.263 1.00 29.12 376 ASP A CA 1
ATOM 2933 C C . ASP A 1 376 ? -4.662 -24.097 -34.716 1.00 29.12 376 ASP A C 1
ATOM 2935 O O . ASP A 1 376 ? -4.375 -24.507 -35.848 1.00 29.12 376 ASP A O 1
ATOM 2939 N N . ILE A 1 377 ? -3.687 -23.757 -33.862 1.00 36.16 377 ILE A N 1
ATOM 2940 C CA . ILE A 1 377 ? -2.259 -23.910 -34.203 1.00 36.16 377 ILE A CA 1
ATOM 2941 C C . ILE A 1 377 ? -1.817 -25.356 -33.940 1.00 36.16 377 ILE A C 1
ATOM 2943 O O . ILE A 1 377 ? -1.059 -25.656 -33.026 1.00 36.16 377 ILE A O 1
ATOM 2947 N N . ASN A 1 378 ? -2.264 -26.278 -34.790 1.00 32.28 378 ASN A N 1
ATOM 2948 C CA . ASN A 1 378 ? -1.562 -27.544 -34.984 1.00 32.28 378 ASN A CA 1
ATOM 2949 C C . ASN A 1 378 ? -0.510 -27.345 -36.085 1.00 32.28 378 ASN A C 1
ATOM 2951 O O . ASN A 1 378 ? -0.677 -27.804 -37.219 1.00 32.28 378 ASN A O 1
ATOM 2955 N N . ILE A 1 379 ? 0.543 -26.583 -35.777 1.00 36.47 379 ILE A N 1
ATOM 2956 C CA . ILE A 1 379 ? 1.732 -26.543 -36.629 1.00 36.47 379 ILE A CA 1
ATOM 2957 C C . ILE A 1 379 ? 2.576 -27.758 -36.243 1.00 36.47 379 ILE A C 1
ATOM 2959 O O . ILE A 1 379 ? 3.296 -27.752 -35.252 1.00 36.47 379 ILE A O 1
ATOM 2963 N N . ASP A 1 380 ? 2.453 -28.815 -37.041 1.00 34.81 380 ASP A N 1
ATOM 2964 C CA . ASP A 1 380 ? 3.327 -29.987 -36.998 1.00 34.81 380 ASP A CA 1
ATOM 2965 C C . ASP A 1 380 ? 4.716 -29.580 -37.520 1.00 34.81 380 ASP A C 1
ATOM 2967 O O . ASP A 1 380 ? 5.013 -29.678 -38.715 1.00 34.81 380 ASP A O 1
ATOM 2971 N N . VAL A 1 381 ? 5.540 -29.021 -36.634 1.00 41.25 381 VAL A N 1
ATOM 2972 C CA . VAL A 1 381 ? 6.967 -28.775 -36.865 1.00 41.25 381 VAL A CA 1
ATOM 2973 C C . VAL A 1 381 ? 7.782 -29.678 -35.954 1.00 41.25 381 VAL A C 1
ATOM 2975 O O . VAL A 1 381 ? 7.455 -29.877 -34.790 1.00 41.25 381 VAL A O 1
ATOM 2978 N N . SER A 1 382 ? 8.846 -30.255 -36.507 1.00 39.81 382 SER A N 1
ATOM 2979 C CA . SER A 1 382 ? 9.763 -31.114 -35.762 1.00 39.81 382 SER A CA 1
ATOM 2980 C C . SER A 1 382 ? 10.487 -30.336 -34.662 1.00 39.81 382 SER A C 1
ATOM 2982 O O . SER A 1 382 ? 10.863 -29.190 -34.900 1.00 39.81 382 SER A O 1
ATOM 2984 N N . ASP A 1 383 ? 10.787 -30.997 -33.541 1.00 43.16 383 ASP A N 1
ATOM 2985 C CA . ASP A 1 383 ? 11.509 -30.449 -32.374 1.00 43.16 383 ASP A CA 1
ATOM 2986 C C . ASP A 1 383 ? 12.773 -29.636 -32.744 1.00 43.16 383 ASP A C 1
ATOM 2988 O O . ASP A 1 383 ? 13.082 -28.623 -32.129 1.00 43.16 383 ASP A O 1
ATOM 2992 N N . GLU A 1 384 ? 13.456 -30.014 -33.827 1.00 40.62 384 GLU A N 1
ATOM 2993 C CA . GLU A 1 384 ? 14.667 -29.354 -34.340 1.00 40.62 384 GLU A CA 1
ATOM 2994 C C . GLU A 1 384 ? 14.421 -27.915 -34.861 1.00 40.62 384 GLU A C 1
ATOM 2996 O O . GLU A 1 384 ? 15.312 -27.072 -34.807 1.00 40.62 384 GLU A O 1
ATOM 3001 N N . VAL A 1 385 ? 13.199 -27.607 -35.318 1.00 40.16 385 VAL A N 1
ATOM 3002 C CA . VAL A 1 385 ? 12.786 -26.268 -35.790 1.00 40.16 385 VAL A CA 1
ATOM 3003 C C . VAL A 1 385 ? 12.357 -25.378 -34.621 1.00 40.16 385 VAL A C 1
ATOM 3005 O O . VAL A 1 385 ? 12.529 -24.163 -34.686 1.00 40.16 385 VAL A O 1
ATOM 3008 N N . ILE A 1 386 ? 11.845 -25.972 -33.538 1.00 43.62 386 ILE A N 1
ATOM 3009 C CA . ILE A 1 386 ? 11.517 -25.258 -32.295 1.00 43.62 386 ILE A CA 1
ATOM 3010 C C . ILE A 1 386 ? 12.810 -24.773 -31.625 1.00 43.62 386 ILE A C 1
ATOM 3012 O O . ILE A 1 386 ? 12.906 -23.611 -31.231 1.00 43.62 386 ILE A O 1
ATOM 3016 N N . ASP A 1 387 ? 13.843 -25.619 -31.596 1.00 43.12 387 ASP A N 1
ATOM 3017 C CA . ASP A 1 387 ? 15.160 -25.254 -31.067 1.00 43.12 387 ASP A CA 1
ATOM 3018 C C . ASP A 1 387 ? 15.855 -24.159 -31.905 1.00 43.12 387 ASP A C 1
ATOM 3020 O O . ASP A 1 387 ? 16.477 -23.252 -31.344 1.00 43.12 387 ASP A O 1
ATOM 3024 N N . GLU A 1 388 ? 15.715 -24.177 -33.239 1.00 41.75 388 GLU A N 1
ATOM 3025 C CA . GLU A 1 388 ? 16.213 -23.101 -34.115 1.00 41.75 388 GLU A CA 1
ATOM 3026 C C . GLU A 1 388 ? 15.454 -21.777 -33.923 1.00 41.75 388 GLU A C 1
ATOM 3028 O O . GLU A 1 388 ? 16.077 -20.711 -33.958 1.00 41.75 388 GLU A O 1
ATOM 3033 N N . LEU A 1 389 ? 14.139 -21.823 -33.681 1.00 40.16 389 LEU A N 1
ATOM 3034 C CA . LEU A 1 389 ? 13.332 -20.626 -33.421 1.00 40.16 389 LEU A CA 1
ATOM 3035 C C . LEU A 1 389 ? 13.717 -19.973 -32.088 1.00 40.16 389 LEU A C 1
ATOM 3037 O O . LEU A 1 389 ? 13.949 -18.764 -32.037 1.00 40.16 389 LEU A O 1
ATOM 3041 N N . ASN A 1 390 ? 13.871 -20.779 -31.036 1.00 41.78 390 ASN A N 1
ATOM 3042 C CA . ASN A 1 390 ? 14.289 -20.307 -29.717 1.00 41.78 390 ASN A CA 1
ATOM 3043 C C . ASN A 1 390 ? 15.706 -19.712 -29.761 1.00 41.78 390 ASN A C 1
ATOM 3045 O O . ASN A 1 390 ? 15.958 -18.649 -29.192 1.00 41.78 390 ASN A O 1
ATOM 3049 N N . ALA A 1 391 ? 16.628 -20.334 -30.504 1.00 41.91 391 ALA A N 1
ATOM 3050 C CA . ALA A 1 391 ? 17.979 -19.810 -30.702 1.00 41.91 391 ALA A CA 1
ATOM 3051 C C . ALA A 1 391 ? 18.015 -18.511 -31.533 1.00 41.91 391 ALA A C 1
ATOM 3053 O O . ALA A 1 391 ? 18.910 -17.682 -31.344 1.00 41.91 391 ALA A O 1
ATOM 3054 N N . PHE A 1 392 ? 17.069 -18.320 -32.456 1.00 41.16 392 PHE A N 1
ATOM 3055 C CA . PHE A 1 392 ? 16.940 -17.096 -33.249 1.00 41.16 392 PHE A CA 1
ATOM 3056 C C . PHE A 1 392 ? 16.424 -15.925 -32.404 1.00 41.16 392 PHE A C 1
ATOM 3058 O O . PHE A 1 392 ? 17.050 -14.864 -32.411 1.00 41.16 392 PHE A O 1
ATOM 3065 N N . VAL A 1 393 ? 15.369 -16.136 -31.611 1.00 39.69 393 VAL A N 1
ATOM 3066 C CA . VAL A 1 393 ? 14.836 -15.129 -30.675 1.00 39.69 393 VAL A CA 1
ATOM 3067 C C . VAL A 1 393 ? 15.914 -14.713 -29.666 1.00 39.69 393 VAL A C 1
ATOM 3069 O O . VAL A 1 393 ? 16.193 -13.524 -29.514 1.00 39.69 393 VAL A O 1
ATOM 3072 N N . PHE A 1 394 ? 16.645 -15.676 -29.092 1.00 39.28 394 PHE A N 1
ATOM 3073 C CA . PHE A 1 394 ? 17.778 -15.391 -28.201 1.00 39.28 394 PHE A CA 1
ATOM 3074 C C . PHE A 1 394 ? 18.920 -14.602 -28.869 1.00 39.28 394 PHE A C 1
ATOM 3076 O O . PHE A 1 394 ? 19.582 -13.795 -28.211 1.00 39.28 394 PHE A O 1
ATOM 3083 N N . ASN A 1 395 ? 19.186 -14.828 -30.160 1.00 42.97 395 ASN A N 1
ATOM 3084 C CA . ASN A 1 395 ? 20.248 -14.130 -30.888 1.00 42.97 395 ASN A CA 1
ATOM 3085 C C . ASN A 1 395 ? 19.848 -12.720 -31.336 1.00 42.97 395 ASN A C 1
ATOM 3087 O O . ASN A 1 395 ? 20.709 -11.844 -31.341 1.00 42.97 395 ASN A O 1
ATOM 3091 N N . GLU A 1 396 ? 18.587 -12.475 -31.698 1.00 41.97 396 GLU A N 1
ATOM 3092 C CA . GLU A 1 396 ? 18.110 -11.119 -32.010 1.00 41.97 396 GLU A CA 1
ATOM 3093 C C . GLU A 1 396 ? 18.017 -10.247 -30.746 1.00 41.97 396 GLU A C 1
ATOM 3095 O O . GLU A 1 396 ? 18.398 -9.078 -30.786 1.00 41.97 396 GLU A O 1
ATOM 3100 N N . LEU A 1 397 ? 17.644 -10.821 -29.595 1.00 37.31 397 LEU A N 1
ATOM 3101 C CA . LEU A 1 397 ? 17.604 -10.109 -28.307 1.00 37.31 397 LEU A CA 1
ATOM 3102 C C . LEU A 1 397 ? 18.996 -9.707 -27.780 1.00 37.31 397 LEU A C 1
ATOM 3104 O O . LEU A 1 397 ? 19.133 -8.715 -27.069 1.00 37.31 397 LEU A O 1
ATOM 3108 N N . ASN A 1 398 ? 20.058 -10.421 -28.167 1.00 39.66 398 ASN A N 1
ATOM 3109 C CA . ASN A 1 398 ? 21.439 -10.081 -27.797 1.00 39.66 398 ASN A CA 1
ATOM 3110 C C . ASN A 1 398 ? 22.107 -9.044 -28.730 1.00 39.66 398 ASN A C 1
ATOM 3112 O O . ASN A 1 398 ? 23.272 -8.710 -28.517 1.00 39.66 398 ASN A O 1
ATOM 3116 N N . LYS A 1 399 ? 21.412 -8.515 -29.750 1.00 42.41 399 LYS A N 1
ATOM 3117 C CA . LYS A 1 399 ? 21.964 -7.518 -30.694 1.00 42.41 399 LYS A CA 1
ATOM 3118 C C . LYS A 1 399 ? 21.819 -6.054 -30.264 1.00 42.41 399 LYS A C 1
ATOM 3120 O O . LYS A 1 399 ? 22.219 -5.172 -31.020 1.00 42.41 399 LYS A O 1
ATOM 3125 N N . ILE A 1 400 ? 21.287 -5.765 -29.074 1.00 39.41 400 ILE A N 1
ATOM 3126 C CA . ILE A 1 400 ? 21.218 -4.379 -28.563 1.00 39.41 400 ILE A CA 1
ATOM 3127 C C . ILE A 1 400 ? 22.577 -3.890 -28.019 1.00 39.41 400 ILE A C 1
ATOM 3129 O O . ILE A 1 400 ? 22.714 -2.739 -27.617 1.00 39.41 400 ILE A O 1
ATOM 3133 N N . ASP A 1 401 ? 23.635 -4.693 -28.141 1.00 39.12 401 ASP A N 1
ATOM 3134 C CA . ASP A 1 401 ? 24.998 -4.175 -28.093 1.00 39.12 401 ASP A CA 1
ATOM 3135 C C . ASP A 1 401 ? 25.809 -4.701 -29.290 1.00 39.12 401 ASP A C 1
ATOM 3137 O O . ASP A 1 401 ? 25.858 -5.910 -29.527 1.00 39.12 401 ASP A O 1
ATOM 3141 N N . ASN A 1 402 ? 26.475 -3.782 -30.002 1.00 35.41 402 ASN A N 1
ATOM 3142 C CA . ASN A 1 402 ? 27.396 -3.959 -31.148 1.00 35.41 402 ASN A CA 1
ATOM 3143 C C . ASN A 1 402 ? 26.857 -3.737 -32.587 1.00 35.41 402 ASN A C 1
ATOM 3145 O O . ASN A 1 402 ? 26.587 -4.657 -33.351 1.00 35.41 402 ASN A O 1
ATOM 3149 N N . ASP A 1 403 ? 26.825 -2.454 -32.963 1.00 41.72 403 ASP A N 1
ATOM 3150 C CA . ASP A 1 403 ? 27.432 -1.865 -34.174 1.00 41.72 403 ASP A CA 1
ATOM 3151 C C . ASP A 1 403 ? 27.205 -2.537 -35.561 1.00 41.72 403 ASP A C 1
ATOM 3153 O O . ASP A 1 403 ? 27.786 -3.559 -35.933 1.00 41.72 403 ASP A O 1
ATOM 3157 N N . PHE A 1 404 ? 26.434 -1.851 -36.417 1.00 37.66 404 PHE A N 1
ATOM 3158 C CA . PHE A 1 404 ? 26.038 -2.223 -37.790 1.00 37.66 404 PHE A CA 1
ATOM 3159 C C . PHE A 1 404 ? 27.196 -2.502 -38.776 1.00 37.66 404 PHE A C 1
ATOM 3161 O O . PHE A 1 404 ? 26.956 -2.987 -39.888 1.00 37.66 404 PHE A O 1
ATOM 3168 N N . SER A 1 405 ? 28.450 -2.219 -38.405 1.00 52.25 405 SER A N 1
ATOM 3169 C CA . SER A 1 405 ? 29.621 -2.509 -39.245 1.00 52.25 405 SER A CA 1
ATOM 3170 C C . SER A 1 405 ? 29.866 -4.013 -39.453 1.00 52.25 405 SER A C 1
ATOM 3172 O O . SER A 1 405 ? 30.488 -4.406 -40.445 1.00 52.25 405 SER A O 1
ATOM 3174 N N . ASP A 1 406 ? 29.354 -4.868 -38.564 1.00 49.44 406 ASP A N 1
ATOM 3175 C CA . ASP A 1 406 ? 29.667 -6.299 -38.569 1.00 49.44 406 ASP A CA 1
ATOM 3176 C C . ASP A 1 406 ? 28.741 -7.135 -39.462 1.00 49.44 406 ASP A C 1
ATOM 3178 O O . ASP A 1 406 ? 29.184 -8.125 -40.049 1.00 49.44 406 ASP A O 1
ATOM 3182 N N . ILE A 1 407 ? 27.503 -6.689 -39.699 1.00 48.38 407 ILE A N 1
ATOM 3183 C CA . ILE A 1 407 ? 26.562 -7.365 -40.611 1.00 48.38 407 ILE A CA 1
ATOM 3184 C C . ILE A 1 407 ? 27.097 -7.345 -42.052 1.00 48.38 407 ILE A C 1
ATOM 3186 O O . ILE A 1 407 ? 27.132 -8.379 -42.723 1.00 48.38 407 ILE A O 1
ATOM 3190 N N . GLN A 1 408 ? 27.625 -6.203 -42.502 1.00 55.34 408 GLN A N 1
ATOM 3191 C CA . GLN A 1 408 ? 28.209 -6.073 -43.842 1.00 55.34 408 GLN A CA 1
ATOM 3192 C C . GLN A 1 408 ? 29.473 -6.931 -44.012 1.00 55.34 408 GLN A C 1
ATOM 3194 O O . GLN A 1 408 ? 29.720 -7.472 -45.093 1.00 55.34 408 GLN A O 1
ATOM 3199 N N . LYS A 1 409 ? 30.259 -7.119 -42.941 1.00 52.59 409 LYS A N 1
ATOM 3200 C CA . LYS A 1 409 ? 31.428 -8.014 -42.950 1.00 52.59 409 LYS A CA 1
ATOM 3201 C C . LYS A 1 409 ? 31.013 -9.479 -43.013 1.00 52.59 409 LYS A C 1
ATOM 3203 O O . LYS A 1 409 ? 31.639 -10.245 -43.745 1.00 52.59 409 LYS A O 1
ATOM 3208 N N . ILE A 1 410 ? 29.966 -9.872 -42.286 1.00 50.00 410 ILE A N 1
ATOM 3209 C CA . ILE A 1 410 ? 29.441 -11.244 -42.298 1.00 50.00 410 ILE A CA 1
ATOM 3210 C C . ILE A 1 410 ? 28.916 -11.596 -43.693 1.00 50.00 410 ILE A C 1
ATOM 3212 O O . ILE A 1 410 ? 29.237 -12.664 -44.219 1.00 50.00 410 ILE A O 1
ATOM 3216 N N . GLU A 1 411 ? 28.170 -10.696 -44.332 1.00 55.50 411 GLU A N 1
ATOM 3217 C CA . GLU A 1 411 ? 27.684 -10.903 -45.700 1.00 55.50 411 GLU A CA 1
ATOM 3218 C C . GLU A 1 411 ? 28.818 -10.935 -46.730 1.00 55.50 411 GLU A C 1
ATOM 3220 O O . GLU A 1 411 ? 28.827 -11.795 -47.618 1.00 55.50 411 GLU A O 1
ATOM 3225 N N . ALA A 1 412 ? 29.829 -10.075 -46.580 1.00 57.88 412 ALA A N 1
ATOM 3226 C CA . ALA A 1 412 ? 31.018 -10.120 -47.422 1.00 57.88 412 ALA A CA 1
ATOM 3227 C C . ALA A 1 412 ? 31.793 -11.444 -47.247 1.00 57.88 412 ALA A C 1
ATOM 3229 O O . ALA A 1 412 ? 32.186 -12.064 -48.236 1.00 57.88 412 ALA A O 1
ATOM 3230 N N . TYR A 1 413 ? 31.942 -11.949 -46.017 1.00 50.03 413 TYR A N 1
ATOM 3231 C CA . TYR A 1 413 ? 32.572 -13.249 -45.748 1.00 50.03 413 TYR A CA 1
ATOM 3232 C C . TYR A 1 413 ? 31.791 -14.421 -46.352 1.00 50.03 413 TYR A C 1
ATOM 3234 O O . TYR A 1 413 ? 32.385 -15.291 -46.995 1.00 50.03 413 TYR A O 1
ATOM 3242 N N . LYS A 1 414 ? 30.460 -14.429 -46.202 1.00 59.78 414 LYS A N 1
ATOM 3243 C CA . LYS A 1 414 ? 29.577 -15.428 -46.828 1.00 59.78 414 LYS A CA 1
ATOM 3244 C C . LYS A 1 414 ? 29.695 -15.393 -48.356 1.00 59.78 414 LYS A C 1
ATOM 3246 O O . LYS A 1 414 ? 29.739 -16.442 -49.003 1.00 59.78 414 LYS A O 1
ATOM 3251 N N . THR A 1 415 ? 29.827 -14.198 -48.931 1.00 60.66 415 THR A N 1
ATOM 3252 C CA . THR A 1 415 ? 30.007 -14.003 -50.376 1.00 60.66 415 THR A CA 1
ATOM 3253 C C . THR A 1 415 ? 31.367 -14.517 -50.856 1.00 60.66 415 THR A C 1
ATOM 3255 O O . THR A 1 415 ? 31.427 -15.178 -51.888 1.00 60.66 415 THR A O 1
ATOM 3258 N N . LEU A 1 416 ? 32.458 -14.326 -50.101 1.00 57.47 416 LEU A N 1
ATOM 3259 C CA . LEU A 1 416 ? 33.771 -14.891 -50.459 1.00 57.47 416 LEU A CA 1
ATOM 3260 C C . LEU A 1 416 ? 33.815 -16.422 -50.415 1.00 57.47 416 LEU A C 1
ATOM 3262 O O . LEU A 1 416 ? 34.543 -17.029 -51.199 1.00 57.47 416 LEU A O 1
ATOM 3266 N N . GLN A 1 417 ? 33.068 -17.053 -49.508 1.00 57.78 417 GLN A N 1
ATOM 3267 C CA . GLN A 1 417 ? 33.038 -18.516 -49.399 1.00 57.78 417 GLN A CA 1
ATOM 3268 C C . GLN A 1 417 ? 32.200 -19.182 -50.495 1.00 57.78 417 GLN A C 1
ATOM 3270 O O . GLN A 1 417 ? 32.456 -20.333 -50.848 1.00 57.78 417 GLN A O 1
ATOM 3275 N N . SER A 1 418 ? 31.204 -18.471 -51.023 1.00 59.16 418 SER A N 1
ATOM 3276 C CA . SER A 1 418 ? 30.236 -19.017 -51.979 1.00 59.16 418 SER A CA 1
ATOM 3277 C C . SER A 1 418 ? 30.478 -18.576 -53.427 1.00 59.16 418 SER A C 1
ATOM 3279 O O . SER A 1 418 ? 30.152 -19.327 -54.350 1.00 59.16 418 SER A O 1
ATOM 3281 N N . ALA A 1 419 ? 31.078 -17.403 -53.659 1.00 68.44 419 ALA A N 1
ATOM 3282 C CA . ALA A 1 419 ? 31.322 -16.879 -55.000 1.00 68.44 419 ALA A CA 1
ATOM 3283 C C . ALA A 1 419 ? 32.672 -17.355 -55.579 1.00 68.44 419 ALA A C 1
ATOM 3285 O O . ALA A 1 419 ? 33.689 -17.350 -54.883 1.00 68.44 419 ALA A O 1
ATOM 3286 N N . PRO A 1 420 ? 32.743 -17.711 -56.877 1.00 72.81 420 PRO A N 1
ATOM 3287 C CA . PRO A 1 420 ? 34.009 -18.042 -57.520 1.00 72.81 420 PRO A CA 1
ATOM 3288 C C . PRO A 1 420 ? 34.994 -16.855 -57.509 1.00 72.81 420 PRO A C 1
ATOM 3290 O O . PRO A 1 420 ? 34.583 -15.722 -57.807 1.00 72.81 420 PRO A O 1
ATOM 3293 N N . PRO A 1 421 ? 36.297 -17.092 -57.253 1.00 73.12 421 PRO A N 1
ATOM 3294 C CA . PRO A 1 421 ? 37.311 -16.043 -57.270 1.00 73.12 421 PRO A CA 1
ATOM 3295 C C . PRO A 1 421 ? 37.354 -15.282 -58.601 1.00 73.12 421 PRO A C 1
ATOM 3297 O O . PRO A 1 421 ? 37.393 -15.884 -59.675 1.00 73.12 421 PRO A O 1
ATOM 3300 N N . GLY A 1 422 ? 37.384 -13.948 -58.526 1.00 68.75 422 GLY A N 1
ATOM 3301 C CA . GLY A 1 422 ? 37.476 -13.060 -59.693 1.00 68.75 422 GLY A CA 1
ATOM 3302 C C . GLY A 1 422 ? 36.136 -12.631 -60.301 1.00 68.75 422 GLY A C 1
ATOM 3303 O O . GLY A 1 422 ? 36.137 -11.894 -61.285 1.00 68.75 422 GLY A O 1
ATOM 3304 N N . THR A 1 423 ? 35.010 -13.050 -59.721 1.00 79.25 423 THR A N 1
ATOM 3305 C CA . THR A 1 423 ? 33.685 -12.499 -60.045 1.00 79.25 423 THR A CA 1
ATOM 3306 C C . THR A 1 423 ? 33.491 -11.115 -59.418 1.00 79.25 423 THR A C 1
ATOM 3308 O O . THR A 1 423 ? 34.133 -10.778 -58.425 1.00 79.25 423 THR A O 1
ATOM 3311 N N . GLU A 1 424 ? 32.596 -10.304 -59.985 1.00 73.00 424 GLU A N 1
ATOM 3312 C CA . GLU A 1 424 ? 32.312 -8.943 -59.501 1.00 73.00 424 GLU A CA 1
ATOM 3313 C C . GLU A 1 424 ? 31.817 -8.938 -58.044 1.00 73.00 424 GLU A C 1
ATOM 3315 O O . GLU A 1 424 ? 32.256 -8.120 -57.242 1.00 73.00 424 GLU A O 1
ATOM 3320 N N . GLN A 1 425 ? 31.009 -9.933 -57.668 1.00 64.62 425 GLN A N 1
ATOM 3321 C CA . GLN A 1 425 ? 30.532 -10.146 -56.297 1.00 64.62 425 GLN A CA 1
ATOM 3322 C C . GLN A 1 425 ? 31.669 -10.525 -55.336 1.00 64.62 425 GLN A C 1
ATOM 3324 O O . GLN A 1 425 ? 31.750 -9.994 -54.231 1.00 64.62 425 GLN A O 1
ATOM 3329 N N . TYR A 1 426 ? 32.599 -11.381 -55.774 1.00 78.06 426 TYR A N 1
ATOM 3330 C CA . TYR A 1 426 ? 33.796 -11.713 -54.998 1.00 78.06 426 TYR A CA 1
ATOM 3331 C C . TYR A 1 426 ? 34.697 -10.479 -54.809 1.00 78.06 426 TYR A C 1
ATOM 3333 O O . TYR A 1 426 ? 35.213 -10.251 -53.721 1.00 78.06 426 TYR A O 1
ATOM 3341 N N . GLN A 1 427 ? 34.853 -9.637 -55.837 1.00 73.69 427 GLN A N 1
ATOM 3342 C CA . GLN A 1 427 ? 35.665 -8.414 -55.762 1.00 73.69 427 GLN A CA 1
ATOM 3343 C C . GLN A 1 427 ? 35.032 -7.324 -54.882 1.00 73.69 427 GLN A C 1
ATOM 3345 O O . GLN A 1 427 ? 35.751 -6.662 -54.136 1.00 73.69 427 GLN A O 1
ATOM 3350 N N . GLN A 1 428 ? 33.707 -7.164 -54.915 1.00 69.00 428 GLN A N 1
ATOM 3351 C CA . GLN A 1 428 ? 32.979 -6.246 -54.029 1.00 69.00 428 GLN A CA 1
ATOM 3352 C C . GLN A 1 428 ? 33.052 -6.697 -52.564 1.00 69.00 428 GLN A C 1
ATOM 3354 O O . GLN A 1 428 ? 33.340 -5.884 -51.687 1.00 69.00 428 GLN A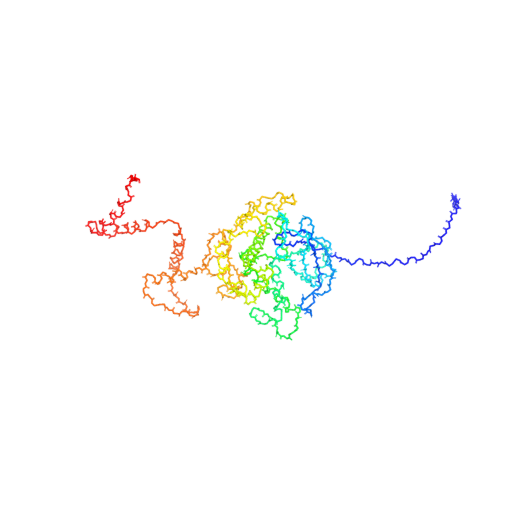 O 1
ATOM 3359 N N . ALA A 1 429 ? 32.908 -7.998 -52.297 1.00 63.66 429 ALA A N 1
ATOM 3360 C CA . ALA A 1 429 ? 33.094 -8.560 -50.960 1.00 63.66 429 ALA A CA 1
ATOM 3361 C C . ALA A 1 429 ? 34.532 -8.371 -50.434 1.00 63.66 429 ALA A C 1
ATOM 3363 O O . ALA A 1 429 ? 34.725 -8.034 -49.266 1.00 63.66 429 ALA A O 1
ATOM 3364 N N . GLN A 1 430 ? 35.551 -8.499 -51.298 1.00 70.69 430 GLN A N 1
ATOM 3365 C CA . GLN A 1 430 ? 36.935 -8.168 -50.930 1.00 70.69 430 GLN A CA 1
ATOM 3366 C C . GLN A 1 430 ? 37.122 -6.678 -50.601 1.00 70.69 430 GLN A C 1
ATOM 3368 O O . GLN A 1 430 ? 37.906 -6.360 -49.713 1.00 70.69 430 GLN A O 1
ATOM 3373 N N . GLN A 1 431 ? 36.420 -5.765 -51.280 1.00 71.25 431 GLN A N 1
ATOM 3374 C CA . GLN A 1 431 ? 36.504 -4.325 -51.002 1.00 71.25 431 GLN A CA 1
ATOM 3375 C C . GLN A 1 431 ? 35.849 -3.949 -49.668 1.00 71.25 431 GLN A C 1
ATOM 3377 O O . GLN A 1 431 ? 36.445 -3.192 -48.908 1.00 71.25 431 GLN A O 1
ATOM 3382 N N . ILE A 1 432 ? 34.684 -4.518 -49.347 1.00 65.38 432 ILE A N 1
ATOM 3383 C CA . ILE A 1 432 ? 33.992 -4.293 -48.063 1.00 65.38 432 ILE A CA 1
ATOM 3384 C C . ILE A 1 432 ? 34.869 -4.738 -46.881 1.00 65.38 432 ILE A C 1
ATOM 3386 O O . ILE A 1 432 ? 34.937 -4.051 -45.865 1.00 65.38 432 ILE A O 1
ATOM 3390 N N . LEU A 1 433 ? 35.606 -5.843 -47.037 1.00 62.28 433 LEU A N 1
ATOM 3391 C CA . LEU A 1 433 ? 36.538 -6.336 -46.018 1.00 62.28 433 LEU A CA 1
ATOM 3392 C C . LEU A 1 433 ? 37.877 -5.575 -45.984 1.00 62.28 433 LEU A C 1
ATOM 3394 O O . LEU A 1 433 ? 38.537 -5.583 -44.953 1.00 62.28 433 LEU A O 1
ATOM 3398 N N . ALA A 1 434 ? 38.279 -4.902 -47.068 1.00 61.41 434 ALA A N 1
ATOM 3399 C CA . ALA A 1 434 ? 39.544 -4.161 -47.147 1.00 61.41 434 ALA A CA 1
ATOM 3400 C C . ALA A 1 434 ? 39.456 -2.695 -46.673 1.00 61.41 434 ALA A C 1
ATOM 3402 O O . ALA A 1 434 ? 40.481 -2.106 -46.338 1.00 61.41 434 ALA A O 1
ATOM 3403 N N . VAL A 1 435 ? 38.261 -2.091 -46.652 1.00 55.41 435 VAL A N 1
ATOM 3404 C CA . VAL A 1 435 ? 38.059 -0.666 -46.303 1.00 55.41 435 VAL A CA 1
ATOM 3405 C C . VAL A 1 435 ? 38.191 -0.383 -44.797 1.00 55.41 435 VAL A C 1
ATOM 3407 O O . VAL A 1 435 ? 38.447 0.755 -44.422 1.00 55.41 435 VAL A O 1
ATOM 3410 N N . ASN A 1 436 ? 38.121 -1.402 -43.936 1.00 52.28 436 ASN A N 1
ATOM 3411 C CA . ASN A 1 436 ? 38.178 -1.233 -42.476 1.00 52.28 436 ASN A CA 1
ATOM 3412 C C . ASN A 1 436 ? 39.499 -1.695 -41.826 1.00 52.28 436 ASN A C 1
ATOM 3414 O O . ASN A 1 436 ? 39.588 -1.718 -40.603 1.00 52.28 436 ASN A O 1
ATOM 3418 N N . ASP A 1 437 ? 40.528 -2.013 -42.624 1.00 41.88 437 ASP A N 1
ATOM 3419 C CA . ASP A 1 437 ? 41.875 -2.391 -42.146 1.00 41.88 437 ASP A CA 1
ATOM 3420 C C . ASP A 1 437 ? 42.923 -1.266 -42.304 1.00 41.88 437 ASP A C 1
ATOM 3422 O O . ASP A 1 437 ? 44.117 -1.471 -42.063 1.00 41.88 437 ASP A O 1
ATOM 3426 N N . THR A 1 438 ? 42.519 -0.050 -42.689 1.00 34.12 438 THR A N 1
ATOM 3427 C CA . THR A 1 438 ? 43.408 1.117 -42.587 1.00 34.12 438 THR A CA 1
ATOM 3428 C C . THR A 1 438 ? 43.358 1.694 -41.172 1.00 34.12 438 THR A C 1
ATOM 3430 O O . THR A 1 438 ? 42.296 2.165 -40.765 1.00 34.12 438 THR A O 1
ATOM 3433 N N . PRO A 1 439 ? 44.479 1.690 -40.423 1.00 37.62 439 PRO A N 1
ATOM 3434 C CA . PRO A 1 439 ? 44.532 2.305 -39.109 1.00 37.62 439 PRO A CA 1
ATOM 3435 C C . PRO A 1 439 ? 44.341 3.812 -39.253 1.00 37.62 439 PRO A C 1
ATOM 3437 O O . PRO A 1 439 ? 44.865 4.430 -40.182 1.00 37.62 439 PRO A O 1
ATOM 3440 N N . ASP A 1 440 ? 43.587 4.361 -38.310 1.00 47.28 440 ASP A N 1
ATOM 3441 C CA . ASP A 1 440 ? 43.269 5.773 -38.159 1.00 47.28 440 ASP A CA 1
ATOM 3442 C C . ASP A 1 440 ? 44.450 6.696 -38.518 1.00 47.28 440 ASP A C 1
ATOM 3444 O O . ASP A 1 440 ? 45.557 6.571 -37.978 1.00 47.28 440 ASP A O 1
ATOM 3448 N N . SER A 1 441 ? 44.226 7.633 -39.444 1.00 32.34 441 SER A N 1
ATOM 3449 C CA . SER A 1 441 ? 45.156 8.737 -39.662 1.00 32.34 441 SER A CA 1
ATOM 3450 C C . SER A 1 441 ? 44.454 9.975 -40.229 1.00 32.34 441 SER A C 1
ATOM 3452 O O . SER A 1 441 ? 44.140 10.021 -41.419 1.00 32.34 441 SER A O 1
ATOM 3454 N N . THR A 1 442 ? 44.381 11.011 -39.382 1.00 37.12 442 THR A N 1
ATOM 3455 C CA . THR A 1 442 ? 44.226 12.458 -39.675 1.00 37.12 442 THR A CA 1
ATOM 3456 C C . THR A 1 442 ? 42.811 12.903 -40.089 1.00 37.12 442 THR A C 1
ATOM 3458 O O . THR A 1 442 ? 42.295 12.423 -41.089 1.00 37.12 442 THR A O 1
ATOM 3461 N N . LEU A 1 443 ? 42.119 13.823 -39.399 1.00 36.53 443 LEU A N 1
ATOM 3462 C CA . LEU A 1 443 ? 42.514 15.058 -38.695 1.00 36.53 443 LEU A CA 1
ATOM 3463 C C . LEU A 1 443 ? 41.491 15.426 -37.609 1.00 36.53 443 LEU A C 1
ATOM 3465 O O . LEU A 1 443 ? 40.284 15.248 -37.885 1.00 36.53 443 LEU A O 1
#

Sequence (443 aa):
MKIFLIAWILFFLSGCTDESTLITSQESIQGYPINGSAVKAPWVKADVLLYELDLSKPDFLGDLVSKGTTDEQAKFIGITVPDVTRHYLLHVKSTEETYELGSNATPIINELYSFLPASLASDDTVERHLFATPLTTMAVKLAMQKADSKEGLFKGDEDGNITESEWLDSFNISTDIVKSLMGYSLVDDIDIYTQTPVVAHASSEGNKSDAFHYRLAIEATGALIQHLSKDNDSNTIFNDVLSDMADGNIEGAEHYNLEDVTRFSQALMTQPIVNGGDQTLSDFAEYLRSEAASININDDFSHQQPAQTLTQYYMVDVDNDGFVNSRDDDDDNDGLNDIQERLTARDTTLQPLQIFEKYAQQEIGARTPALNDYSDINIDVSDEVIDELNAFVFNELNKIDNDFSDIQKIEAYKTLQSAPPGTEQYQQAQQILAVNDTPDSTL